Protein AF-A0A9E7SU86-F1 (afdb_monomer_lite)

Organism: NCBI:txid2953753

InterPro domains:
  IPR036005 Creatinase/aminopeptidase-like [G3DSA:3.90.230.10] (183-452)
  IPR036005 Creatinase/aminopeptidase-like [SSF55920] (277-449)

pLDDT: mean 76.5, std 24.62, range [24.94, 98.62]

Secondary structure (DSSP, 8-state):
--HHHHHHHHHHHHHHHHHHHHHHHHHHHTT-SEEEEEEETT-HHHHHHHHHHTTSHHHHTSS--S--------TT-----THHHHSS----TT-EEEEEEEE-SS-SS--EEEEEEE--HHHHHTTPPPHHHHHHHHHHHHH-SSTT--EEEE-TT--HHHHHHHHHTTPEEEE--HHHHHHHB--HHHHHHHHHHHHHHHHHHHHHHHHHHHS---------------------------------------------------------PPP-HHHHHHHHHHHHHHTT-EEEEEEE--SSS--TTSEEEEEEEEE-TTS-EEEEEEEEESS---SHHHHHHHHHHHHHHHHHHHHHHS-EEHHHHHHHHHHHHHHTT---GGGEEEEEEE-SSSSSBSS-STT-EE-TTBEEEEEEEEEETTEEEEEEEEEEE-SS-EEESSPPP--SSSS--

Sequence (457 aa):
MTKRASHSTATSDTMRTRVRETIRTRLEDRSATAFVHCGPVRDPSIRYCLLVSSDSVWESNASLNSNPSASTKPAGSTTLTANALTTNAPIAAGTPVAIAVDREPELEHEHERWYLETATQKQRANGATHPAEAVAKAISETHGDGENGERVLTPATIPHDAACYLERAGFTLASSDVLSALRATKDDVELAALERAQTAAHDGLERARSMLTAATVVDGDGDSDLKRDDGRSETETETGTRMRSLEGRAEVEVEGEDGDGVEGEGKGESEANPLTPADISSAVDRAVLDAGCRPVSTTVTGDDRLVADRPIEIDTLVRTPSGYHGRLVRTLVVDPNGGAERRAHVALTHAFRSVRTMAVAGDHTVSALEADLEAEIRAFGFGEPDAIDVQVTGIGLEPRERPIGSGESVAVGTTTCVDAAVGTDAGRVRLADVLVRTEDDAQWLSPASWSMRPSSE

Structure (mmCIF, N/CA/C/O backbone):
data_AF-A0A9E7SU86-F1
#
_entry.id   AF-A0A9E7SU86-F1
#
loop_
_atom_site.group_PDB
_atom_site.id
_atom_site.type_symbol
_atom_site.label_atom_id
_atom_site.label_alt_id
_atom_site.label_comp_id
_atom_site.label_asym_id
_atom_site.label_entity_id
_atom_site.label_seq_id
_atom_site.pdbx_PDB_ins_code
_atom_site.Cartn_x
_atom_site.Cartn_y
_atom_site.Cartn_z
_atom_site.occupancy
_atom_site.B_iso_or_equiv
_atom_site.auth_seq_id
_atom_site.auth_comp_id
_atom_site.auth_asym_id
_atom_site.auth_atom_id
_atom_site.pdbx_PDB_model_num
ATOM 1 N N . MET A 1 1 ? 26.304 -3.534 22.991 1.00 39.91 1 MET A N 1
ATOM 2 C CA . MET A 1 1 ? 25.039 -4.226 22.641 1.00 39.91 1 MET A CA 1
ATOM 3 C C . MET A 1 1 ? 23.811 -3.726 23.421 1.00 39.91 1 MET A C 1
ATOM 5 O O . MET A 1 1 ? 22.713 -4.151 23.111 1.00 39.91 1 MET A O 1
ATOM 9 N N . THR A 1 2 ? 23.934 -2.762 24.342 1.00 34.75 2 THR A N 1
ATOM 10 C CA . THR A 1 2 ? 22.829 -2.231 25.176 1.00 34.75 2 THR A CA 1
ATOM 11 C C . THR A 1 2 ? 22.065 -1.035 24.586 1.00 34.75 2 THR A C 1
ATOM 13 O O . THR A 1 2 ? 21.004 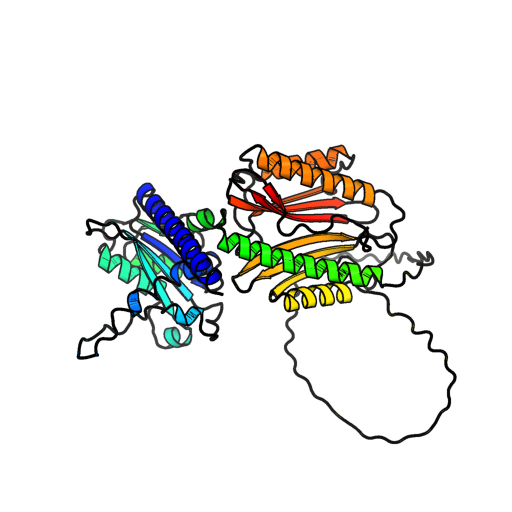-0.692 25.087 1.00 34.75 2 THR A O 1
ATOM 16 N N . LYS A 1 3 ? 22.555 -0.417 23.500 1.00 30.62 3 LYS A N 1
ATOM 17 C CA . LYS A 1 3 ? 21.981 0.820 22.927 1.00 30.62 3 LYS A CA 1
ATOM 18 C C . LYS A 1 3 ? 20.781 0.596 21.983 1.00 30.62 3 LYS A C 1
ATOM 20 O O . LYS A 1 3 ? 20.021 1.524 21.748 1.00 30.62 3 LYS A O 1
ATOM 25 N N . ARG A 1 4 ? 20.606 -0.623 21.444 1.00 30.77 4 ARG A N 1
ATOM 26 C CA . ARG A 1 4 ? 19.493 -0.974 20.530 1.00 30.77 4 ARG A CA 1
ATOM 27 C C . ARG A 1 4 ? 18.180 -1.265 21.268 1.00 30.77 4 ARG A C 1
ATOM 29 O O . ARG A 1 4 ? 17.126 -0.892 20.773 1.00 30.77 4 ARG A O 1
ATOM 36 N N . ALA A 1 5 ? 18.247 -1.876 22.452 1.00 34.41 5 ALA A N 1
ATOM 37 C CA . ALA A 1 5 ? 17.055 -2.207 23.237 1.00 34.41 5 ALA A CA 1
ATOM 38 C C . ALA A 1 5 ? 16.353 -0.947 23.775 1.00 34.41 5 ALA A C 1
ATOM 40 O O . ALA A 1 5 ? 15.146 -0.817 23.635 1.00 34.41 5 ALA A O 1
ATOM 41 N N . SER A 1 6 ? 17.116 0.027 24.286 1.00 38.56 6 SER A N 1
ATOM 42 C CA . SER A 1 6 ? 16.571 1.286 24.814 1.00 38.56 6 SER A CA 1
ATOM 43 C C . SER A 1 6 ? 15.912 2.173 23.752 1.00 38.56 6 SER A C 1
ATOM 45 O O . SER A 1 6 ? 15.020 2.945 24.078 1.00 38.56 6 SER A O 1
ATOM 47 N N . HIS A 1 7 ? 16.345 2.078 22.490 1.00 39.41 7 HIS A N 1
ATOM 48 C CA . HIS A 1 7 ? 15.753 2.839 21.384 1.00 39.41 7 HIS A CA 1
ATOM 49 C C . HIS A 1 7 ? 14.429 2.211 20.919 1.00 39.41 7 HIS A C 1
ATOM 51 O O . HIS A 1 7 ? 13.452 2.919 20.728 1.00 39.41 7 HIS A O 1
ATOM 57 N N . SER A 1 8 ? 14.364 0.876 20.841 1.00 52.41 8 SER A N 1
ATOM 58 C CA . SER A 1 8 ? 13.154 0.147 20.432 1.00 52.41 8 SER A CA 1
ATOM 59 C C . SER A 1 8 ? 11.971 0.346 21.390 1.00 52.41 8 SER A C 1
ATOM 61 O O . SER A 1 8 ? 10.826 0.403 20.943 1.00 52.41 8 SER A O 1
ATOM 63 N N . THR A 1 9 ? 12.231 0.448 22.698 1.00 56.53 9 THR A N 1
ATOM 64 C CA . THR A 1 9 ? 11.183 0.638 23.715 1.00 56.53 9 THR A CA 1
ATOM 65 C C . THR A 1 9 ? 10.610 2.057 23.690 1.00 56.53 9 THR A C 1
ATOM 67 O O . THR A 1 9 ? 9.397 2.211 23.745 1.00 56.53 9 THR A O 1
ATOM 70 N N . ALA A 1 10 ? 11.454 3.083 23.526 1.00 57.50 10 ALA A N 1
ATOM 71 C CA . ALA A 1 10 ? 11.010 4.480 23.463 1.00 57.50 10 ALA A CA 1
ATOM 72 C C . ALA A 1 10 ? 10.139 4.771 22.224 1.00 57.50 10 ALA A C 1
ATOM 74 O O . ALA A 1 10 ? 9.129 5.469 22.313 1.00 57.50 10 ALA A O 1
ATOM 75 N N . THR A 1 11 ? 10.481 4.191 21.069 1.00 58.75 11 THR A N 1
ATOM 76 C CA . THR A 1 11 ? 9.692 4.375 19.842 1.00 58.75 11 THR A CA 1
ATOM 77 C C . THR A 1 11 ? 8.357 3.626 19.892 1.00 58.75 11 THR A C 1
ATOM 79 O O . THR A 1 11 ? 7.334 4.164 19.476 1.00 58.75 11 THR A O 1
ATOM 82 N N . SER A 1 12 ? 8.327 2.426 20.484 1.00 63.94 12 SER A N 1
ATOM 83 C CA . SER A 1 12 ? 7.074 1.671 20.677 1.00 63.94 12 SER A CA 1
ATOM 84 C C . SER A 1 12 ? 6.108 2.384 21.634 1.00 63.94 12 SER A C 1
ATOM 86 O O . SER A 1 12 ? 4.891 2.297 21.474 1.00 63.94 12 SER A O 1
ATOM 88 N N . ASP A 1 13 ? 6.640 3.127 22.605 1.00 70.12 13 ASP A N 1
ATOM 89 C CA . ASP A 1 13 ? 5.848 3.948 23.525 1.00 70.12 13 ASP A CA 1
ATOM 90 C C . ASP A 1 13 ? 5.274 5.205 22.843 1.00 70.12 13 ASP A C 1
ATOM 92 O O . ASP A 1 13 ? 4.128 5.597 23.081 1.00 70.12 13 ASP A O 1
ATOM 96 N N . THR A 1 14 ? 6.023 5.771 21.890 1.00 79.06 14 THR A N 1
ATOM 97 C CA . THR A 1 14 ? 5.568 6.889 21.046 1.00 79.06 14 THR A CA 1
ATOM 98 C C . THR A 1 14 ? 4.390 6.470 20.158 1.00 79.06 14 THR A C 1
ATOM 100 O O . THR A 1 14 ? 3.369 7.159 20.128 1.00 79.06 14 THR A O 1
ATOM 103 N N . MET A 1 15 ? 4.479 5.302 19.504 1.00 81.88 15 MET A N 1
ATOM 104 C CA . MET A 1 15 ? 3.383 4.733 18.703 1.00 81.88 15 MET A CA 1
ATOM 105 C C . MET A 1 15 ? 2.102 4.573 19.528 1.00 81.88 15 MET A C 1
ATOM 107 O O . MET A 1 15 ? 1.017 4.972 19.105 1.00 81.88 15 MET A O 1
ATOM 111 N N . ARG A 1 16 ? 2.217 4.001 20.732 1.00 78.75 16 ARG A N 1
ATOM 112 C CA . ARG A 1 16 ? 1.067 3.789 21.623 1.00 78.75 16 ARG A CA 1
ATOM 113 C C . ARG A 1 16 ? 0.417 5.078 22.050 1.00 78.75 16 ARG A C 1
ATOM 115 O O . ARG A 1 16 ? -0.802 5.178 21.960 1.00 78.75 16 ARG A O 1
ATOM 122 N N . THR A 1 17 ? 1.223 6.021 22.523 1.00 83.31 17 THR A N 1
ATOM 123 C CA . THR A 1 17 ? 0.747 7.324 22.987 1.00 83.31 17 THR A CA 1
ATOM 124 C C . THR A 1 17 ? -0.041 8.002 21.876 1.00 83.31 17 THR A C 1
ATOM 126 O O . THR A 1 17 ? -1.201 8.355 22.063 1.00 83.31 17 THR A O 1
ATOM 129 N N . ARG A 1 18 ? 0.523 8.020 20.667 1.00 86.94 18 ARG A N 1
ATOM 130 C CA . ARG A 1 18 ? -0.127 8.562 19.478 1.00 86.94 18 ARG A CA 1
ATOM 131 C C . ARG A 1 18 ? -1.466 7.891 19.155 1.00 86.94 18 ARG A C 1
ATOM 133 O O . ARG A 1 18 ? -2.452 8.578 18.889 1.00 86.94 18 ARG A O 1
ATOM 140 N N . VAL A 1 19 ? -1.513 6.557 19.143 1.00 88.38 19 VAL A N 1
ATOM 141 C CA . VAL A 1 19 ? -2.740 5.804 18.831 1.00 88.38 19 VAL A CA 1
ATOM 142 C C . VAL A 1 19 ? -3.811 6.039 19.894 1.00 88.38 19 VAL A C 1
ATOM 144 O O . VAL A 1 19 ? -4.967 6.268 19.543 1.00 88.38 19 VAL A O 1
ATOM 147 N N . ARG A 1 20 ? -3.425 6.018 21.173 1.00 85.88 20 ARG A N 1
ATOM 148 C CA . ARG A 1 20 ? -4.304 6.291 22.315 1.00 85.88 20 ARG A CA 1
ATOM 149 C C . ARG A 1 20 ? -4.913 7.682 22.234 1.00 85.88 20 ARG A C 1
ATOM 151 O O . ARG A 1 20 ? -6.128 7.790 22.102 1.00 85.88 20 ARG A O 1
ATOM 158 N N . GLU A 1 21 ? -4.075 8.714 22.154 1.00 88.06 21 GLU A N 1
ATOM 159 C CA . GLU A 1 21 ? -4.519 10.106 22.058 1.00 88.06 21 GLU A CA 1
ATOM 160 C C . GLU A 1 21 ? -5.434 10.329 20.854 1.00 88.06 21 GLU A C 1
ATOM 162 O O . GLU A 1 21 ? -6.490 10.941 20.983 1.00 88.06 21 GLU A O 1
ATOM 167 N N . THR A 1 22 ? -5.087 9.771 19.692 1.00 92.06 22 THR A N 1
ATOM 168 C CA . THR A 1 22 ? -5.900 9.938 18.480 1.00 92.06 22 THR A CA 1
ATOM 169 C C . THR A 1 22 ? -7.265 9.261 18.609 1.00 92.06 22 THR A C 1
ATOM 171 O O . THR A 1 22 ? -8.278 9.837 18.206 1.00 92.06 22 THR A O 1
ATOM 174 N N . ILE A 1 23 ? -7.325 8.045 19.168 1.00 91.56 23 ILE A N 1
ATOM 175 C CA . ILE A 1 23 ? -8.601 7.364 19.420 1.00 91.56 23 ILE A CA 1
ATOM 176 C C . ILE A 1 23 ? -9.408 8.146 20.457 1.00 91.56 23 ILE A C 1
ATOM 178 O O . ILE A 1 23 ? -10.587 8.396 20.216 1.00 91.56 23 ILE A O 1
ATOM 182 N N . ARG A 1 24 ? -8.788 8.595 21.551 1.00 89.12 24 ARG A N 1
ATOM 183 C CA . ARG A 1 24 ? -9.439 9.383 22.603 1.00 89.12 24 ARG A CA 1
ATOM 184 C C . ARG A 1 24 ? -10.051 10.669 22.057 1.00 89.12 24 ARG A C 1
ATOM 186 O O . ARG A 1 24 ? -11.261 10.853 22.184 1.00 89.12 24 ARG A O 1
ATOM 193 N N . THR A 1 25 ? -9.265 11.495 21.367 1.00 92.06 25 THR A N 1
ATOM 194 C CA . THR A 1 25 ? -9.756 12.718 20.716 1.00 92.06 25 THR A CA 1
ATOM 195 C C . THR A 1 25 ? -10.891 12.401 19.746 1.00 92.06 25 THR A C 1
ATOM 197 O O . THR A 1 25 ? -11.923 13.067 19.748 1.00 92.06 25 THR A O 1
ATOM 200 N N . ARG A 1 26 ? -10.778 11.319 18.963 1.00 94.88 26 ARG A N 1
ATOM 201 C CA . ARG A 1 26 ? -11.847 10.928 18.039 1.00 94.88 26 ARG A CA 1
ATOM 202 C C . ARG A 1 26 ? -13.127 10.507 18.754 1.00 94.88 26 ARG A C 1
ATOM 204 O O . ARG A 1 26 ? -14.217 10.784 18.249 1.00 94.88 26 ARG A O 1
ATOM 211 N N . LEU A 1 27 ? -13.015 9.823 19.890 1.00 92.94 27 LEU A N 1
ATOM 212 C CA . LEU A 1 27 ? -14.165 9.505 20.723 1.00 92.94 27 LEU A CA 1
ATOM 213 C C . LEU A 1 27 ? -14.805 10.802 21.223 1.00 92.94 27 LEU A C 1
ATOM 215 O O . LEU A 1 27 ? -16.029 10.915 21.140 1.00 92.94 27 LEU A O 1
ATOM 219 N N . GLU A 1 28 ? -14.014 11.749 21.743 1.00 90.94 28 GLU A N 1
ATOM 220 C CA . GLU A 1 28 ? -14.479 13.037 22.296 1.00 90.94 28 GLU A CA 1
ATOM 221 C C . GLU A 1 28 ? -15.246 13.844 21.249 1.00 90.94 28 GLU A C 1
ATOM 223 O O . GLU A 1 28 ? -16.431 14.135 21.442 1.00 90.94 28 GLU A O 1
ATOM 228 N N . ASP A 1 29 ? -14.625 14.072 20.091 1.00 93.56 29 ASP A N 1
ATOM 229 C CA . ASP A 1 29 ? -15.193 14.811 18.959 1.00 93.56 29 ASP A CA 1
ATOM 230 C C . ASP A 1 29 ? -16.526 14.234 18.476 1.00 93.56 29 ASP A C 1
ATOM 232 O O . ASP A 1 29 ? -17.400 14.943 17.972 1.00 93.56 29 ASP A O 1
ATOM 236 N N . ARG A 1 30 ? -16.683 12.912 18.580 1.00 94.31 30 ARG A N 1
ATOM 237 C CA . ARG A 1 30 ? -17.872 12.197 18.104 1.00 94.31 30 ARG A CA 1
ATOM 238 C C . ARG A 1 30 ? -18.863 11.879 19.214 1.00 94.31 30 ARG A C 1
ATOM 240 O O . ARG A 1 30 ? -19.883 11.249 18.915 1.00 94.31 30 ARG A O 1
ATOM 247 N N . SER A 1 31 ? -18.585 12.314 20.446 1.00 91.25 31 SER A N 1
ATOM 248 C CA . SER A 1 31 ? -19.361 11.990 21.647 1.00 91.25 31 SER A CA 1
ATOM 249 C C . SER A 1 31 ? -19.669 10.490 21.723 1.00 91.25 31 SER A C 1
ATOM 251 O O . SER A 1 31 ? -20.820 10.086 21.873 1.00 91.25 31 SER A O 1
ATOM 253 N N . ALA A 1 32 ? -18.640 9.673 21.505 1.00 92.56 32 ALA A N 1
ATOM 254 C CA . ALA A 1 32 ? -18.727 8.220 21.510 1.00 92.56 32 ALA A CA 1
ATOM 255 C C . ALA A 1 32 ? -18.100 7.634 22.776 1.00 92.56 32 ALA A C 1
ATOM 257 O O . ALA A 1 32 ? -17.098 8.153 23.268 1.00 92.56 32 ALA A O 1
ATOM 258 N N . THR A 1 33 ? -18.686 6.547 23.261 1.00 91.75 33 THR A N 1
ATOM 259 C CA . THR A 1 33 ? -18.267 5.845 24.476 1.00 91.75 33 THR A CA 1
ATOM 260 C C . THR A 1 33 ? -17.030 4.987 24.217 1.00 91.75 33 THR A C 1
ATOM 262 O O . THR A 1 33 ? -16.079 5.002 24.994 1.00 91.75 33 THR A O 1
ATOM 265 N N . ALA A 1 34 ? -17.016 4.281 23.084 1.00 92.75 34 ALA A N 1
ATOM 266 C CA . ALA A 1 34 ? -15.943 3.363 22.729 1.00 92.75 34 ALA A CA 1
ATOM 267 C C . ALA A 1 34 ? -15.695 3.315 21.220 1.00 92.75 34 ALA A C 1
ATOM 269 O O . ALA A 1 34 ? -16.557 3.662 20.406 1.00 92.75 34 ALA A O 1
ATOM 270 N N . PHE A 1 35 ? -14.509 2.847 20.847 1.00 94.94 35 PHE A N 1
ATOM 271 C CA . PHE A 1 35 ? -14.173 2.401 19.504 1.00 94.94 35 PHE A CA 1
ATOM 272 C C . PHE A 1 35 ? -14.028 0.880 19.520 1.00 94.94 35 PHE A C 1
ATOM 274 O O . PHE A 1 35 ? -13.304 0.351 20.359 1.00 94.94 35 PHE A O 1
ATOM 281 N N . VAL A 1 36 ? -14.679 0.183 18.588 1.00 95.00 36 VAL A N 1
ATOM 282 C CA . VAL A 1 36 ? -14.638 -1.279 18.470 1.00 95.00 36 VAL A CA 1
ATOM 283 C C . VAL A 1 36 ? -14.275 -1.682 17.048 1.00 95.00 36 VAL A C 1
ATOM 285 O O . VAL A 1 36 ? -14.874 -1.220 16.078 1.00 95.00 36 VAL A O 1
ATOM 288 N N . HIS A 1 37 ? -13.326 -2.607 16.920 1.00 94.88 37 HIS A N 1
ATOM 289 C CA . HIS A 1 37 ? -13.053 -3.307 15.669 1.00 94.88 37 HIS A CA 1
ATOM 290 C C . HIS A 1 37 ? -13.102 -4.815 15.885 1.00 94.88 37 HIS A C 1
ATOM 292 O O . HIS A 1 37 ? -12.629 -5.328 16.897 1.00 94.88 37 HIS A O 1
ATOM 298 N N . CYS A 1 38 ? -13.660 -5.539 14.921 1.00 92.88 38 CYS A N 1
ATOM 299 C CA . CYS A 1 38 ? -13.654 -6.991 14.913 1.00 92.88 38 CYS A CA 1
ATOM 300 C C . CYS A 1 38 ? -13.252 -7.491 13.531 1.00 92.88 38 CYS A C 1
ATOM 302 O O . CYS A 1 38 ? -13.718 -6.989 12.513 1.00 92.88 38 CYS A O 1
ATOM 304 N N . GLY A 1 39 ? -12.386 -8.494 13.492 1.00 90.81 39 GLY A N 1
ATOM 305 C CA . GLY A 1 39 ? -11.905 -9.055 12.244 1.00 90.81 39 GLY A CA 1
ATOM 306 C C . GLY A 1 39 ? -10.966 -10.232 12.466 1.00 90.81 39 GLY A C 1
ATOM 307 O O . GLY A 1 39 ? -10.598 -10.547 13.599 1.00 90.81 39 GLY A O 1
ATOM 308 N N . PRO A 1 40 ? -10.581 -10.932 11.394 1.00 87.56 40 PRO A N 1
ATOM 309 C CA . PRO A 1 40 ? -9.574 -11.978 11.485 1.00 87.56 40 PRO A CA 1
ATOM 310 C C . PRO A 1 40 ? -8.190 -11.381 11.804 1.00 87.56 40 PRO A C 1
ATOM 312 O O . PRO A 1 40 ? -7.916 -10.243 11.444 1.00 87.56 40 PRO A O 1
ATOM 315 N N . VAL A 1 41 ? -7.260 -12.163 12.362 1.00 84.38 41 VAL A N 1
ATOM 316 C CA . VAL A 1 41 ? -5.855 -11.732 12.605 1.00 84.38 41 VAL A CA 1
ATOM 317 C C . VAL A 1 41 ? -5.141 -11.221 11.342 1.00 84.38 41 VAL A C 1
ATOM 319 O O . VAL A 1 41 ? -4.142 -10.510 11.422 1.00 84.38 41 VAL A O 1
ATOM 322 N N . ARG A 1 42 ? -5.609 -11.588 10.144 1.00 82.31 42 ARG A N 1
ATOM 323 C CA . ARG A 1 42 ? -5.082 -11.035 8.886 1.00 82.31 42 ARG A CA 1
ATOM 324 C C . ARG A 1 42 ? -5.569 -9.626 8.544 1.00 82.31 42 ARG A C 1
ATOM 326 O O . ARG A 1 42 ? -4.989 -9.035 7.640 1.00 82.31 42 ARG A O 1
ATOM 333 N N . ASP A 1 43 ? -6.610 -9.133 9.209 1.00 89.81 43 ASP A N 1
ATOM 334 C CA . ASP A 1 43 ? -7.110 -7.774 9.022 1.00 89.81 43 ASP A CA 1
ATOM 335 C C . ASP A 1 43 ? -6.011 -6.771 9.416 1.00 89.81 43 ASP A C 1
ATOM 337 O O . ASP A 1 43 ? -5.419 -6.891 10.493 1.00 89.81 43 ASP A O 1
ATOM 341 N N . PRO A 1 44 ? -5.686 -5.807 8.546 1.00 90.25 44 PRO A N 1
ATOM 342 C CA . PRO A 1 44 ? -4.556 -4.910 8.752 1.00 90.25 44 PRO A CA 1
ATOM 343 C C . PRO A 1 44 ? -4.773 -3.959 9.932 1.00 90.25 44 PRO A C 1
ATOM 345 O O . PRO A 1 44 ? -3.823 -3.654 10.646 1.00 90.25 44 PRO A O 1
ATOM 348 N N . SER A 1 45 ? -6.010 -3.542 10.200 1.00 91.31 45 SER A N 1
ATOM 349 C CA . SER A 1 45 ? -6.338 -2.697 11.349 1.00 91.31 45 SER A CA 1
ATOM 350 C C . SER A 1 45 ? -6.280 -3.494 12.657 1.00 91.31 45 SER A C 1
ATOM 352 O O . SER A 1 45 ? -5.773 -2.985 13.653 1.00 91.31 45 SER A O 1
ATOM 354 N N . ILE A 1 46 ? -6.693 -4.769 12.651 1.00 89.44 46 ILE A N 1
ATOM 355 C CA . ILE A 1 46 ? -6.468 -5.679 13.789 1.00 89.44 46 ILE A CA 1
ATOM 356 C C . ILE A 1 46 ? -4.968 -5.874 14.030 1.00 89.44 46 ILE A C 1
ATOM 358 O O . ILE A 1 46 ? -4.517 -5.739 15.163 1.00 89.44 46 ILE A O 1
ATOM 362 N N . ARG A 1 47 ? -4.169 -6.143 12.988 1.00 86.19 47 ARG A N 1
ATOM 363 C CA . ARG A 1 47 ? -2.705 -6.278 13.117 1.00 86.19 47 ARG A CA 1
ATOM 364 C C . ARG A 1 47 ? -2.056 -5.027 13.682 1.00 86.19 47 ARG A C 1
ATOM 366 O O . ARG A 1 47 ? -1.220 -5.141 14.570 1.00 86.19 47 ARG A O 1
ATOM 373 N N . TYR A 1 48 ? -2.461 -3.862 13.186 1.00 88.06 48 TYR A N 1
ATOM 374 C CA . TYR A 1 48 ? -1.986 -2.575 13.674 1.00 88.06 48 TYR A CA 1
ATOM 375 C C . TYR A 1 48 ? -2.246 -2.429 15.177 1.00 88.06 48 TYR A C 1
ATOM 377 O O . TYR A 1 48 ? -1.319 -2.205 15.947 1.00 88.06 48 TYR A O 1
ATOM 385 N N . CYS A 1 49 ? -3.479 -2.669 15.627 1.00 86.12 49 CYS A N 1
ATOM 386 C CA . CYS A 1 49 ? -3.811 -2.616 17.049 1.00 86.12 49 CYS A CA 1
ATOM 387 C C . CYS A 1 49 ? -3.079 -3.684 17.881 1.00 86.12 49 CYS A C 1
ATOM 389 O O . CYS A 1 49 ? -2.685 -3.403 19.011 1.00 86.12 49 CYS A O 1
ATOM 391 N N . LEU A 1 50 ? -2.852 -4.888 17.343 1.00 80.94 50 LEU A N 1
ATOM 392 C CA . LEU A 1 50 ? -2.081 -5.929 18.029 1.00 80.94 50 LEU A CA 1
ATOM 393 C C . LEU A 1 50 ? -0.621 -5.504 18.245 1.00 80.94 50 LEU A C 1
ATOM 395 O O . LEU A 1 50 ? -0.123 -5.668 19.359 1.00 80.94 50 LEU A O 1
ATOM 399 N N . LEU A 1 51 ? 0.021 -4.904 17.234 1.00 77.31 51 LEU A N 1
ATOM 400 C CA . LEU A 1 51 ? 1.373 -4.330 17.336 1.00 77.31 51 LEU A CA 1
ATOM 401 C C . LEU A 1 51 ? 1.442 -3.225 18.399 1.00 77.31 51 LEU A C 1
ATOM 403 O O . LEU A 1 51 ? 2.376 -3.177 19.195 1.00 77.31 51 LEU A O 1
ATOM 407 N N . VAL A 1 52 ? 0.418 -2.373 18.463 1.00 76.25 52 VAL A N 1
ATOM 408 C CA . VAL A 1 52 ? 0.312 -1.313 19.477 1.00 76.25 52 VAL A CA 1
ATOM 409 C C . VAL A 1 52 ? 0.132 -1.9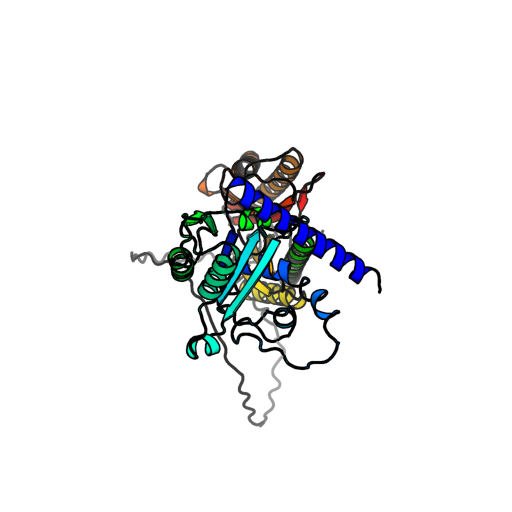13 20.878 1.00 76.25 52 VAL A C 1
ATOM 411 O O . VAL A 1 52 ? 0.760 -1.464 21.835 1.00 76.25 52 VAL A O 1
ATOM 414 N N . SER A 1 53 ? -0.685 -2.960 21.021 1.00 68.00 53 SER A N 1
ATOM 415 C CA . SER A 1 53 ? -1.042 -3.548 22.322 1.00 68.00 53 SER A CA 1
ATOM 416 C C . SER A 1 53 ? 0.060 -4.403 22.973 1.00 68.00 53 SER A C 1
ATOM 418 O O . SER A 1 53 ? 0.033 -4.609 24.192 1.00 68.00 53 SER A O 1
ATOM 420 N N . SER A 1 54 ? 1.039 -4.890 22.199 1.00 60.12 54 SER A N 1
ATOM 421 C CA . SER A 1 54 ? 1.908 -6.008 22.595 1.00 60.12 54 SER A CA 1
ATOM 422 C C . SER A 1 54 ? 2.939 -5.730 23.700 1.00 60.12 54 SER A C 1
ATOM 424 O O . SER A 1 54 ? 3.420 -6.696 24.278 1.00 60.12 54 SER A O 1
ATOM 426 N N . ASP A 1 55 ? 3.208 -4.484 24.117 1.00 47.03 55 ASP A N 1
ATOM 427 C CA . ASP A 1 55 ? 3.991 -4.237 25.351 1.00 47.03 55 ASP A CA 1
ATOM 428 C C . ASP A 1 55 ? 3.196 -3.547 26.476 1.00 47.03 55 ASP A C 1
ATOM 430 O O . ASP A 1 55 ? 3.777 -2.985 27.392 1.00 47.03 55 ASP A O 1
ATOM 434 N N . SER A 1 56 ? 1.865 -3.637 26.503 1.00 39.06 56 SER A N 1
ATOM 435 C CA . SER A 1 56 ? 1.111 -3.360 27.750 1.00 39.06 56 SER A CA 1
ATOM 436 C C . SER A 1 56 ? 1.099 -4.561 28.718 1.00 39.06 56 SER A C 1
ATOM 438 O O . SER A 1 56 ? 0.724 -4.456 29.886 1.00 39.06 56 SER A O 1
ATOM 440 N N . VAL A 1 57 ? 1.572 -5.723 28.251 1.00 36.22 57 VAL A N 1
ATOM 441 C CA . VAL A 1 57 ? 1.559 -6.990 29.000 1.00 36.22 57 VAL A CA 1
ATOM 442 C C . VAL A 1 57 ? 2.846 -7.225 29.810 1.00 36.22 57 VAL A C 1
ATOM 444 O O . VAL A 1 57 ? 2.841 -8.052 30.727 1.00 36.22 57 VAL A O 1
ATOM 447 N N . TRP A 1 58 ? 3.947 -6.511 29.534 1.00 28.77 58 TRP A N 1
ATOM 448 C CA . TRP A 1 58 ? 5.198 -6.712 30.288 1.00 28.77 58 TRP A CA 1
ATOM 449 C C . TRP A 1 58 ? 5.235 -5.953 31.623 1.00 28.77 58 TRP A C 1
ATOM 451 O O . TRP A 1 58 ? 5.830 -6.464 32.569 1.00 28.77 58 TRP A O 1
ATOM 461 N N . GLU A 1 59 ? 4.541 -4.818 31.758 1.00 25.69 59 GLU A N 1
ATOM 462 C CA . GLU A 1 59 ? 4.497 -4.069 33.028 1.00 25.69 59 GLU A CA 1
ATOM 463 C C . GLU A 1 59 ? 3.499 -4.666 34.032 1.00 25.69 59 GLU A C 1
ATOM 465 O O . GLU A 1 59 ? 3.776 -4.720 35.231 1.00 25.69 59 GLU A O 1
ATOM 470 N N . SER A 1 60 ? 2.392 -5.248 33.557 1.00 27.47 60 SER A N 1
ATOM 471 C CA . SER A 1 60 ? 1.374 -5.844 34.440 1.00 27.47 60 SER A CA 1
ATOM 472 C C . SER A 1 60 ? 1.805 -7.174 35.087 1.00 27.47 60 SER A C 1
ATOM 474 O O . SER A 1 60 ? 1.229 -7.587 36.092 1.00 27.47 60 SER A O 1
ATOM 476 N N . ASN A 1 61 ? 2.835 -7.849 34.560 1.00 26.78 61 ASN A N 1
ATOM 477 C CA . ASN A 1 61 ? 3.322 -9.130 35.096 1.00 26.78 61 ASN A CA 1
ATOM 478 C C . ASN A 1 61 ? 4.504 -9.004 36.073 1.00 26.78 61 ASN A C 1
ATOM 480 O O . ASN A 1 61 ? 4.857 -9.990 36.721 1.00 26.78 61 ASN A O 1
ATOM 484 N N . ALA A 1 62 ? 5.094 -7.816 36.241 1.00 26.05 62 ALA A N 1
ATOM 485 C CA . ALA A 1 62 ? 6.163 -7.611 37.222 1.00 26.05 62 ALA A CA 1
ATOM 486 C C . ALA A 1 62 ? 5.639 -7.489 38.670 1.00 26.05 62 ALA A C 1
ATOM 488 O O . ALA A 1 62 ? 6.407 -7.677 39.613 1.00 26.05 62 ALA A O 1
ATOM 489 N N . SER A 1 63 ? 4.335 -7.239 38.866 1.00 26.30 63 SER A N 1
ATOM 490 C CA . SER A 1 63 ? 3.743 -6.990 40.192 1.00 26.30 63 SER A CA 1
ATOM 491 C C . SER A 1 63 ? 2.938 -8.157 40.795 1.00 26.30 63 SER A C 1
ATOM 493 O O . SER A 1 63 ? 2.418 -8.011 41.900 1.00 26.30 63 SER A O 1
ATOM 495 N N . LEU A 1 64 ? 2.825 -9.321 40.139 1.00 28.08 64 LEU A N 1
ATOM 496 C CA . LEU A 1 64 ? 1.981 -10.435 40.627 1.00 28.08 64 LEU A CA 1
ATOM 497 C C . LEU A 1 64 ? 2.732 -11.733 40.968 1.00 28.08 64 LEU A C 1
ATOM 499 O O . LEU A 1 64 ? 2.110 -12.769 41.187 1.00 28.08 64 LEU A O 1
ATOM 503 N N . ASN A 1 65 ? 4.057 -11.683 41.140 1.00 26.75 65 ASN A N 1
ATOM 504 C CA . ASN A 1 65 ? 4.826 -12.797 41.719 1.00 26.75 65 ASN A CA 1
ATOM 505 C C . ASN A 1 65 ? 4.836 -12.785 43.260 1.00 26.75 65 ASN A C 1
ATOM 507 O O . ASN A 1 65 ? 5.867 -12.981 43.901 1.00 26.75 65 ASN A O 1
ATOM 511 N N . SER A 1 66 ? 3.667 -12.601 43.874 1.00 27.89 66 SER A N 1
ATOM 512 C CA . SER A 1 66 ? 3.437 -12.960 45.279 1.00 27.89 66 SER A CA 1
ATOM 513 C C . SER A 1 66 ? 2.240 -13.909 45.381 1.00 27.89 66 SER A C 1
ATOM 515 O O . SER A 1 66 ? 1.102 -13.483 45.467 1.00 27.89 66 SER A O 1
ATOM 517 N N . ASN A 1 67 ? 2.559 -15.207 45.344 1.00 26.94 67 ASN A N 1
ATOM 518 C CA . ASN A 1 67 ? 1.849 -16.363 45.912 1.00 26.94 67 ASN A CA 1
ATOM 519 C C . ASN A 1 67 ? 0.309 -16.485 45.719 1.00 26.94 67 ASN A C 1
ATOM 521 O O . ASN A 1 67 ? -0.448 -15.676 46.252 1.00 26.94 67 ASN A O 1
ATOM 525 N N . PRO A 1 68 ? -0.208 -17.563 45.090 1.00 27.14 68 PRO A N 1
ATOM 526 C CA . PRO A 1 68 ? -1.642 -17.758 44.937 1.00 27.14 68 PRO A CA 1
ATOM 527 C C . PRO A 1 68 ? -2.233 -18.353 46.219 1.00 27.14 68 PRO A C 1
ATOM 529 O O . PRO A 1 68 ? -1.956 -19.496 46.577 1.00 27.14 68 PRO A O 1
ATOM 532 N N . SER A 1 69 ? -3.116 -17.613 46.883 1.00 24.94 69 SER A N 1
ATOM 533 C CA . SER A 1 69 ? -4.137 -18.234 47.722 1.00 24.94 69 SER A CA 1
ATOM 534 C C . SER A 1 69 ? -5.476 -17.551 47.481 1.00 24.94 69 SER A C 1
ATOM 536 O O . SER A 1 69 ? -5.650 -16.378 47.790 1.00 24.94 69 SER A O 1
ATOM 538 N N . ALA A 1 70 ? -6.381 -18.327 46.882 1.00 34.38 70 ALA A N 1
ATOM 539 C CA . ALA A 1 70 ? -7.829 -18.158 46.822 1.00 34.38 70 ALA A CA 1
ATOM 540 C C . ALA A 1 70 ? -8.384 -16.771 46.433 1.00 34.38 70 ALA A C 1
ATOM 542 O O . ALA A 1 70 ? -8.665 -15.933 47.282 1.00 34.38 70 ALA A O 1
ATOM 543 N N . SER A 1 71 ? -8.719 -16.603 45.150 1.00 25.64 71 SER A N 1
ATOM 544 C CA . SER A 1 71 ? -9.902 -15.829 44.758 1.00 25.64 71 SER A CA 1
ATOM 545 C C . SER A 1 71 ? -10.409 -16.285 43.389 1.00 25.64 71 SER A C 1
ATOM 547 O O . SER A 1 71 ? -9.656 -16.400 42.421 1.00 25.64 71 SER A O 1
ATOM 549 N N . THR A 1 72 ? -11.691 -16.620 43.349 1.00 30.28 72 THR A N 1
ATOM 550 C CA . THR A 1 72 ? -12.453 -17.146 42.219 1.00 30.28 72 THR A CA 1
ATOM 551 C C . THR A 1 72 ? -12.475 -16.144 41.060 1.00 30.28 72 THR A C 1
ATOM 553 O O . THR A 1 72 ? -13.152 -15.123 41.131 1.00 30.28 72 THR A O 1
ATOM 556 N N . LYS A 1 73 ? -11.746 -16.436 39.978 1.00 25.80 73 LYS A N 1
ATOM 557 C CA . LYS A 1 73 ? -11.780 -15.666 38.723 1.00 25.80 73 LYS A CA 1
ATOM 558 C C . LYS A 1 73 ? -12.962 -16.158 37.867 1.00 25.80 73 LYS A C 1
ATOM 560 O O . LYS A 1 73 ? -13.120 -17.377 37.753 1.00 25.80 73 LYS A O 1
ATOM 565 N N . PRO A 1 74 ? -13.789 -15.286 37.261 1.00 25.33 74 PRO A N 1
ATOM 566 C CA . PRO A 1 74 ? -14.838 -15.737 36.354 1.00 25.33 74 PRO A CA 1
ATOM 567 C C . PRO A 1 74 ? -14.201 -16.436 35.146 1.00 25.33 74 PRO A C 1
ATOM 569 O O . PRO A 1 74 ? -13.286 -15.912 34.507 1.00 25.33 74 PRO A O 1
ATOM 572 N N . ALA A 1 75 ? -14.664 -17.651 34.861 1.00 27.53 75 ALA A N 1
ATOM 573 C CA . ALA A 1 75 ? -14.257 -18.419 33.696 1.00 27.53 75 ALA A CA 1
ATOM 574 C C . ALA A 1 75 ? -14.742 -17.698 32.427 1.00 27.53 75 ALA A C 1
ATOM 576 O O . ALA A 1 75 ? -15.933 -17.706 32.136 1.00 27.53 75 ALA A O 1
ATOM 577 N N . GLY A 1 76 ? -13.837 -17.046 31.695 1.00 26.42 76 GLY A N 1
ATOM 578 C CA . GLY A 1 76 ? -14.171 -16.441 30.401 1.00 26.42 76 GLY A CA 1
ATOM 579 C C . GLY A 1 76 ? -13.147 -15.450 29.855 1.00 26.42 76 GLY A C 1
ATOM 580 O O . GLY A 1 76 ? -12.841 -15.512 28.672 1.00 26.42 76 GLY A O 1
ATOM 581 N N . SER A 1 77 ? -12.554 -14.594 30.692 1.00 29.97 77 SER A N 1
ATOM 582 C CA . SER A 1 77 ? -11.605 -13.577 30.215 1.00 29.97 77 SER A CA 1
ATOM 583 C C . SER A 1 77 ? -10.187 -14.145 30.161 1.00 29.97 77 SER A C 1
ATOM 585 O O . SER A 1 77 ? -9.483 -14.241 31.173 1.00 29.97 77 SER A O 1
ATOM 587 N N . THR A 1 78 ? -9.775 -14.584 28.972 1.00 33.44 78 THR A N 1
ATOM 588 C CA . THR A 1 78 ? -8.368 -14.895 28.709 1.00 33.44 78 THR A CA 1
ATOM 589 C C . THR A 1 78 ? -7.723 -13.621 28.196 1.00 33.44 78 THR A C 1
ATOM 591 O O . THR A 1 78 ? -7.744 -13.357 27.000 1.00 33.44 78 THR A O 1
ATOM 594 N N . THR A 1 79 ? -7.150 -12.827 29.103 1.00 32.91 79 THR A N 1
ATOM 595 C CA . THR A 1 79 ? -6.267 -11.720 28.731 1.00 32.91 79 THR A CA 1
ATOM 596 C C . THR A 1 79 ? -5.176 -12.295 27.835 1.00 32.91 79 THR A C 1
ATOM 598 O O . THR A 1 79 ? -4.357 -13.101 28.287 1.00 32.91 79 THR A O 1
ATOM 601 N N . LEU A 1 80 ? -5.206 -11.948 26.551 1.00 36.50 80 LEU A N 1
ATOM 602 C CA . LEU A 1 80 ? -4.163 -12.317 25.608 1.00 36.50 80 LEU A CA 1
ATOM 603 C C . LEU A 1 80 ? -2.860 -11.709 26.110 1.00 36.50 80 LEU A C 1
ATOM 605 O O . LEU A 1 80 ? -2.603 -10.518 25.958 1.00 36.50 80 LEU A O 1
ATOM 609 N N . THR A 1 81 ? -2.028 -12.523 26.750 1.00 34.81 81 THR A N 1
ATOM 610 C CA . THR A 1 81 ? -0.667 -12.098 27.025 1.00 34.81 81 THR A CA 1
ATOM 611 C C . THR A 1 81 ? 0.041 -11.958 25.684 1.00 34.81 81 THR A C 1
ATOM 613 O O . THR A 1 81 ? -0.017 -12.887 24.878 1.00 34.81 81 THR A O 1
ATOM 616 N N . ALA A 1 82 ? 0.752 -10.853 25.467 1.00 33.47 82 ALA A N 1
ATOM 617 C CA . ALA A 1 82 ? 1.609 -10.595 24.310 1.00 33.47 82 ALA A CA 1
ATOM 618 C C . ALA A 1 82 ? 2.525 -11.771 23.914 1.00 33.47 82 ALA A C 1
ATOM 620 O O . ALA A 1 82 ? 2.907 -11.900 22.755 1.00 33.47 82 ALA A O 1
ATOM 621 N N . ASN A 1 83 ? 2.786 -12.700 24.840 1.00 28.25 83 ASN A N 1
ATOM 622 C CA . ASN A 1 83 ? 3.423 -13.987 24.571 1.00 28.25 83 ASN A CA 1
ATOM 623 C C . ASN A 1 83 ? 2.734 -14.851 23.499 1.00 28.25 83 ASN A C 1
ATOM 625 O O . ASN A 1 83 ? 3.403 -15.683 22.901 1.00 28.25 83 ASN A O 1
ATOM 629 N N . ALA A 1 84 ? 1.444 -14.683 23.198 1.00 33.22 84 ALA A N 1
ATOM 630 C CA . ALA A 1 84 ? 0.786 -15.403 22.099 1.00 33.22 84 ALA A CA 1
ATOM 631 C C . ALA A 1 84 ? 1.101 -14.815 20.706 1.00 33.22 84 ALA A C 1
ATOM 633 O O . ALA A 1 84 ? 0.868 -15.476 19.700 1.00 33.22 84 ALA A O 1
ATOM 634 N N . LEU A 1 85 ? 1.637 -13.589 20.650 1.00 37.88 85 LEU A N 1
ATOM 635 C CA . LEU 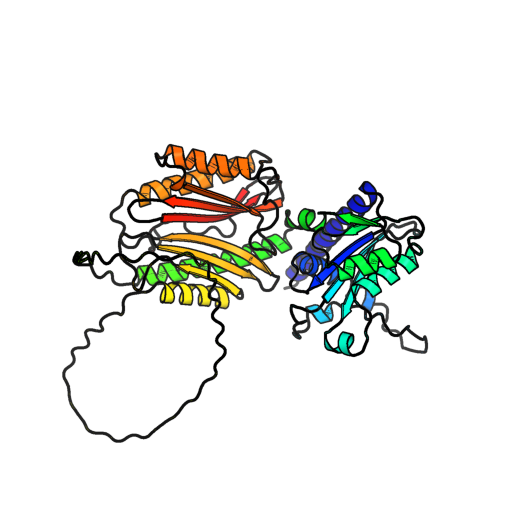A 1 85 ? 2.108 -12.938 19.422 1.00 37.88 85 LEU A CA 1
ATOM 636 C C . LEU A 1 85 ? 3.616 -13.160 19.194 1.00 37.88 85 LEU A C 1
ATOM 638 O O . LEU A 1 85 ? 4.087 -13.002 18.072 1.00 37.88 85 LEU A O 1
ATOM 642 N N . THR A 1 86 ? 4.364 -13.541 20.239 1.00 33.72 86 THR A N 1
ATOM 643 C CA . THR A 1 86 ? 5.819 -13.796 20.191 1.00 33.72 86 THR A CA 1
ATOM 644 C C . THR A 1 86 ? 6.203 -15.268 20.339 1.00 33.72 86 THR A C 1
ATOM 646 O O . THR A 1 86 ? 7.318 -15.648 19.979 1.00 33.72 86 THR A O 1
ATOM 649 N N . THR A 1 87 ? 5.309 -16.135 20.828 1.00 29.34 87 THR A N 1
ATOM 650 C CA . THR A 1 87 ? 5.512 -17.579 20.699 1.00 29.34 87 THR A CA 1
ATOM 651 C C . THR A 1 87 ? 5.247 -17.975 19.254 1.00 29.34 87 THR A C 1
ATOM 653 O O . THR A 1 87 ? 4.220 -17.638 18.677 1.00 29.34 87 THR A O 1
ATOM 656 N N . ASN A 1 88 ? 6.186 -18.719 18.676 1.00 33.34 88 ASN A N 1
ATOM 657 C CA . ASN A 1 88 ? 6.151 -19.332 17.344 1.00 33.34 88 ASN A CA 1
ATOM 658 C C . ASN A 1 88 ? 4.961 -20.300 17.099 1.00 33.34 88 ASN A C 1
ATOM 660 O O . ASN A 1 88 ? 5.056 -21.194 16.261 1.00 33.34 88 ASN A O 1
ATOM 664 N N . ALA A 1 89 ? 3.844 -20.170 17.819 1.00 36.00 89 ALA A N 1
ATOM 665 C CA . ALA A 1 89 ? 2.585 -20.820 17.503 1.00 36.00 89 ALA A CA 1
ATOM 666 C C . ALA A 1 89 ? 1.741 -19.843 16.663 1.00 36.00 89 ALA A C 1
ATOM 668 O O . ALA A 1 89 ? 1.192 -18.887 17.211 1.00 36.00 89 ALA A O 1
ATOM 669 N N . PRO A 1 90 ? 1.632 -20.034 15.337 1.00 48.34 90 PRO A N 1
ATOM 670 C CA . PRO A 1 90 ? 0.884 -19.116 14.492 1.00 48.34 90 PRO A CA 1
ATOM 671 C C . PRO A 1 90 ? -0.590 -19.134 14.906 1.00 48.34 90 PRO A C 1
ATOM 673 O O . PRO A 1 90 ? -1.282 -20.138 14.720 1.00 48.34 90 PRO A O 1
ATOM 676 N N . ILE A 1 91 ? -1.095 -18.017 15.440 1.00 58.28 91 ILE A N 1
ATOM 677 C CA . ILE A 1 91 ? -2.540 -17.806 15.500 1.00 58.28 91 ILE A CA 1
ATOM 678 C C . ILE A 1 91 ? -3.022 -17.871 14.051 1.00 58.28 91 ILE A C 1
ATOM 680 O O . ILE A 1 91 ? -2.552 -17.117 13.194 1.00 58.28 91 ILE A O 1
ATOM 684 N N . ALA A 1 92 ? -3.915 -18.818 13.754 1.00 66.62 92 ALA A N 1
ATOM 685 C CA . ALA A 1 92 ? -4.376 -19.035 12.391 1.00 66.62 92 ALA A CA 1
ATOM 686 C C . ALA A 1 92 ? -4.920 -17.716 11.828 1.00 66.62 92 ALA A C 1
ATOM 688 O O . ALA A 1 92 ? -5.682 -17.026 12.504 1.00 66.62 92 ALA A O 1
ATOM 689 N N . ALA A 1 93 ? -4.552 -17.371 10.593 1.00 66.00 93 ALA A N 1
ATOM 690 C CA . ALA A 1 93 ? -4.859 -16.071 9.988 1.00 66.00 93 ALA A CA 1
ATOM 691 C C . ALA A 1 93 ? -6.361 -15.711 9.988 1.00 66.00 93 ALA A C 1
ATOM 693 O O . ALA A 1 93 ? -6.701 -14.533 9.927 1.00 66.00 93 ALA A O 1
ATOM 694 N N . GLY A 1 94 ? -7.245 -16.714 10.049 1.00 75.56 94 GLY A N 1
ATOM 695 C CA . GLY A 1 94 ? -8.700 -16.562 10.147 1.00 75.56 94 GLY A CA 1
ATOM 696 C C . GLY A 1 94 ? -9.265 -16.516 11.572 1.00 75.56 94 GLY A C 1
ATOM 697 O O . GLY A 1 94 ? -10.481 -16.510 11.723 1.00 75.56 94 GLY A O 1
ATOM 698 N N . THR A 1 95 ? -8.426 -16.514 12.611 1.00 79.56 95 THR A N 1
ATOM 699 C CA . THR A 1 95 ? -8.889 -16.453 14.006 1.00 79.56 95 THR A CA 1
ATOM 700 C C . THR A 1 95 ? -9.569 -15.106 14.249 1.00 79.56 95 THR A C 1
ATOM 702 O O . THR A 1 95 ? -8.937 -14.080 13.986 1.00 79.56 95 THR A O 1
ATOM 705 N N . PRO A 1 96 ? -10.829 -15.081 14.714 1.00 83.81 96 PRO A N 1
ATOM 706 C CA . PRO A 1 96 ? -11.534 -13.841 14.999 1.00 83.81 96 PRO A CA 1
ATOM 707 C C . PRO A 1 96 ? -10.944 -13.157 16.233 1.00 83.81 96 PRO A C 1
ATOM 709 O O . PRO A 1 96 ? -10.723 -13.790 17.271 1.00 83.81 96 PRO A O 1
ATOM 712 N N . VAL A 1 97 ? -10.737 -11.854 16.102 1.00 87.00 97 VAL A N 1
ATOM 713 C CA . VAL A 1 97 ? -10.270 -10.940 17.139 1.00 87.00 97 VAL A CA 1
ATOM 714 C C . VAL A 1 97 ? -11.282 -9.812 17.262 1.00 87.00 97 VAL A C 1
ATOM 716 O O . VAL A 1 97 ? -11.784 -9.321 16.251 1.00 87.00 97 VAL A O 1
ATOM 719 N N . ALA A 1 98 ? -11.578 -9.398 18.486 1.00 87.81 98 ALA A N 1
ATOM 720 C CA . ALA A 1 98 ? -12.269 -8.151 18.765 1.00 87.81 98 ALA A CA 1
ATOM 721 C C . ALA A 1 98 ? -11.379 -7.279 19.651 1.00 87.81 98 ALA A C 1
ATOM 723 O O . ALA A 1 98 ? -10.786 -7.763 20.615 1.00 87.81 98 ALA A O 1
ATOM 724 N N . ILE A 1 99 ? -11.271 -6.006 19.289 1.00 89.06 99 ILE A N 1
ATOM 725 C CA . ILE A 1 99 ? -10.502 -4.996 20.006 1.00 89.06 99 ILE A CA 1
ATOM 726 C C . ILE A 1 99 ? -11.449 -3.857 20.332 1.00 89.06 99 ILE A C 1
ATOM 728 O O . ILE A 1 99 ? -12.199 -3.420 19.456 1.00 89.06 99 ILE A O 1
ATOM 732 N N . ALA A 1 100 ? -11.393 -3.368 21.565 1.00 88.31 100 ALA A N 1
ATOM 733 C CA . ALA A 1 100 ? -12.077 -2.144 21.937 1.00 88.31 100 ALA A CA 1
ATOM 734 C C . ALA A 1 100 ? -11.191 -1.209 22.740 1.00 88.31 100 ALA A C 1
ATOM 736 O O . ALA A 1 100 ? -10.292 -1.651 23.454 1.00 88.31 100 ALA A O 1
ATOM 737 N N . VAL A 1 101 ? -11.482 0.077 22.607 1.00 87.88 101 VAL A N 1
ATOM 738 C CA . VAL A 1 101 ? -10.910 1.150 23.411 1.00 87.88 101 VAL A CA 1
ATOM 739 C C . VAL A 1 101 ? -12.067 2.010 23.897 1.00 87.88 101 VAL A C 1
ATOM 741 O O . VAL A 1 101 ? -12.796 2.551 23.063 1.00 87.88 101 VAL A O 1
ATOM 744 N N . ASP A 1 102 ? -12.260 2.109 25.207 1.00 84.94 102 ASP A N 1
ATOM 745 C CA . ASP A 1 102 ? -13.272 2.974 25.822 1.00 84.94 102 ASP A CA 1
ATOM 746 C C . ASP A 1 102 ? -12.626 4.061 26.696 1.00 84.94 102 ASP A C 1
ATOM 748 O O . ASP A 1 102 ? -11.406 4.075 26.910 1.00 84.94 102 ASP A O 1
ATOM 752 N N . ARG A 1 103 ? -13.442 5.027 27.133 1.00 74.12 103 ARG A N 1
ATOM 753 C CA . ARG A 1 103 ? -13.010 6.046 28.098 1.00 74.12 103 ARG A CA 1
ATOM 754 C C . ARG A 1 103 ? -13.320 5.573 29.508 1.00 74.12 103 ARG A C 1
ATOM 756 O O . ARG A 1 103 ? -14.460 5.227 29.778 1.00 74.12 103 ARG A O 1
ATOM 763 N N . GLU A 1 104 ? -12.372 5.650 30.432 1.00 67.50 104 GLU A N 1
ATOM 764 C CA . GLU A 1 104 ? -12.675 5.362 31.834 1.00 67.50 104 GLU A CA 1
ATOM 765 C C . GLU A 1 104 ? -13.429 6.549 32.478 1.00 67.50 104 GLU A C 1
ATOM 767 O O . GLU A 1 104 ? -12.930 7.675 32.447 1.00 67.50 104 GLU A O 1
ATOM 772 N N . PRO A 1 105 ? -14.638 6.349 33.038 1.00 56.81 105 PRO A N 1
ATOM 773 C CA . PRO A 1 105 ? -15.502 7.461 33.448 1.00 56.81 105 PRO A CA 1
ATOM 774 C C . PRO A 1 105 ? -15.155 8.125 34.798 1.00 56.81 105 PRO A C 1
ATOM 776 O O . PRO A 1 105 ? -15.757 9.151 35.111 1.00 56.81 105 PRO A O 1
ATOM 779 N N . GLU A 1 106 ? -14.238 7.580 35.616 1.00 54.06 106 GLU A N 1
ATOM 780 C CA . GLU A 1 106 ? -14.194 7.903 37.063 1.00 54.06 106 GLU A CA 1
ATOM 781 C C . GLU A 1 106 ? -12.821 8.226 37.699 1.00 54.06 106 GLU A C 1
ATOM 783 O O . GLU A 1 106 ? -12.775 8.480 38.905 1.00 54.06 106 GLU A O 1
ATOM 788 N N . LEU A 1 107 ? -11.701 8.274 36.966 1.00 53.28 107 LEU A N 1
ATOM 789 C CA . LEU A 1 107 ? -10.393 8.598 37.568 1.00 53.28 107 LEU A CA 1
ATOM 790 C C . LEU A 1 107 ? -9.903 10.006 37.209 1.00 53.28 107 LEU A C 1
ATOM 792 O O . LEU A 1 107 ? -9.939 10.416 36.056 1.00 53.28 107 LEU A O 1
ATOM 796 N N . GLU A 1 108 ? -9.345 10.715 38.203 1.00 47.00 108 GLU A N 1
ATOM 797 C CA . GLU A 1 108 ? -8.652 12.016 38.055 1.00 47.00 108 GLU A CA 1
ATOM 798 C C . GLU A 1 108 ? -7.451 11.964 37.082 1.00 47.00 108 GLU A C 1
ATOM 800 O O . GLU A 1 108 ? -6.873 12.997 36.748 1.00 47.00 108 GLU A O 1
ATOM 805 N N . HIS A 1 109 ? -7.080 10.764 36.627 1.00 48.44 109 HIS A N 1
ATOM 806 C CA . HIS A 1 109 ? -6.115 10.509 35.566 1.00 48.44 109 HIS A CA 1
ATOM 807 C C . HIS A 1 109 ? -6.841 9.704 34.477 1.00 48.44 109 HIS A C 1
ATOM 809 O O . HIS A 1 109 ? -7.073 8.508 34.639 1.00 48.44 109 HIS A O 1
ATOM 815 N N . GLU A 1 110 ? -7.261 10.382 33.408 1.00 53.38 110 GLU A N 1
ATOM 816 C CA . GLU A 1 110 ? -8.005 9.808 32.281 1.00 53.38 110 GLU A CA 1
ATOM 817 C C . GLU A 1 110 ? -7.147 8.755 31.553 1.00 53.38 110 GLU A C 1
ATOM 819 O O . GLU A 1 110 ? -6.257 9.092 30.772 1.00 53.38 110 GLU A O 1
ATOM 824 N N . HIS A 1 111 ? -7.389 7.471 31.817 1.00 61.81 111 HIS A N 1
ATOM 825 C CA . HIS A 1 111 ? -6.746 6.365 31.109 1.00 61.81 111 HIS A CA 1
ATOM 826 C C . HIS A 1 111 ? -7.742 5.706 30.142 1.00 61.81 111 HIS A C 1
ATOM 828 O O . HIS A 1 111 ? -8.912 5.523 30.473 1.00 61.81 111 HIS A O 1
ATOM 834 N N . GLU A 1 112 ? -7.302 5.337 28.930 1.00 68.31 112 GLU A N 1
ATOM 835 C CA . GLU A 1 112 ? -8.129 4.521 28.031 1.00 68.31 112 GLU A CA 1
ATOM 836 C C . GLU A 1 112 ? -7.968 3.032 28.352 1.00 68.31 112 GLU A C 1
ATOM 838 O O . GLU A 1 112 ? -6.843 2.522 28.466 1.00 68.31 112 GLU A O 1
ATOM 843 N N . ARG A 1 113 ? -9.081 2.294 28.427 1.00 75.38 113 ARG A N 1
ATOM 844 C CA . ARG A 1 113 ? -9.039 0.848 28.650 1.00 75.38 113 ARG A CA 1
ATOM 845 C C . ARG A 1 113 ? -9.048 0.108 27.326 1.00 75.38 113 ARG A C 1
ATOM 847 O O . ARG A 1 113 ? -9.886 0.342 26.462 1.00 75.38 113 ARG A O 1
ATOM 854 N N . TRP A 1 114 ? -8.103 -0.812 27.175 1.00 81.25 114 TRP A N 1
ATOM 855 C CA . TRP A 1 114 ? -7.978 -1.646 25.986 1.00 81.25 114 TRP A CA 1
ATOM 856 C C . TRP A 1 114 ? -8.522 -3.043 26.264 1.00 81.25 114 TRP A C 1
ATOM 858 O O . TRP A 1 114 ? -8.062 -3.729 27.179 1.00 81.25 114 TRP A O 1
ATOM 868 N N . TYR A 1 115 ? -9.455 -3.485 25.430 1.00 80.00 115 TYR A N 1
ATOM 869 C CA . TYR A 1 115 ? -9.978 -4.844 25.424 1.00 80.00 115 TYR A CA 1
ATOM 870 C C . TYR A 1 115 ? -9.431 -5.585 24.215 1.00 80.00 115 TYR A C 1
ATOM 872 O O . TYR A 1 115 ? -9.396 -5.051 23.105 1.00 80.00 115 TYR A O 1
ATOM 880 N N . LEU A 1 116 ? -9.029 -6.833 24.431 1.00 81.50 116 LEU A N 1
ATOM 881 C CA . LEU A 1 116 ? -8.580 -7.736 23.383 1.00 81.50 116 LEU A CA 1
ATOM 882 C C . LEU A 1 116 ? -9.168 -9.116 23.654 1.00 81.50 116 LEU A C 1
ATOM 884 O O . LEU A 1 116 ? -8.727 -9.817 24.563 1.00 81.50 116 LEU A O 1
ATOM 888 N N . GLU A 1 117 ? -10.140 -9.501 22.837 1.00 80.81 117 GLU A N 1
ATOM 889 C CA . GLU A 1 117 ? -10.812 -10.793 22.925 1.00 80.81 117 GLU A CA 1
ATOM 890 C C . GLU A 1 117 ? -10.550 -11.617 21.670 1.00 80.81 117 GLU A C 1
ATOM 892 O O . GLU A 1 117 ? -10.556 -11.115 20.542 1.00 80.81 117 GLU A O 1
ATOM 897 N N . THR A 1 118 ? -10.335 -12.918 21.857 1.00 78.00 118 THR A N 1
ATOM 898 C CA . THR A 1 118 ? -10.167 -13.872 20.755 1.00 78.00 118 THR A CA 1
ATOM 899 C C . THR A 1 118 ? -10.813 -15.199 21.084 1.00 78.00 118 THR A C 1
ATOM 901 O O . THR A 1 118 ? -10.899 -15.605 22.240 1.00 78.00 118 THR A O 1
ATOM 904 N N . ALA A 1 119 ? -11.240 -15.910 20.045 1.00 69.12 119 ALA A N 1
ATOM 905 C CA . ALA A 1 119 ? -11.748 -17.262 20.192 1.00 69.12 119 ALA A CA 1
ATOM 906 C C . ALA A 1 119 ? -11.199 -18.134 19.068 1.00 69.12 119 ALA A C 1
ATOM 908 O O . ALA A 1 119 ? -11.480 -17.908 17.889 1.00 69.12 119 ALA A O 1
ATOM 909 N N . THR A 1 120 ? -10.434 -19.165 19.422 1.00 67.81 120 THR A N 1
ATOM 910 C CA . THR A 1 120 ? -10.024 -20.181 18.447 1.00 67.81 120 THR A CA 1
ATOM 911 C C . THR A 1 120 ? -11.242 -20.952 17.937 1.00 67.81 120 THR A C 1
ATOM 913 O O . THR A 1 120 ? -12.269 -21.066 18.612 1.00 67.81 120 THR A O 1
ATOM 916 N N . GLN A 1 121 ? -11.122 -21.559 16.755 1.00 60.00 121 GLN A N 1
ATOM 917 C CA . GLN A 1 121 ? -12.182 -22.394 16.181 1.00 60.00 121 GLN A CA 1
ATOM 918 C C . GLN A 1 121 ? -12.620 -23.519 17.137 1.00 60.00 121 GLN A C 1
ATOM 920 O O . GLN A 1 121 ? -13.812 -23.787 17.272 1.00 60.00 121 GLN A O 1
ATOM 925 N N . LYS A 1 122 ? -11.667 -24.128 17.857 1.00 56.22 122 LYS A N 1
ATOM 926 C CA . LYS A 1 122 ? -11.937 -25.164 18.865 1.00 56.22 122 LYS A CA 1
ATOM 927 C C . LYS A 1 122 ? -12.724 -24.620 20.062 1.00 56.22 122 LYS A C 1
ATOM 929 O O . LYS A 1 122 ? -13.607 -25.300 20.567 1.00 56.22 122 LYS A O 1
ATOM 934 N N . GLN A 1 123 ? -12.432 -23.397 20.502 1.00 66.69 123 GLN A N 1
ATOM 935 C CA . GLN A 1 123 ? -13.178 -22.747 21.584 1.00 66.69 123 GLN A CA 1
ATOM 936 C C . GLN A 1 123 ? -14.602 -22.386 21.146 1.00 66.69 123 GLN A C 1
ATOM 938 O O . GLN A 1 123 ? -15.540 -22.667 21.886 1.00 66.69 123 GLN A O 1
ATOM 943 N N . ARG A 1 124 ? -14.792 -21.867 19.924 1.00 61.91 124 ARG A N 1
ATOM 944 C CA . ARG A 1 124 ? -16.138 -21.608 19.374 1.00 61.91 124 ARG A CA 1
ATOM 945 C C . ARG A 1 124 ? -16.964 -22.888 19.243 1.00 61.91 124 ARG A C 1
ATOM 947 O O . ARG A 1 124 ? -18.136 -22.887 19.597 1.00 61.91 124 ARG A O 1
ATOM 954 N N . ALA A 1 125 ? -16.350 -23.988 18.800 1.00 60.75 125 ALA A N 1
ATOM 955 C CA . ALA A 1 125 ? -17.010 -25.295 18.738 1.00 60.75 125 ALA A CA 1
ATOM 956 C C . ALA A 1 125 ? -17.451 -25.810 20.123 1.00 60.75 125 ALA A C 1
ATOM 958 O O . ALA A 1 125 ? -18.419 -26.558 20.219 1.00 60.75 125 ALA A O 1
ATOM 959 N N . ASN A 1 126 ? -16.785 -25.360 21.189 1.00 64.06 126 ASN A N 1
ATOM 960 C CA . ASN A 1 126 ? -17.124 -25.669 22.577 1.00 64.06 126 ASN A CA 1
ATOM 961 C C . ASN A 1 126 ? -18.070 -24.635 23.220 1.00 64.06 126 ASN A C 1
ATOM 963 O O . ASN A 1 126 ? -18.203 -24.616 24.442 1.00 64.06 126 ASN A O 1
ATOM 967 N N . GLY A 1 127 ? -18.712 -23.770 22.426 1.00 66.75 127 GLY A N 1
ATOM 968 C CA . GLY A 1 127 ? -19.679 -22.787 22.921 1.00 66.75 127 GLY A CA 1
ATOM 969 C C . GLY A 1 127 ? -19.059 -21.538 23.550 1.00 66.75 127 GLY A C 1
ATOM 970 O O . GLY A 1 127 ? -19.744 -20.848 24.299 1.00 66.75 127 GLY A O 1
ATOM 971 N N . ALA A 1 128 ? -17.784 -21.234 23.276 1.00 71.19 128 ALA A N 1
ATOM 972 C CA . ALA A 1 128 ? -17.202 -19.963 23.698 1.00 71.19 128 ALA A CA 1
ATOM 973 C C . ALA A 1 128 ? -17.952 -18.780 23.066 1.00 71.19 128 ALA A C 1
ATOM 975 O O . ALA A 1 128 ? -18.265 -18.799 21.871 1.00 71.19 128 ALA A O 1
ATOM 976 N N . THR A 1 129 ? -18.185 -17.753 23.883 1.00 77.62 129 THR A N 1
ATOM 977 C CA . THR A 1 129 ? -18.777 -16.471 23.496 1.00 77.62 129 THR A CA 1
ATOM 978 C C . THR A 1 129 ? -18.033 -15.869 22.308 1.00 77.62 129 THR A C 1
ATOM 980 O O . THR A 1 129 ? -16.807 -15.977 22.199 1.00 77.62 129 THR A O 1
ATOM 983 N N . HIS A 1 130 ? -18.771 -15.248 21.387 1.00 83.75 130 HIS A N 1
ATOM 984 C CA . HIS A 1 130 ? -18.145 -14.583 20.253 1.00 83.75 130 HIS A CA 1
ATOM 985 C C . HIS A 1 130 ? -17.220 -13.456 20.748 1.00 83.75 130 HIS A C 1
ATOM 987 O O . HIS A 1 130 ? -17.638 -12.717 21.636 1.00 83.75 130 HIS A O 1
ATOM 993 N N . PRO A 1 131 ? -16.012 -13.241 20.185 1.00 86.75 131 PRO A N 1
ATOM 994 C CA . PRO A 1 131 ? -15.127 -12.170 20.654 1.00 86.75 131 PRO A CA 1
ATOM 995 C C . PRO A 1 131 ? -15.799 -10.793 20.683 1.00 86.75 131 PRO A C 1
ATOM 997 O O . PRO A 1 131 ? -15.650 -10.050 21.646 1.00 86.75 131 PRO A O 1
ATOM 1000 N N . ALA A 1 132 ? -16.607 -10.479 19.664 1.00 88.50 132 ALA A N 1
ATOM 1001 C CA . ALA A 1 132 ? -17.358 -9.224 19.629 1.00 88.50 132 ALA A CA 1
ATOM 1002 C C . ALA A 1 132 ? -18.463 -9.146 20.697 1.00 88.50 132 ALA A C 1
ATOM 1004 O O . ALA A 1 132 ? -18.741 -8.067 21.199 1.00 88.50 132 ALA A O 1
ATOM 1005 N N . GLU A 1 133 ? -19.072 -10.275 21.068 1.00 91.19 133 GLU A N 1
ATOM 1006 C CA . GLU A 1 133 ? -20.071 -10.336 22.143 1.00 91.19 133 GLU A CA 1
ATOM 1007 C C . GLU A 1 133 ? -19.417 -10.154 23.517 1.00 91.19 133 GLU A C 1
ATOM 1009 O O . GLU A 1 133 ? -19.941 -9.428 24.355 1.00 91.19 133 GLU A O 1
ATOM 1014 N N . ALA A 1 134 ? -18.241 -10.753 23.729 1.00 87.31 134 ALA A N 1
ATOM 1015 C CA . ALA A 1 134 ? -17.458 -10.566 24.947 1.00 87.31 134 ALA A CA 1
ATOM 1016 C C . ALA A 1 134 ? -17.029 -9.100 25.123 1.00 87.31 134 ALA A C 1
ATOM 1018 O O . ALA A 1 134 ? -17.199 -8.539 26.204 1.00 87.31 134 ALA A O 1
ATOM 1019 N N . VAL A 1 135 ? -16.551 -8.463 24.048 1.00 88.12 135 VAL A N 1
ATOM 1020 C CA . VAL A 1 135 ? -16.219 -7.031 24.039 1.00 88.12 135 VAL A CA 1
ATOM 1021 C C . VAL A 1 135 ? -17.454 -6.162 24.277 1.00 88.12 135 VAL A C 1
ATOM 1023 O O . VAL A 1 135 ? -17.395 -5.261 25.106 1.00 88.12 135 VAL A O 1
ATOM 1026 N N . ALA A 1 136 ? -18.578 -6.441 23.608 1.00 90.19 136 ALA A N 1
ATOM 1027 C CA . ALA A 1 136 ? -19.817 -5.691 23.812 1.00 90.19 136 ALA A CA 1
ATOM 1028 C C . ALA A 1 136 ? -20.266 -5.746 25.281 1.00 90.19 136 ALA A C 1
ATOM 1030 O O . ALA A 1 136 ? -20.538 -4.709 25.878 1.00 90.19 136 ALA A O 1
ATOM 1031 N N . LYS A 1 137 ? -20.246 -6.941 25.887 1.00 88.50 137 LYS A N 1
ATOM 1032 C CA . LYS A 1 137 ? -20.569 -7.147 27.304 1.00 88.50 137 LYS A CA 1
ATOM 1033 C C . LYS A 1 137 ? -19.631 -6.377 28.232 1.00 88.50 137 LYS A C 1
ATOM 1035 O O . LYS A 1 137 ? -20.103 -5.772 29.185 1.00 88.50 137 LYS A O 1
ATOM 1040 N N . ALA A 1 138 ? -18.327 -6.386 27.957 1.00 86.31 138 ALA A N 1
ATOM 1041 C CA . ALA A 1 138 ? -17.347 -5.672 28.770 1.00 86.31 138 ALA A CA 1
ATOM 1042 C C . ALA A 1 138 ? -17.572 -4.149 28.747 1.00 86.31 138 ALA A C 1
ATOM 1044 O O . ALA A 1 138 ? -17.518 -3.516 29.797 1.00 86.31 138 ALA A O 1
ATOM 1045 N N . ILE A 1 139 ? -17.892 -3.578 27.579 1.00 87.56 139 ILE A N 1
ATOM 1046 C CA . ILE A 1 139 ? -18.201 -2.144 27.449 1.00 87.56 139 ILE A CA 1
ATOM 1047 C C . ILE A 1 139 ? -19.513 -1.814 28.176 1.00 87.56 139 ILE A C 1
ATOM 1049 O O . ILE A 1 139 ? -19.564 -0.832 28.914 1.00 87.56 139 ILE A O 1
ATOM 1053 N N . SER A 1 140 ? -20.556 -2.643 28.031 1.00 87.81 140 SER A N 1
ATOM 1054 C CA . SER A 1 140 ? -21.825 -2.447 28.752 1.00 87.81 140 SER A CA 1
ATOM 1055 C C . SER A 1 140 ? -21.661 -2.531 30.271 1.00 87.81 140 SER A C 1
ATOM 1057 O O . SER A 1 140 ? -22.287 -1.772 31.000 1.00 87.81 140 SER A O 1
ATOM 1059 N N . GLU A 1 141 ? -20.779 -3.396 30.778 1.00 85.88 141 GLU A N 1
ATOM 1060 C CA . GLU A 1 141 ? -20.485 -3.469 32.217 1.00 85.88 141 GLU A CA 1
ATOM 1061 C C . GLU A 1 141 ? -19.829 -2.185 32.759 1.00 85.88 141 GLU A C 1
ATOM 1063 O O . GLU A 1 141 ? -19.978 -1.881 33.942 1.00 85.88 141 GLU A O 1
ATOM 1068 N N . THR A 1 142 ? -19.111 -1.433 31.919 1.00 81.75 142 THR A N 1
ATOM 1069 C CA . THR A 1 142 ? -18.446 -0.174 32.301 1.00 81.75 142 THR A CA 1
ATOM 1070 C C . THR A 1 142 ? -19.333 1.055 32.101 1.00 81.75 142 THR A C 1
ATOM 1072 O O . THR A 1 142 ? -19.296 1.965 32.926 1.00 81.75 142 THR A O 1
ATOM 1075 N N . HIS A 1 143 ? -20.151 1.082 31.051 1.00 81.19 143 HIS A N 1
ATOM 1076 C CA . HIS A 1 143 ? -20.922 2.269 30.660 1.00 81.19 143 HIS A CA 1
ATOM 1077 C C . HIS A 1 143 ? -22.439 2.136 30.851 1.00 81.19 143 HIS A C 1
ATOM 1079 O O . HIS A 1 143 ? -23.180 3.096 30.661 1.00 81.19 143 HIS A O 1
ATOM 1085 N N . GLY A 1 144 ? -22.909 0.970 31.291 1.00 76.62 144 GLY A N 1
ATOM 1086 C CA . GLY A 1 144 ? -24.325 0.627 31.354 1.00 76.62 144 GLY A CA 1
ATOM 1087 C C . GLY A 1 144 ? -24.833 0.015 30.048 1.00 76.62 144 GLY A C 1
ATOM 1088 O O . GLY A 1 144 ? -24.138 -0.039 29.032 1.00 76.62 144 GLY A O 1
ATOM 1089 N N . ASP A 1 145 ? -26.080 -0.450 30.072 1.00 65.75 145 ASP A N 1
ATOM 1090 C CA . ASP A 1 145 ? -26.659 -1.335 29.048 1.00 65.75 145 ASP A CA 1
ATOM 1091 C C . ASP A 1 145 ? -27.038 -0.621 27.730 1.00 65.75 145 ASP A C 1
ATOM 1093 O O . ASP A 1 145 ? -27.978 -1.012 27.041 1.00 65.75 145 ASP A O 1
ATOM 1097 N N . GLY A 1 146 ? -26.353 0.472 27.376 1.00 60.59 146 GLY A N 1
ATOM 1098 C CA . GLY A 1 146 ? -26.605 1.238 26.154 1.00 60.59 146 GLY A CA 1
ATOM 1099 C C . GLY A 1 146 ? -28.028 1.801 26.039 1.00 60.59 146 GLY A C 1
ATOM 1100 O O . GLY A 1 146 ? -28.368 2.358 25.004 1.00 60.59 146 GLY A O 1
ATOM 1101 N N . GLU A 1 147 ? -28.867 1.713 27.080 1.00 61.31 147 GLU A N 1
ATOM 1102 C CA . GLU A 1 147 ? -30.301 2.052 27.042 1.00 61.31 147 GLU A CA 1
ATOM 1103 C C . GLU A 1 147 ? -30.580 3.509 26.621 1.00 61.31 147 GLU A C 1
ATOM 1105 O O . GLU A 1 147 ? -31.668 3.827 26.141 1.00 61.31 147 GLU A O 1
ATOM 1110 N N . ASN A 1 148 ? -29.576 4.385 26.722 1.00 64.81 148 ASN A N 1
ATOM 1111 C CA . ASN A 1 148 ? -29.619 5.769 26.244 1.00 64.81 148 ASN A CA 1
ATOM 1112 C C . ASN A 1 148 ? -29.174 5.950 24.775 1.00 64.81 148 ASN A C 1
ATOM 1114 O O . ASN A 1 148 ? -29.041 7.082 24.309 1.00 64.81 148 ASN A O 1
ATOM 1118 N N . GLY A 1 149 ? -28.937 4.864 24.036 1.00 72.25 149 GLY A N 1
ATOM 1119 C CA . GLY A 1 149 ? -28.463 4.885 22.653 1.00 72.25 149 GLY A CA 1
ATOM 1120 C C . GLY A 1 149 ? -27.006 5.328 22.519 1.00 72.25 149 GLY A C 1
ATOM 1121 O O . GLY A 1 149 ? -26.658 6.024 21.561 1.00 72.25 149 GLY A O 1
ATOM 1122 N N . GLU A 1 150 ? -26.160 4.955 23.480 1.00 87.62 150 GLU A N 1
ATOM 1123 C CA . GLU A 1 150 ? -24.748 5.336 23.493 1.00 87.62 150 GLU A CA 1
ATOM 1124 C C . GLU A 1 150 ? -24.031 4.961 22.197 1.00 87.62 150 GLU A C 1
ATOM 1126 O O . GLU A 1 150 ? -24.290 3.921 21.589 1.00 87.62 150 GLU A O 1
ATOM 1131 N N . ARG A 1 151 ? -23.131 5.836 21.748 1.00 94.31 151 ARG A N 1
ATOM 1132 C CA . ARG A 1 151 ? -22.500 5.706 20.437 1.00 94.31 151 ARG A CA 1
ATOM 1133 C C . ARG A 1 151 ? -21.192 4.934 20.530 1.00 94.31 151 ARG A C 1
ATOM 1135 O O . ARG A 1 151 ? -20.275 5.357 21.228 1.00 94.31 151 ARG A O 1
ATOM 1142 N N . VAL A 1 152 ? -21.065 3.890 19.717 1.00 95.19 152 VAL A N 1
ATOM 1143 C CA . VAL A 1 152 ? -19.818 3.152 19.493 1.00 95.19 152 VAL A CA 1
ATOM 1144 C C . VAL A 1 152 ? -19.300 3.428 18.085 1.00 95.19 152 VAL A C 1
ATOM 1146 O O . VAL A 1 152 ? -20.019 3.300 17.089 1.00 95.19 152 VAL A O 1
ATOM 1149 N N . LEU A 1 153 ? -18.032 3.825 17.994 1.00 97.31 153 LEU A N 1
ATOM 1150 C CA . LEU A 1 153 ? -17.339 3.990 16.723 1.00 97.31 153 LEU A CA 1
ATOM 1151 C C . LEU A 1 153 ? -16.835 2.640 16.218 1.00 97.31 153 LEU A C 1
ATOM 1153 O O . LEU A 1 153 ? -16.227 1.888 16.970 1.00 97.31 153 LEU A O 1
ATOM 1157 N N . THR A 1 154 ? -17.027 2.349 14.936 1.00 96.75 154 THR A N 1
ATOM 1158 C CA . THR A 1 154 ? -16.515 1.123 14.303 1.00 96.75 154 THR A CA 1
ATOM 1159 C C . THR A 1 154 ? -15.982 1.426 12.905 1.00 96.75 154 THR A C 1
ATOM 1161 O O . THR A 1 154 ? -16.422 2.401 12.289 1.00 96.75 154 THR A O 1
ATOM 1164 N N . PRO A 1 155 ? -15.043 0.639 12.358 1.00 95.25 155 PRO A N 1
ATOM 1165 C CA . PRO A 1 155 ? -14.747 0.708 10.933 1.00 95.25 155 PRO A CA 1
ATOM 1166 C C . PRO A 1 155 ? -15.981 0.357 10.101 1.00 95.25 155 PRO A C 1
ATOM 1168 O O . PRO A 1 155 ? -16.752 -0.528 10.465 1.00 95.25 155 PRO A O 1
ATOM 1171 N N . ALA A 1 156 ? -16.119 0.973 8.925 1.00 92.81 156 ALA A N 1
ATOM 1172 C CA . ALA A 1 156 ? -17.194 0.648 7.980 1.00 92.81 156 ALA A CA 1
ATOM 1173 C C . ALA A 1 156 ? -17.192 -0.829 7.524 1.00 92.81 156 ALA A C 1
ATOM 1175 O O . ALA A 1 156 ? -18.188 -1.318 7.001 1.00 92.81 156 ALA A O 1
ATOM 1176 N N . THR A 1 157 ? -16.070 -1.529 7.709 1.00 90.88 157 THR A N 1
ATOM 1177 C CA . THR A 1 157 ? -15.853 -2.929 7.330 1.00 90.88 157 THR A CA 1
ATOM 1178 C C . THR A 1 157 ? -16.122 -3.926 8.460 1.00 90.88 157 THR A C 1
ATOM 1180 O O . THR A 1 157 ? -15.795 -5.104 8.308 1.00 90.88 157 THR A O 1
ATOM 1183 N N . ILE A 1 158 ? -16.680 -3.489 9.596 1.00 93.31 158 ILE A N 1
ATOM 1184 C CA . ILE A 1 158 ? -16.979 -4.387 10.716 1.00 93.31 158 ILE A CA 1
ATOM 1185 C C . ILE A 1 158 ? -17.902 -5.545 10.266 1.00 93.31 158 ILE A C 1
ATOM 1187 O O . ILE A 1 158 ? -18.897 -5.308 9.575 1.00 93.31 158 ILE A O 1
ATOM 1191 N N . PRO A 1 159 ? -17.603 -6.808 10.633 1.00 93.44 159 PRO A N 1
ATOM 1192 C CA . PRO A 1 159 ? -18.469 -7.943 10.341 1.00 93.44 159 PRO A CA 1
ATOM 1193 C C . PRO A 1 159 ? -19.895 -7.750 10.872 1.00 93.44 159 PRO A C 1
ATOM 1195 O O . PRO A 1 159 ? -20.101 -7.234 11.971 1.00 93.44 159 PRO A O 1
ATOM 1198 N N . HIS A 1 160 ? -20.889 -8.202 10.102 1.00 93.94 160 HIS A N 1
ATOM 1199 C CA . HIS A 1 160 ? -22.304 -8.023 10.445 1.00 93.94 160 HIS A CA 1
ATOM 1200 C C . HIS A 1 160 ? -22.680 -8.657 11.792 1.00 93.94 160 HIS A C 1
ATOM 1202 O O . HIS A 1 160 ? -23.438 -8.071 12.558 1.00 93.94 160 HIS A O 1
ATOM 1208 N N . ASP A 1 161 ? -22.126 -9.827 12.114 1.00 92.38 161 ASP A N 1
ATOM 1209 C CA . ASP A 1 161 ? -22.356 -10.480 13.402 1.00 92.38 161 ASP A CA 1
ATOM 1210 C C . ASP A 1 161 ? -21.823 -9.641 14.571 1.00 92.38 161 ASP A C 1
ATOM 1212 O O . ASP A 1 161 ? -22.529 -9.462 15.561 1.00 92.38 161 ASP A O 1
ATOM 1216 N N . ALA A 1 162 ? -20.623 -9.071 14.438 1.00 94.19 162 ALA A N 1
ATOM 1217 C CA . ALA A 1 162 ? -20.049 -8.150 15.414 1.00 94.19 162 ALA A CA 1
ATOM 1218 C C . ALA A 1 162 ? -20.912 -6.894 15.606 1.00 94.19 162 ALA A C 1
ATOM 1220 O O . ALA A 1 162 ? -21.172 -6.515 16.748 1.00 94.19 162 ALA A O 1
ATOM 1221 N N . ALA A 1 163 ? -21.415 -6.305 14.517 1.00 95.69 163 ALA A N 1
ATOM 1222 C CA . ALA A 1 163 ? -22.359 -5.191 14.588 1.00 95.69 163 ALA A CA 1
ATOM 1223 C C . ALA A 1 163 ? -23.641 -5.580 15.349 1.00 95.69 163 ALA A C 1
ATOM 1225 O O . ALA A 1 163 ? -24.036 -4.882 16.280 1.00 95.69 163 ALA A O 1
ATOM 1226 N N . CYS A 1 164 ? -24.229 -6.743 15.044 1.00 95.69 164 CYS A N 1
ATOM 1227 C CA . CYS A 1 164 ? -25.415 -7.234 15.747 1.00 95.69 164 CYS A CA 1
ATOM 1228 C C . CYS A 1 164 ? -25.187 -7.454 17.250 1.00 95.69 164 CYS A C 1
ATOM 1230 O O . CYS A 1 164 ? -26.111 -7.243 18.030 1.00 95.69 164 CYS A O 1
ATOM 1232 N N . TYR A 1 165 ? -24.004 -7.908 17.679 1.00 94.56 165 TYR A N 1
ATOM 1233 C CA . TYR A 1 165 ? -23.714 -8.062 19.111 1.00 94.56 165 TYR A CA 1
ATOM 1234 C C . TYR A 1 165 ? -23.657 -6.715 19.836 1.00 94.56 165 TYR A C 1
ATOM 1236 O O . TYR A 1 165 ? -24.198 -6.607 20.933 1.00 94.56 165 TYR A O 1
ATOM 1244 N N . LEU A 1 166 ? -23.062 -5.694 19.216 1.00 93.31 166 LEU A N 1
ATOM 1245 C CA . LEU A 1 166 ? -23.009 -4.342 19.777 1.00 93.31 166 LEU A CA 1
ATOM 1246 C C . LEU A 1 166 ? -24.405 -3.703 19.859 1.00 93.31 166 LEU A C 1
ATOM 1248 O O . LEU A 1 166 ? -24.760 -3.144 20.891 1.00 93.31 166 LEU A O 1
ATOM 1252 N N . GLU A 1 167 ? -25.228 -3.843 18.816 1.00 94.44 167 GLU A N 1
ATOM 1253 C CA . GLU A 1 167 ? -26.602 -3.316 18.810 1.00 94.44 167 GLU A CA 1
ATOM 1254 C C . GLU A 1 167 ? -27.499 -4.016 19.841 1.00 94.44 167 GLU A C 1
ATOM 1256 O O . GLU A 1 167 ? -28.296 -3.370 20.519 1.00 94.44 167 GLU A O 1
ATOM 1261 N N . ARG A 1 168 ? -27.355 -5.339 20.013 1.00 93.44 168 ARG A N 1
ATOM 1262 C CA . ARG A 1 168 ? -28.079 -6.090 21.058 1.00 93.44 168 ARG A CA 1
ATOM 1263 C C . ARG A 1 168 ? -27.675 -5.682 22.471 1.00 93.44 168 ARG A C 1
ATOM 1265 O O . ARG A 1 168 ? -28.483 -5.839 23.378 1.00 93.44 168 ARG A O 1
ATOM 1272 N N . ALA A 1 169 ? -26.455 -5.182 22.643 1.00 91.25 169 ALA A N 1
ATOM 1273 C CA . ALA A 1 169 ? -25.964 -4.621 23.895 1.00 91.25 169 ALA A CA 1
ATOM 1274 C C . ALA A 1 169 ? -26.416 -3.160 24.122 1.00 91.25 169 ALA A C 1
ATOM 1276 O O . ALA A 1 169 ? -25.975 -2.534 25.079 1.00 91.25 169 ALA A O 1
ATOM 1277 N N . GLY A 1 170 ? -27.279 -2.620 23.248 1.00 92.19 170 GLY A N 1
ATOM 1278 C CA . GLY A 1 170 ? -27.895 -1.297 23.381 1.00 92.19 170 GLY A CA 1
ATOM 1279 C C . GLY A 1 170 ? -27.168 -0.165 22.648 1.00 92.19 170 GLY A C 1
ATOM 1280 O O . GLY A 1 170 ? -27.663 0.958 22.614 1.00 92.19 170 GLY A O 1
ATOM 1281 N N . PHE A 1 171 ? -26.018 -0.423 22.020 1.00 93.31 171 PHE A N 1
ATOM 1282 C CA . PHE A 1 171 ? -25.226 0.635 21.391 1.00 93.31 171 PHE A CA 1
ATOM 1283 C C . PHE A 1 171 ? -25.745 1.046 20.008 1.00 93.31 171 PHE A C 1
ATOM 1285 O O . PHE A 1 171 ? -26.178 0.220 19.204 1.00 93.31 171 PHE A O 1
ATOM 1292 N N . THR A 1 172 ? -25.603 2.332 19.683 1.00 95.00 172 THR A N 1
ATOM 1293 C CA . THR A 1 172 ? -25.745 2.847 18.316 1.00 95.00 172 THR A CA 1
ATOM 1294 C C . THR A 1 172 ? -24.387 2.883 17.622 1.00 95.00 172 THR A C 1
ATOM 1296 O O . THR A 1 172 ? -23.393 3.351 18.180 1.00 95.00 172 THR A O 1
ATOM 1299 N N . LEU A 1 173 ? -24.318 2.400 16.381 1.00 96.00 173 LEU A N 1
ATOM 1300 C CA . LEU A 1 173 ? -23.060 2.326 15.638 1.00 96.00 173 LEU A CA 1
ATOM 1301 C C . LEU A 1 173 ? -22.852 3.554 14.755 1.00 96.00 173 LEU A C 1
ATOM 1303 O O . LEU A 1 173 ? -23.751 3.996 14.040 1.00 96.00 173 LEU A O 1
ATOM 1307 N N . ALA A 1 174 ? -21.630 4.081 14.759 1.00 97.00 174 ALA A N 1
ATOM 1308 C CA . ALA A 1 174 ? -21.203 5.114 13.826 1.00 97.00 174 ALA A CA 1
ATOM 1309 C C . ALA A 1 174 ? -19.873 4.735 13.169 1.00 97.00 174 ALA A C 1
ATOM 1311 O O . ALA A 1 174 ? -18.924 4.333 13.840 1.00 97.00 174 ALA A O 1
ATOM 1312 N N . SER A 1 175 ? -19.785 4.912 11.849 1.00 96.75 175 SER A N 1
ATOM 1313 C CA . SER A 1 175 ? -18.535 4.676 11.126 1.00 96.75 175 SER A CA 1
ATOM 1314 C C . SER A 1 175 ? -17.448 5.662 11.566 1.00 96.75 175 SER A C 1
ATOM 1316 O O . SER A 1 175 ? -17.692 6.867 11.747 1.00 96.75 175 SER A O 1
ATOM 1318 N N . SER A 1 176 ? -16.236 5.141 11.708 1.00 96.06 176 SER A N 1
ATOM 1319 C CA . SER A 1 176 ? -15.017 5.890 11.962 1.00 96.06 176 SER A CA 1
ATOM 1320 C C . SER A 1 176 ? -13.874 5.332 11.127 1.00 96.06 176 SER A C 1
ATOM 1322 O O . SER A 1 176 ? -13.688 4.126 10.992 1.00 96.06 176 SER A O 1
ATOM 1324 N N . ASP A 1 177 ? -13.075 6.243 10.599 1.00 93.44 177 ASP A N 1
ATOM 1325 C CA . ASP A 1 177 ? -11.889 5.980 9.801 1.00 93.44 177 ASP A CA 1
ATOM 1326 C C . ASP A 1 177 ? -10.597 6.081 10.625 1.00 93.44 177 ASP A C 1
ATOM 1328 O O . ASP A 1 177 ? -9.518 5.982 10.051 1.00 93.44 177 ASP A O 1
ATOM 1332 N N . VAL A 1 178 ? -10.687 6.239 11.952 1.00 94.94 178 VAL A N 1
ATOM 1333 C CA . VAL A 1 178 ? -9.560 6.584 12.842 1.00 94.94 178 VAL A CA 1
ATOM 1334 C C . VAL A 1 178 ? -8.325 5.697 12.672 1.00 94.94 178 VAL A C 1
ATOM 1336 O O . VAL A 1 178 ? -7.216 6.215 12.600 1.00 94.94 178 VAL A O 1
ATOM 1339 N N . LEU A 1 179 ? -8.497 4.378 12.522 1.00 93.31 179 LEU A N 1
ATOM 1340 C CA . LEU A 1 179 ? -7.370 3.462 12.316 1.00 93.31 179 LEU A CA 1
ATOM 1341 C C . LEU A 1 179 ? -6.756 3.594 10.920 1.00 93.31 179 LEU A C 1
ATOM 1343 O O . LEU A 1 179 ? -5.543 3.503 10.782 1.00 93.31 179 LEU A O 1
ATOM 1347 N N . SER A 1 180 ? -7.568 3.832 9.887 1.00 92.25 180 SER A N 1
ATOM 1348 C CA . SER A 1 180 ? -7.048 4.129 8.543 1.00 92.25 180 SER A CA 1
ATOM 1349 C C . SER A 1 180 ? -6.343 5.493 8.504 1.00 92.25 180 SER A C 1
ATOM 1351 O O . SER A 1 180 ? -5.313 5.622 7.854 1.00 92.25 180 SER A O 1
ATOM 1353 N N . ALA A 1 181 ? -6.877 6.453 9.272 1.00 91.38 181 ALA A N 1
ATOM 1354 C CA . ALA A 1 181 ? -6.293 7.718 9.710 1.00 91.38 181 ALA A CA 1
ATOM 1355 C C . ALA A 1 181 ? -4.839 7.567 10.158 1.00 91.38 181 ALA A C 1
ATOM 1357 O O . ALA A 1 181 ? -3.890 7.994 9.509 1.00 91.38 181 ALA A O 1
ATOM 1358 N N . LEU A 1 182 ? -4.712 6.883 11.294 1.00 93.31 182 LEU A N 1
ATOM 1359 C CA . LEU A 1 182 ? -3.456 6.581 11.963 1.00 93.31 182 LEU A CA 1
ATOM 1360 C C . LEU A 1 182 ? -2.483 5.855 11.039 1.00 93.31 182 LEU A C 1
ATOM 1362 O O . LEU A 1 182 ? -1.334 6.269 10.919 1.00 93.31 182 LEU A O 1
ATOM 1366 N N . ARG A 1 183 ? -2.963 4.822 10.336 1.00 93.69 183 ARG A N 1
ATOM 1367 C CA . ARG A 1 183 ? -2.146 4.035 9.412 1.00 93.69 183 ARG A CA 1
ATOM 1368 C C . ARG A 1 183 ? -1.631 4.847 8.231 1.00 93.69 183 ARG A C 1
ATOM 1370 O O . ARG A 1 183 ? -0.560 4.510 7.761 1.00 93.69 183 ARG A O 1
ATOM 1377 N N . ALA A 1 184 ? -2.300 5.893 7.747 1.00 92.88 184 ALA A N 1
ATOM 1378 C CA . ALA A 1 184 ? -1.784 6.665 6.607 1.00 92.88 184 ALA A CA 1
ATOM 1379 C C . ALA A 1 184 ? -0.395 7.278 6.884 1.00 92.88 184 ALA A C 1
ATOM 1381 O O . ALA A 1 184 ? 0.421 7.457 5.984 1.00 92.88 184 ALA A O 1
ATOM 1382 N N . THR A 1 185 ? -0.110 7.537 8.155 1.00 91.44 185 THR A N 1
ATOM 1383 C CA . THR A 1 185 ? 1.067 8.252 8.655 1.00 91.44 185 THR A CA 1
ATOM 1384 C C . THR A 1 185 ? 1.950 7.351 9.512 1.00 91.44 185 THR A C 1
ATOM 1386 O O . THR A 1 185 ? 1.486 6.838 10.528 1.00 91.44 185 THR A O 1
ATOM 1389 N N . LYS A 1 186 ? 3.219 7.195 9.144 1.00 90.44 186 LYS A N 1
ATOM 1390 C CA . LYS A 1 186 ? 4.126 6.199 9.726 1.00 90.44 186 LYS A CA 1
ATOM 1391 C C . LYS A 1 186 ? 4.991 6.783 10.830 1.00 90.44 186 LYS A C 1
ATOM 1393 O O . LYS A 1 186 ? 5.516 7.882 10.677 1.00 90.44 186 LYS A O 1
ATOM 1398 N N . ASP A 1 187 ? 5.155 6.038 11.915 1.00 87.88 187 ASP A N 1
ATOM 1399 C CA . ASP A 1 187 ? 6.242 6.290 12.865 1.00 87.88 187 ASP A CA 1
ATOM 1400 C C . ASP A 1 187 ? 7.573 5.655 12.412 1.00 87.88 187 ASP A C 1
ATOM 1402 O O . ASP A 1 187 ? 7.638 4.946 11.407 1.00 87.88 187 ASP A O 1
ATOM 1406 N N . ASP A 1 188 ? 8.645 5.871 13.174 1.00 87.06 188 ASP A N 1
ATOM 1407 C CA . ASP A 1 188 ? 9.980 5.362 12.839 1.00 87.06 188 ASP A CA 1
ATOM 1408 C C . ASP A 1 188 ? 10.077 3.822 12.809 1.00 87.06 188 ASP A C 1
ATOM 1410 O O . ASP A 1 188 ? 10.855 3.265 12.031 1.00 87.06 188 ASP A O 1
ATOM 1414 N N . VAL A 1 189 ? 9.311 3.100 13.639 1.00 85.06 189 VAL A N 1
ATOM 1415 C CA . VAL A 1 189 ? 9.293 1.623 13.641 1.00 85.06 189 VAL A CA 1
ATOM 1416 C C . VAL A 1 189 ? 8.615 1.109 12.376 1.00 85.06 189 VAL A C 1
ATOM 1418 O O . VAL A 1 189 ? 9.101 0.155 11.754 1.00 85.06 189 VAL A O 1
ATOM 1421 N N . GLU A 1 190 ? 7.515 1.747 11.985 1.00 91.12 190 GLU A N 1
ATOM 1422 C CA . GLU A 1 190 ? 6.801 1.466 10.746 1.00 91.12 190 GLU A CA 1
ATOM 1423 C C . GLU A 1 190 ? 7.663 1.792 9.521 1.00 91.12 190 GLU A C 1
ATOM 1425 O O . GLU A 1 190 ? 7.783 0.961 8.617 1.00 91.12 190 GLU A O 1
ATOM 1430 N N . LEU A 1 191 ? 8.329 2.951 9.515 1.00 92.00 191 LEU A N 1
ATOM 1431 C CA . LEU A 1 191 ? 9.257 3.357 8.457 1.00 92.00 191 LEU A CA 1
ATOM 1432 C C . LEU A 1 191 ? 10.427 2.382 8.334 1.00 92.00 191 LEU A C 1
ATOM 1434 O O . LEU A 1 191 ? 10.732 1.936 7.232 1.00 92.00 191 LEU A O 1
ATOM 1438 N N . ALA A 1 192 ? 11.016 1.944 9.449 1.00 90.06 192 ALA A N 1
ATOM 1439 C CA . ALA A 1 192 ? 12.067 0.931 9.424 1.00 90.06 192 ALA A CA 1
ATOM 1440 C C . ALA A 1 192 ? 11.566 -0.423 8.885 1.00 90.06 192 ALA A C 1
ATOM 1442 O O . ALA A 1 192 ? 12.341 -1.197 8.320 1.00 90.06 192 ALA A O 1
ATOM 1443 N N . ALA A 1 193 ? 10.286 -0.764 9.076 1.00 91.00 193 ALA A N 1
ATOM 1444 C CA . ALA A 1 193 ? 9.693 -1.957 8.472 1.00 91.00 193 ALA A CA 1
ATOM 1445 C C . ALA A 1 193 ? 9.492 -1.799 6.959 1.00 91.00 193 ALA A C 1
ATOM 1447 O O . ALA A 1 193 ? 9.774 -2.739 6.218 1.00 91.00 193 ALA A O 1
ATOM 1448 N N . LEU A 1 194 ? 9.056 -0.628 6.500 1.00 94.94 194 LEU A N 1
ATOM 1449 C CA . LEU A 1 194 ? 8.930 -0.304 5.078 1.00 94.94 194 LEU A CA 1
ATOM 1450 C C . LEU A 1 194 ? 10.290 -0.286 4.373 1.00 94.94 194 LEU A C 1
ATOM 1452 O O . LEU A 1 194 ? 10.429 -0.882 3.309 1.00 94.94 194 LEU A O 1
ATOM 1456 N N . GLU A 1 195 ? 11.307 0.303 4.999 1.00 95.88 195 GLU A N 1
ATOM 1457 C CA . GLU A 1 195 ? 12.681 0.327 4.492 1.00 95.88 195 GLU A CA 1
ATOM 1458 C C . GLU A 1 195 ? 13.241 -1.092 4.339 1.00 95.88 195 GLU A C 1
ATOM 1460 O O . GLU A 1 195 ? 13.780 -1.433 3.292 1.00 95.88 195 GLU A O 1
ATOM 1465 N N . ARG A 1 196 ? 13.021 -1.981 5.323 1.00 96.00 196 ARG A N 1
ATOM 1466 C CA . ARG A 1 196 ? 13.380 -3.408 5.189 1.00 96.00 196 ARG A CA 1
ATOM 1467 C C . ARG A 1 196 ? 12.686 -4.077 4.001 1.00 96.00 196 ARG A C 1
ATOM 1469 O O . ARG A 1 196 ? 13.317 -4.865 3.301 1.00 96.00 196 ARG A O 1
ATOM 1476 N N . ALA A 1 197 ? 11.405 -3.782 3.781 1.00 96.81 197 ALA A N 1
ATOM 1477 C CA . ALA A 1 197 ? 10.654 -4.329 2.655 1.00 96.81 197 ALA A CA 1
ATOM 1478 C C . ALA A 1 197 ? 11.211 -3.840 1.308 1.00 96.81 197 ALA A C 1
ATOM 1480 O O . ALA A 1 197 ? 11.339 -4.631 0.376 1.00 96.81 197 ALA A O 1
ATOM 1481 N N . GLN A 1 198 ? 11.558 -2.551 1.226 1.00 97.56 198 GLN A N 1
ATOM 1482 C CA . GLN A 1 198 ? 12.149 -1.937 0.037 1.00 97.56 198 GLN A CA 1
ATOM 1483 C C . GLN A 1 198 ? 13.550 -2.459 -0.253 1.00 97.56 198 GLN A C 1
ATOM 1485 O O . GLN A 1 198 ? 13.833 -2.827 -1.387 1.00 97.56 198 GLN A O 1
ATOM 1490 N N . THR A 1 199 ? 14.399 -2.595 0.765 1.00 97.81 199 THR A N 1
ATOM 1491 C CA . THR A 1 199 ? 15.728 -3.198 0.606 1.00 97.81 199 THR A CA 1
ATOM 1492 C C . THR A 1 199 ? 15.631 -4.626 0.070 1.00 97.81 199 THR A C 1
ATOM 1494 O O . THR A 1 199 ? 16.347 -4.972 -0.859 1.00 97.81 199 THR A O 1
ATOM 1497 N N . ALA A 1 200 ? 14.691 -5.438 0.562 1.00 97.75 200 ALA A N 1
ATOM 1498 C CA . ALA A 1 200 ? 14.481 -6.783 0.024 1.00 97.75 200 ALA A CA 1
ATOM 1499 C C . ALA A 1 200 ? 13.994 -6.773 -1.441 1.00 97.75 200 ALA A C 1
ATOM 1501 O O . ALA A 1 200 ? 14.419 -7.607 -2.239 1.00 97.75 200 ALA A O 1
ATOM 1502 N N . ALA A 1 201 ? 13.121 -5.830 -1.819 1.00 97.88 201 ALA A N 1
ATOM 1503 C CA . ALA A 1 201 ? 12.694 -5.663 -3.210 1.00 97.88 201 ALA A CA 1
ATOM 1504 C C . ALA A 1 201 ? 13.861 -5.225 -4.117 1.00 97.88 201 ALA A C 1
ATOM 1506 O O . ALA A 1 201 ? 14.001 -5.727 -5.235 1.00 97.88 201 ALA A O 1
ATOM 1507 N N . HIS A 1 202 ? 14.725 -4.341 -3.613 1.00 97.38 202 HIS A N 1
ATOM 1508 C CA . HIS A 1 202 ? 15.957 -3.911 -4.266 1.00 97.38 202 HIS A CA 1
ATOM 1509 C C . HIS A 1 202 ? 16.939 -5.070 -4.464 1.00 97.38 202 HIS A C 1
ATOM 1511 O O . HIS A 1 202 ? 17.409 -5.273 -5.579 1.00 97.38 202 HIS A O 1
ATOM 1517 N N . ASP A 1 203 ? 17.186 -5.884 -3.436 1.00 97.19 203 ASP A N 1
ATOM 1518 C CA . ASP A 1 203 ? 18.055 -7.064 -3.534 1.00 97.19 203 ASP A CA 1
ATOM 1519 C C . ASP A 1 203 ? 17.546 -8.049 -4.602 1.00 97.19 203 ASP A C 1
ATOM 1521 O O . ASP A 1 203 ? 18.326 -8.608 -5.379 1.00 97.19 203 ASP A O 1
ATOM 1525 N N . GLY A 1 204 ? 16.221 -8.204 -4.702 1.00 97.31 204 GLY A N 1
ATOM 1526 C CA . GLY A 1 204 ? 15.569 -8.934 -5.786 1.00 97.31 204 GLY A CA 1
ATOM 1527 C C . GLY A 1 204 ? 15.874 -8.355 -7.169 1.00 97.31 204 GLY A C 1
ATOM 1528 O O . GLY A 1 204 ? 16.293 -9.086 -8.071 1.00 97.31 204 GLY A O 1
ATOM 1529 N N . LEU A 1 205 ? 15.722 -7.042 -7.343 1.00 97.19 205 LEU A N 1
ATOM 1530 C CA . LEU A 1 205 ? 16.044 -6.365 -8.600 1.00 97.19 205 LEU A CA 1
ATOM 1531 C C . LEU A 1 205 ? 17.530 -6.500 -8.971 1.00 97.19 205 LEU A C 1
ATOM 1533 O O . LEU A 1 205 ? 17.846 -6.789 -10.125 1.00 97.19 205 LEU A O 1
ATOM 1537 N N . GLU A 1 206 ? 18.445 -6.329 -8.021 1.00 96.88 206 GLU A N 1
ATOM 1538 C CA . GLU A 1 206 ? 19.886 -6.462 -8.263 1.00 96.88 206 GLU A CA 1
ATOM 1539 C C . GLU A 1 206 ? 20.269 -7.901 -8.637 1.00 96.88 206 GLU A C 1
ATOM 1541 O O . GLU A 1 206 ? 21.131 -8.135 -9.498 1.00 96.88 206 GLU A O 1
ATOM 1546 N N . ARG A 1 207 ? 19.560 -8.893 -8.084 1.00 97.06 207 ARG A N 1
ATOM 1547 C CA . ARG A 1 207 ? 19.688 -10.283 -8.525 1.00 97.06 207 ARG A CA 1
ATOM 1548 C C . ARG A 1 207 ? 19.254 -10.456 -9.982 1.00 97.06 207 ARG A C 1
ATOM 1550 O O . ARG A 1 207 ? 19.967 -11.116 -10.742 1.00 97.06 207 ARG A O 1
ATOM 1557 N N . ALA A 1 208 ? 18.140 -9.847 -10.384 1.00 96.31 208 ALA A N 1
ATOM 1558 C CA . ALA A 1 208 ? 17.683 -9.874 -11.771 1.00 96.31 208 ALA A CA 1
ATOM 1559 C C . ALA A 1 208 ? 18.674 -9.181 -12.721 1.00 96.31 208 ALA A C 1
ATOM 1561 O O . ALA A 1 208 ? 19.030 -9.751 -13.753 1.00 96.31 208 ALA A O 1
ATOM 1562 N N . ARG A 1 209 ? 19.193 -8.000 -12.353 1.00 95.75 209 ARG A N 1
ATOM 1563 C CA . ARG A 1 209 ? 20.239 -7.291 -13.115 1.00 95.75 209 ARG A CA 1
ATOM 1564 C C . ARG A 1 209 ? 21.474 -8.154 -13.331 1.00 95.75 209 ARG A C 1
ATOM 1566 O O . ARG A 1 209 ? 21.985 -8.227 -14.447 1.00 95.75 209 ARG A O 1
ATOM 1573 N N . SER A 1 210 ? 21.923 -8.836 -12.280 1.00 95.06 210 SER A N 1
ATOM 1574 C CA . SER A 1 210 ? 23.077 -9.735 -12.346 1.00 95.06 210 SER A CA 1
ATOM 1575 C C . SER A 1 210 ? 22.851 -10.877 -13.340 1.00 95.06 210 SER A C 1
ATOM 1577 O O . SER A 1 210 ? 23.744 -11.200 -14.118 1.00 95.06 210 SER A O 1
ATOM 1579 N N . MET A 1 211 ? 21.651 -11.468 -13.354 1.00 94.88 211 MET A N 1
ATOM 1580 C CA . MET A 1 211 ? 21.302 -12.533 -14.302 1.00 94.88 211 MET A CA 1
ATOM 1581 C C . MET A 1 211 ? 21.220 -12.031 -15.741 1.00 94.88 211 MET A C 1
ATOM 1583 O O . MET A 1 211 ? 21.784 -12.662 -16.628 1.00 94.88 211 MET A O 1
ATOM 1587 N N . LEU A 1 212 ? 20.578 -10.884 -15.966 1.00 93.81 212 LEU A N 1
ATOM 1588 C CA . LEU A 1 212 ? 20.481 -10.269 -17.292 1.00 93.81 212 LEU A CA 1
ATOM 1589 C C . LEU A 1 212 ? 21.851 -9.843 -17.835 1.00 93.81 212 LEU A C 1
ATOM 1591 O O . LEU A 1 212 ? 22.086 -9.948 -19.029 1.00 93.81 212 LEU A O 1
ATOM 1595 N N . THR A 1 213 ? 22.767 -9.407 -16.966 1.00 92.69 213 THR A N 1
ATOM 1596 C CA . THR A 1 213 ? 24.144 -9.049 -17.351 1.00 92.69 213 THR A CA 1
ATOM 1597 C C . THR A 1 213 ? 24.982 -10.279 -17.709 1.00 92.69 213 THR A C 1
ATOM 1599 O O . THR A 1 213 ? 25.855 -10.202 -18.566 1.00 92.69 213 THR A O 1
ATOM 1602 N N . ALA A 1 214 ? 24.744 -11.411 -17.042 1.00 88.81 214 ALA A N 1
ATOM 1603 C CA . ALA A 1 214 ? 25.457 -12.661 -17.301 1.00 88.81 214 ALA A CA 1
ATOM 1604 C C . ALA A 1 214 ? 24.884 -13.457 -18.487 1.00 88.81 214 ALA A C 1
ATOM 1606 O O . ALA A 1 214 ? 25.530 -14.394 -18.959 1.00 88.81 214 ALA A O 1
ATOM 1607 N N . ALA A 1 215 ? 23.671 -13.126 -18.938 1.00 86.56 215 ALA A N 1
ATOM 1608 C CA . ALA A 1 215 ? 23.030 -13.794 -20.057 1.00 86.56 215 ALA A CA 1
ATOM 1609 C C . ALA A 1 215 ? 23.783 -13.502 -21.361 1.00 86.56 215 ALA A C 1
ATOM 1611 O O . ALA A 1 215 ? 24.180 -12.371 -21.634 1.00 86.56 215 ALA A O 1
ATOM 1612 N N . THR A 1 216 ? 23.968 -14.535 -22.180 1.00 74.94 216 THR A N 1
ATOM 1613 C CA . THR A 1 216 ? 24.466 -14.364 -23.544 1.00 74.94 216 THR A CA 1
ATOM 1614 C C . THR A 1 216 ? 23.300 -13.957 -24.432 1.00 74.94 216 THR A C 1
ATOM 1616 O O . THR A 1 216 ? 22.276 -14.639 -24.487 1.00 74.94 216 THR A O 1
ATOM 1619 N N . VAL A 1 217 ? 23.435 -12.818 -25.106 1.00 70.19 217 VAL A N 1
ATOM 1620 C CA . VAL A 1 217 ? 22.469 -12.395 -26.116 1.00 70.19 217 VAL A CA 1
ATOM 1621 C C . VAL A 1 217 ? 22.740 -13.204 -27.372 1.00 70.19 217 VAL A C 1
ATOM 1623 O O . VAL A 1 217 ? 23.800 -13.088 -27.984 1.00 70.19 217 VAL A O 1
ATOM 1626 N N . VAL A 1 218 ? 21.793 -14.065 -27.729 1.00 59.47 218 VAL A N 1
ATOM 1627 C CA . VAL A 1 218 ? 21.749 -14.636 -29.071 1.00 59.47 218 VAL A CA 1
ATOM 1628 C C . VAL A 1 218 ? 21.042 -13.602 -29.929 1.00 59.47 218 VAL A C 1
ATOM 1630 O O . VAL A 1 218 ? 19.868 -13.313 -29.684 1.00 59.47 218 VAL A O 1
ATOM 1633 N N . ASP A 1 219 ? 21.760 -13.021 -30.890 1.00 48.22 219 ASP A N 1
ATOM 1634 C CA . ASP A 1 219 ? 21.151 -12.159 -31.897 1.00 48.22 219 ASP A CA 1
ATOM 1635 C C . ASP A 1 219 ? 20.008 -12.941 -32.543 1.00 48.22 219 ASP A C 1
ATOM 1637 O O . ASP A 1 219 ? 20.205 -13.996 -33.150 1.00 48.22 219 ASP A O 1
ATOM 1641 N N . GLY A 1 220 ? 18.784 -12.460 -32.339 1.00 45.28 220 GLY A N 1
ATOM 1642 C CA . GLY A 1 220 ? 17.634 -12.998 -33.033 1.00 45.28 220 GLY A CA 1
ATOM 1643 C C . GLY A 1 220 ? 17.797 -12.656 -34.502 1.00 45.28 220 GLY A C 1
ATOM 1644 O O . GLY A 1 220 ? 17.472 -11.538 -34.897 1.00 45.28 220 GLY A O 1
ATOM 1645 N N . ASP A 1 221 ? 18.295 -13.603 -35.300 1.00 39.00 221 ASP A N 1
ATOM 1646 C CA . ASP A 1 221 ? 18.105 -13.566 -36.743 1.00 39.00 221 ASP A CA 1
ATOM 1647 C C . ASP A 1 221 ? 16.615 -13.317 -36.972 1.00 39.00 221 ASP A C 1
ATOM 1649 O O . ASP A 1 221 ? 15.757 -14.090 -36.536 1.00 39.00 221 ASP A O 1
ATOM 1653 N N . GLY A 1 222 ? 16.318 -12.151 -37.541 1.00 42.66 222 GLY A N 1
ATOM 1654 C CA . GLY A 1 222 ? 14.968 -11.672 -37.760 1.00 42.66 222 GLY A CA 1
ATOM 1655 C C . GLY A 1 222 ? 14.246 -12.573 -38.746 1.00 42.66 222 GLY A C 1
ATOM 1656 O O . GLY A 1 222 ? 14.189 -12.261 -39.928 1.00 42.66 222 GLY A O 1
ATOM 1657 N N . ASP A 1 223 ? 13.672 -13.665 -38.256 1.00 37.53 223 ASP A N 1
ATOM 1658 C CA . ASP A 1 223 ? 12.689 -14.444 -38.986 1.00 37.53 223 ASP A CA 1
ATOM 1659 C C . ASP A 1 223 ? 11.319 -14.186 -38.369 1.00 37.53 223 ASP A C 1
ATOM 1661 O O . ASP A 1 223 ? 10.775 -14.936 -37.556 1.00 37.53 223 ASP A O 1
ATOM 1665 N N . SER A 1 224 ? 10.765 -13.037 -38.745 1.00 41.47 224 SER A N 1
ATOM 1666 C CA . SER A 1 224 ? 9.338 -12.783 -38.662 1.00 41.47 224 SER A CA 1
ATOM 1667 C C . SER A 1 224 ? 8.615 -13.627 -39.719 1.00 41.47 224 SER A C 1
ATOM 1669 O O . SER A 1 224 ? 7.973 -13.068 -40.606 1.00 41.47 224 SER A O 1
ATOM 1671 N N . ASP A 1 225 ? 8.686 -14.956 -39.633 1.00 37.22 225 ASP A N 1
ATOM 1672 C CA . ASP A 1 225 ? 7.775 -15.841 -40.368 1.00 37.22 225 ASP A CA 1
ATOM 1673 C C . ASP A 1 225 ? 6.524 -16.084 -39.510 1.00 37.22 225 ASP A C 1
ATOM 1675 O O . ASP A 1 225 ? 6.126 -17.200 -39.175 1.00 37.22 225 ASP A O 1
ATOM 1679 N N . LEU A 1 226 ? 5.872 -14.977 -39.131 1.00 40.69 226 LEU A N 1
ATOM 1680 C CA . LEU A 1 226 ? 4.466 -14.998 -38.754 1.00 40.69 226 LEU A CA 1
ATOM 1681 C C . LEU A 1 226 ? 3.670 -15.221 -40.039 1.00 40.69 226 LEU A C 1
ATOM 1683 O O . LEU A 1 226 ? 3.173 -14.283 -40.670 1.00 40.69 226 LEU A O 1
ATOM 1687 N N . LYS A 1 227 ? 3.522 -16.491 -40.422 1.00 35.81 227 LYS A N 1
ATOM 1688 C CA . LYS A 1 227 ? 2.405 -16.897 -41.269 1.00 35.81 227 LYS A CA 1
ATOM 1689 C C . LYS A 1 227 ? 1.122 -16.460 -40.575 1.00 35.81 227 LYS A C 1
ATOM 1691 O O . LYS A 1 227 ? 0.735 -17.011 -39.549 1.00 35.81 227 LYS A O 1
ATOM 1696 N N . ARG A 1 228 ? 0.481 -15.447 -41.158 1.00 37.91 228 ARG A N 1
ATOM 1697 C CA . ARG A 1 228 ? -0.925 -15.125 -40.930 1.00 37.91 228 ARG A CA 1
ATOM 1698 C C . ARG A 1 228 ? -1.739 -16.383 -41.217 1.00 37.91 228 ARG A C 1
ATOM 1700 O O . ARG A 1 228 ? -1.902 -16.752 -42.378 1.00 37.91 228 ARG A O 1
ATOM 1707 N N . ASP A 1 229 ? -2.207 -17.037 -40.164 1.00 33.94 229 ASP A N 1
ATOM 1708 C CA . ASP A 1 229 ? -3.373 -17.902 -40.253 1.00 33.94 229 ASP A CA 1
ATOM 1709 C C . ASP A 1 229 ? -4.590 -17.036 -39.922 1.00 33.94 229 ASP A C 1
ATOM 1711 O O . ASP A 1 229 ? -4.879 -16.736 -38.762 1.00 33.94 229 ASP A O 1
ATOM 1715 N N . ASP A 1 230 ? -5.255 -16.555 -40.973 1.00 35.47 230 ASP A N 1
ATOM 1716 C CA . ASP A 1 230 ? -6.549 -15.881 -40.890 1.00 35.47 230 ASP A CA 1
ATOM 1717 C C . ASP A 1 230 ? -7.624 -16.928 -40.542 1.00 35.47 230 ASP A C 1
ATOM 1719 O O . ASP A 1 230 ? -8.414 -17.364 -41.381 1.00 35.47 230 ASP A O 1
ATOM 1723 N N . GLY A 1 231 ? -7.640 -17.343 -39.276 1.00 30.59 231 GLY A N 1
ATOM 1724 C CA . GLY A 1 231 ? -8.580 -18.301 -38.701 1.00 30.59 231 GLY A CA 1
ATOM 1725 C C . GLY A 1 231 ? -9.491 -17.643 -37.671 1.00 30.59 231 GLY A C 1
ATOM 1726 O O . GLY A 1 231 ? -9.299 -17.767 -36.468 1.00 30.59 231 GLY A O 1
ATOM 1727 N N . ARG A 1 232 ? -10.500 -16.925 -38.159 1.00 33.78 232 ARG A N 1
ATOM 1728 C CA . ARG A 1 232 ? -11.603 -16.335 -37.389 1.00 33.78 232 ARG A CA 1
ATOM 1729 C C . ARG A 1 232 ? -12.224 -17.337 -36.395 1.00 33.78 232 ARG A C 1
ATOM 1731 O O . ARG A 1 232 ? -12.827 -18.314 -36.829 1.00 33.78 232 ARG A O 1
ATOM 1738 N N . SER A 1 233 ? -12.212 -17.025 -35.097 1.00 31.08 233 SER A N 1
ATOM 1739 C CA . SER A 1 233 ? -13.289 -17.434 -34.183 1.00 31.08 233 SER A CA 1
ATOM 1740 C C . SER A 1 233 ? -13.438 -16.444 -33.031 1.00 31.08 233 SER A C 1
ATOM 1742 O O . SER A 1 233 ? -12.573 -16.309 -32.171 1.00 31.08 233 SER A O 1
ATOM 1744 N N . GLU A 1 234 ? -14.569 -15.750 -33.050 1.00 34.41 234 GLU A N 1
ATOM 1745 C CA . GLU A 1 234 ? -15.145 -15.009 -31.933 1.00 34.41 234 GLU A CA 1
ATOM 1746 C C . GLU A 1 234 ? -15.535 -16.000 -30.820 1.00 34.41 234 GLU A C 1
ATOM 1748 O O . GLU A 1 234 ? -16.159 -17.009 -31.136 1.00 34.41 234 GLU A O 1
ATOM 1753 N N . THR A 1 235 ? -15.164 -15.714 -29.566 1.00 30.20 235 THR A N 1
ATOM 1754 C CA . THR A 1 235 ? -15.920 -15.955 -28.308 1.00 30.20 235 THR A CA 1
ATOM 1755 C C . THR A 1 235 ? -15.018 -15.538 -27.142 1.00 30.20 235 THR A C 1
ATOM 1757 O O . THR A 1 235 ? -13.939 -16.089 -26.966 1.00 30.20 235 THR A O 1
ATOM 1760 N N . GLU A 1 236 ? -15.294 -14.394 -26.526 1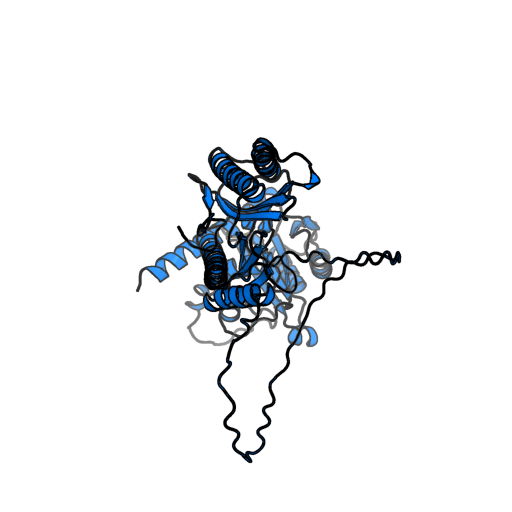.00 29.97 236 GLU A N 1
ATOM 1761 C CA . GLU A 1 236 ? -15.989 -14.257 -25.234 1.00 29.97 236 GLU A CA 1
ATOM 1762 C C . GLU A 1 236 ? -15.022 -14.157 -24.043 1.00 29.97 236 GLU A C 1
ATOM 1764 O O . GLU A 1 236 ? -14.087 -14.926 -23.857 1.00 29.97 236 GLU A O 1
ATOM 1769 N N . THR A 1 237 ? -15.273 -13.101 -23.277 1.00 33.03 237 THR A N 1
ATOM 1770 C CA . THR A 1 237 ? -14.707 -12.706 -21.989 1.00 33.03 237 THR A CA 1
ATOM 1771 C C . THR A 1 237 ? -14.588 -13.850 -20.993 1.00 33.03 237 THR A C 1
ATOM 1773 O O . THR A 1 237 ? -15.590 -14.510 -20.752 1.00 33.03 237 THR A O 1
ATOM 1776 N N . GLU A 1 238 ? -13.461 -13.952 -20.278 1.00 28.69 238 GLU A N 1
ATOM 1777 C CA . GLU A 1 238 ? -13.502 -14.323 -18.858 1.00 28.69 238 GLU A CA 1
ATOM 1778 C C . GLU A 1 238 ? -12.219 -13.962 -18.092 1.00 28.69 238 GLU A C 1
ATOM 1780 O O . GLU A 1 238 ? -11.123 -14.479 -18.306 1.00 28.69 238 GLU A O 1
ATOM 1785 N N . THR A 1 239 ? -12.410 -13.043 -17.149 1.00 33.50 239 THR A N 1
ATOM 1786 C CA . THR A 1 239 ? -11.554 -12.707 -16.017 1.00 33.50 239 THR A CA 1
ATOM 1787 C C . THR A 1 239 ? -11.313 -13.957 -15.168 1.00 33.50 239 THR A C 1
ATOM 1789 O O . THR A 1 239 ? -12.247 -14.492 -14.576 1.00 33.50 239 THR A O 1
ATOM 1792 N N . GLY A 1 240 ? -10.067 -14.426 -15.069 1.00 25.73 240 GLY A N 1
ATOM 1793 C CA . GLY A 1 240 ? -9.760 -15.676 -14.372 1.00 25.73 240 GLY A CA 1
ATOM 1794 C C . GLY A 1 240 ? -8.401 -15.678 -13.687 1.00 25.73 240 GLY A C 1
ATOM 1795 O O . GLY A 1 240 ? -7.432 -16.223 -14.207 1.00 25.73 240 GLY A O 1
ATOM 1796 N N . THR A 1 241 ? -8.352 -15.113 -12.480 1.00 30.19 241 THR A N 1
ATOM 1797 C CA . THR A 1 241 ? -7.304 -15.310 -11.469 1.00 30.19 241 THR A CA 1
ATOM 1798 C C . THR A 1 241 ? -6.960 -16.798 -11.324 1.00 30.19 241 THR A C 1
ATOM 1800 O O . THR A 1 241 ? -7.695 -17.550 -10.684 1.00 30.19 241 THR A O 1
ATOM 1803 N N . ARG A 1 242 ? -5.826 -17.247 -11.878 1.00 26.45 242 ARG A N 1
ATOM 1804 C CA . ARG A 1 242 ? -5.298 -18.599 -11.633 1.00 26.45 242 ARG A CA 1
ATOM 1805 C C . ARG A 1 242 ? -4.265 -18.585 -10.515 1.00 26.45 242 ARG A C 1
ATOM 1807 O O . ARG A 1 242 ? -3.066 -18.436 -10.715 1.00 26.45 242 ARG A O 1
ATOM 1814 N N . MET A 1 243 ? -4.795 -18.797 -9.319 1.00 25.41 243 MET A N 1
ATOM 1815 C CA . MET A 1 243 ? -4.092 -19.229 -8.120 1.00 25.41 243 MET A CA 1
ATOM 1816 C C . MET A 1 243 ? -3.557 -20.655 -8.354 1.00 25.41 243 MET A C 1
ATOM 1818 O O . MET A 1 243 ? -4.348 -21.582 -8.525 1.00 25.41 243 MET A O 1
ATOM 1822 N N . ARG A 1 244 ? -2.234 -20.854 -8.380 1.00 28.83 244 ARG A N 1
ATOM 1823 C CA . ARG A 1 244 ? -1.635 -22.198 -8.311 1.00 28.83 244 ARG A CA 1
ATOM 1824 C C . ARG A 1 244 ? -1.089 -22.447 -6.909 1.00 28.83 244 ARG A C 1
ATOM 1826 O O . ARG A 1 244 ? -0.035 -21.952 -6.533 1.00 28.83 244 ARG A O 1
ATOM 1833 N N . SER A 1 245 ? -1.874 -23.209 -6.151 1.00 26.20 245 SER A N 1
ATOM 1834 C CA . SER A 1 245 ? -1.428 -24.022 -5.022 1.00 26.20 245 SER A CA 1
ATOM 1835 C C . SER A 1 245 ? -0.640 -25.208 -5.565 1.00 26.20 245 SER A C 1
ATOM 1837 O O . SER A 1 245 ? -1.120 -25.801 -6.526 1.00 26.20 245 SER A O 1
ATOM 1839 N N . LEU A 1 246 ? 0.496 -25.568 -4.962 1.00 27.22 246 LEU A N 1
ATOM 1840 C CA . LEU A 1 246 ? 1.054 -26.923 -5.026 1.00 27.22 246 LEU A CA 1
ATOM 1841 C C . LEU A 1 246 ? 1.966 -27.175 -3.811 1.00 27.22 246 LEU A C 1
ATOM 1843 O O . LEU A 1 246 ? 3.135 -26.800 -3.777 1.00 27.22 246 LEU A O 1
ATOM 1847 N N . GLU A 1 247 ? 1.382 -27.825 -2.806 1.00 31.77 247 GLU A N 1
ATOM 1848 C CA . GLU A 1 247 ? 2.067 -28.750 -1.905 1.00 31.77 247 GLU A CA 1
ATOM 1849 C C . GLU A 1 247 ? 2.272 -30.078 -2.657 1.00 31.77 247 GLU A C 1
ATOM 1851 O O . GLU A 1 247 ? 1.352 -30.560 -3.317 1.00 31.77 247 GLU A O 1
ATOM 1856 N N . GLY A 1 248 ? 3.450 -30.693 -2.548 1.00 26.16 248 GLY A N 1
ATOM 1857 C CA . GLY A 1 248 ? 3.712 -32.014 -3.125 1.00 26.16 248 GLY A CA 1
ATOM 1858 C C . GLY A 1 248 ? 5.132 -32.484 -2.838 1.00 26.16 248 GLY A C 1
ATOM 1859 O O . GLY A 1 248 ? 6.086 -31.994 -3.429 1.00 26.16 248 GLY A O 1
ATOM 1860 N N . ARG A 1 249 ? 5.258 -33.386 -1.863 1.00 29.73 249 ARG A N 1
ATOM 1861 C CA . ARG A 1 249 ? 6.506 -33.976 -1.365 1.00 29.73 249 ARG A CA 1
ATOM 1862 C C . ARG A 1 249 ? 7.165 -34.922 -2.378 1.00 29.73 249 ARG A C 1
ATOM 1864 O O . ARG A 1 249 ? 6.504 -35.488 -3.237 1.00 29.73 249 ARG A O 1
ATOM 1871 N N . ALA A 1 250 ? 8.468 -35.086 -2.163 1.00 28.92 250 ALA A N 1
ATOM 1872 C CA . ALA A 1 250 ? 9.402 -36.003 -2.800 1.00 28.92 250 ALA A CA 1
ATOM 1873 C C . ALA A 1 250 ? 9.009 -37.484 -2.728 1.00 28.92 250 ALA A C 1
ATOM 1875 O O . ALA A 1 250 ? 8.557 -37.928 -1.675 1.00 28.92 250 ALA A O 1
ATOM 1876 N N . GLU A 1 251 ? 9.377 -38.236 -3.768 1.00 28.47 251 GLU A N 1
ATOM 1877 C CA . GLU A 1 251 ? 9.844 -39.620 -3.659 1.00 28.47 251 GLU A CA 1
ATOM 1878 C C . GLU A 1 251 ? 11.064 -39.812 -4.573 1.00 28.47 251 GLU A C 1
ATOM 1880 O O . GLU A 1 251 ? 11.120 -39.310 -5.695 1.00 28.47 251 GLU A O 1
ATOM 1885 N N . VAL A 1 252 ? 12.077 -40.463 -4.007 1.00 30.77 252 VAL A N 1
ATOM 1886 C CA . VAL A 1 252 ? 13.353 -40.841 -4.612 1.00 30.77 252 VAL A CA 1
ATOM 1887 C C . VAL A 1 252 ? 13.247 -42.330 -4.908 1.00 30.77 252 VAL A C 1
ATOM 1889 O O . VAL A 1 252 ? 13.099 -43.108 -3.967 1.00 30.77 252 VAL A O 1
ATOM 1892 N N . GLU A 1 253 ? 13.371 -42.726 -6.171 1.00 28.64 253 GLU A N 1
ATOM 1893 C CA . GLU A 1 253 ? 13.673 -44.109 -6.539 1.00 28.64 253 GLU A CA 1
ATOM 1894 C C . GLU A 1 253 ? 15.070 -44.172 -7.157 1.00 28.64 253 GLU A C 1
ATOM 1896 O O . GLU A 1 253 ? 15.411 -43.446 -8.090 1.00 28.64 253 GLU A O 1
ATOM 1901 N N . VAL A 1 254 ? 15.892 -45.018 -6.539 1.00 34.44 254 VAL A N 1
ATOM 1902 C CA . VAL A 1 254 ? 17.241 -45.393 -6.949 1.00 34.44 254 VAL A CA 1
ATOM 1903 C C . VAL A 1 254 ? 17.119 -46.753 -7.620 1.00 34.44 254 VAL A C 1
ATOM 1905 O O . VAL A 1 254 ? 16.779 -47.720 -6.943 1.00 34.44 254 VAL A O 1
ATOM 1908 N N . GLU A 1 255 ? 17.464 -46.849 -8.900 1.00 32.12 255 GLU A N 1
ATOM 1909 C CA . GLU A 1 255 ? 17.758 -48.131 -9.538 1.00 32.12 255 GLU A CA 1
ATOM 1910 C C . GLU A 1 255 ? 19.128 -48.088 -10.224 1.00 32.12 255 GLU A C 1
ATOM 1912 O O . GLU A 1 255 ? 19.368 -47.304 -11.138 1.00 32.12 255 GLU A O 1
ATOM 1917 N N . GLY A 1 256 ? 20.031 -48.912 -9.683 1.00 31.38 256 GLY A N 1
ATOM 1918 C CA . GLY A 1 256 ? 20.726 -49.982 -10.405 1.00 31.38 256 GLY A CA 1
ATOM 1919 C C . GLY A 1 256 ? 21.545 -49.627 -11.642 1.00 31.38 256 GLY A C 1
ATOM 1920 O O . GLY A 1 256 ? 21.010 -49.474 -12.732 1.00 31.38 256 GLY A O 1
ATOM 1921 N N . GLU A 1 257 ? 22.863 -49.633 -11.457 1.00 39.34 257 GLU A N 1
ATOM 1922 C CA . GLU A 1 257 ? 23.894 -49.704 -12.494 1.00 39.34 257 GLU A CA 1
ATOM 1923 C C . GLU A 1 257 ? 23.741 -50.946 -13.390 1.00 39.34 257 GLU A C 1
ATOM 1925 O O . GLU A 1 257 ? 23.440 -52.024 -12.888 1.00 39.34 257 GLU A O 1
ATOM 1930 N N . ASP A 1 258 ? 24.052 -50.804 -14.682 1.00 32.28 258 ASP A N 1
ATOM 1931 C CA . ASP A 1 258 ? 24.921 -51.733 -15.418 1.00 32.28 258 ASP A CA 1
ATOM 1932 C C . ASP A 1 258 ? 25.435 -51.039 -16.691 1.00 32.28 258 ASP A C 1
ATOM 1934 O O . ASP A 1 258 ? 24.684 -50.412 -17.440 1.00 32.28 258 ASP A O 1
ATOM 1938 N N . GLY A 1 259 ? 26.755 -51.074 -16.877 1.00 34.56 259 GLY A N 1
ATOM 1939 C CA . GLY A 1 259 ? 27.469 -50.281 -17.873 1.00 34.56 259 GLY A CA 1
ATOM 1940 C C . GLY A 1 259 ? 27.537 -50.889 -19.272 1.00 34.56 259 GLY A C 1
ATOM 1941 O O . GLY A 1 259 ? 27.404 -52.093 -19.451 1.00 34.56 259 GLY A O 1
ATOM 1942 N N . ASP A 1 260 ? 27.865 -50.042 -20.245 1.00 32.28 260 ASP A N 1
ATOM 1943 C CA . ASP A 1 260 ? 28.819 -50.375 -21.303 1.00 32.28 260 ASP A CA 1
ATOM 1944 C C . ASP A 1 260 ? 29.393 -49.079 -21.894 1.00 32.28 260 ASP A C 1
ATOM 1946 O O . ASP A 1 260 ? 28.718 -48.049 -21.970 1.00 32.28 260 ASP A O 1
ATOM 1950 N N . GLY A 1 261 ? 30.675 -49.116 -22.239 1.00 39.22 261 GLY A N 1
ATOM 1951 C CA . GLY A 1 261 ? 31.440 -47.964 -22.689 1.00 39.22 261 GLY A CA 1
ATOM 1952 C C . GLY A 1 261 ? 31.089 -47.551 -24.114 1.00 39.22 261 GLY A C 1
ATOM 1953 O O . GLY A 1 261 ? 31.100 -48.366 -25.032 1.00 39.22 261 GLY A O 1
ATOM 1954 N N . VAL A 1 262 ? 30.884 -46.250 -24.314 1.00 39.25 262 VAL A N 1
ATOM 1955 C CA . VAL A 1 262 ? 31.000 -45.615 -25.629 1.00 39.25 262 VAL A CA 1
ATOM 1956 C C . VAL A 1 262 ? 31.812 -44.336 -25.460 1.00 39.25 262 VAL A C 1
ATOM 1958 O O . VAL A 1 262 ? 31.348 -43.350 -24.890 1.00 39.25 262 VAL A O 1
ATOM 1961 N N . GLU A 1 263 ? 33.049 -44.368 -25.953 1.00 43.50 263 GLU A N 1
ATOM 1962 C CA . GLU A 1 263 ? 33.811 -43.169 -26.284 1.00 43.50 263 GLU A CA 1
ATOM 1963 C C . GLU A 1 263 ? 33.068 -42.446 -27.416 1.00 43.50 263 GLU A C 1
ATOM 1965 O O . GLU A 1 263 ? 33.025 -42.916 -28.552 1.00 43.50 263 GLU A O 1
ATOM 1970 N N . GLY A 1 264 ? 32.428 -41.327 -27.078 1.00 35.81 264 GLY A N 1
ATOM 1971 C CA . GLY A 1 264 ? 31.675 -40.483 -27.998 1.00 35.81 264 GLY A CA 1
ATOM 1972 C C . GLY A 1 264 ? 32.116 -39.033 -27.860 1.00 35.81 264 GLY A C 1
ATOM 1973 O O . GLY A 1 264 ? 31.790 -38.367 -26.885 1.00 35.81 264 GLY A O 1
ATOM 1974 N N . GLU A 1 265 ? 32.914 -38.608 -28.832 1.00 35.78 265 GLU A N 1
ATOM 1975 C CA . GLU A 1 265 ? 33.230 -37.247 -29.269 1.00 35.78 265 GLU A CA 1
ATOM 1976 C C . GLU A 1 265 ? 32.610 -36.083 -28.473 1.00 35.78 265 GLU A C 1
ATOM 1978 O O . GLU A 1 265 ? 31.407 -35.823 -28.492 1.00 35.78 265 GLU A O 1
ATOM 1983 N N . GLY A 1 266 ? 33.488 -35.292 -27.852 1.00 38.47 266 GLY A N 1
ATOM 1984 C CA . GLY A 1 266 ? 33.150 -33.990 -27.300 1.00 38.47 266 GLY A CA 1
ATOM 1985 C C . GLY A 1 266 ? 32.668 -33.021 -28.381 1.00 38.47 266 GLY A C 1
ATOM 1986 O O . GLY A 1 266 ? 33.467 -32.403 -29.079 1.00 38.47 266 GLY A O 1
ATOM 1987 N N . LYS A 1 267 ? 31.350 -32.836 -28.442 1.00 38.28 267 LYS A N 1
ATOM 1988 C CA . LYS A 1 267 ? 30.681 -31.613 -28.895 1.00 38.28 267 LYS A CA 1
ATOM 1989 C C . LYS A 1 267 ? 29.644 -31.215 -27.850 1.00 38.28 267 LYS A C 1
ATOM 1991 O O . LYS A 1 267 ? 28.448 -31.397 -28.024 1.00 38.28 267 LYS A O 1
ATOM 1996 N N . GLY A 1 268 ? 30.133 -30.696 -26.730 1.00 33.22 268 GLY A N 1
ATOM 1997 C CA . GLY A 1 268 ? 29.312 -29.943 -25.792 1.00 33.22 268 GLY A CA 1
ATOM 1998 C C . GLY A 1 268 ? 29.240 -28.488 -26.237 1.00 33.22 268 GLY A C 1
ATOM 1999 O O . GLY A 1 268 ? 29.826 -27.628 -25.587 1.00 33.22 268 GLY A O 1
ATOM 2000 N N . GLU A 1 269 ? 28.556 -28.201 -27.344 1.00 39.50 269 GLU A N 1
ATOM 2001 C CA . GLU A 1 269 ? 27.893 -26.902 -27.448 1.00 39.50 269 GLU A CA 1
ATOM 2002 C C . GLU A 1 269 ? 26.724 -26.998 -26.472 1.00 39.50 269 GLU A C 1
ATOM 2004 O O . GLU A 1 269 ? 25.684 -27.575 -26.771 1.00 39.50 269 GLU A O 1
ATOM 2009 N N . SER A 1 270 ? 26.950 -26.556 -25.233 1.00 43.19 270 SER A N 1
ATOM 2010 C CA . SER A 1 270 ? 25.849 -26.299 -24.317 1.00 43.19 270 SER A CA 1
ATOM 2011 C C . SER A 1 270 ? 25.022 -25.209 -24.986 1.00 43.19 270 SER A C 1
ATOM 2013 O O . SER A 1 270 ? 25.391 -24.041 -24.884 1.00 43.19 270 SER A O 1
ATOM 2015 N N . GLU A 1 271 ? 23.956 -25.577 -25.704 1.00 51.25 271 GLU A N 1
ATOM 2016 C CA . GLU A 1 271 ? 22.885 -24.643 -26.037 1.00 51.25 271 GLU A CA 1
ATOM 2017 C C . GLU A 1 271 ? 22.476 -24.011 -24.708 1.00 51.25 271 GLU A C 1
ATOM 2019 O O . GLU A 1 271 ? 21.890 -24.656 -23.835 1.00 51.25 271 GLU A O 1
ATOM 2024 N N . ALA A 1 272 ? 22.935 -22.782 -24.479 1.00 63.22 272 ALA A N 1
ATOM 2025 C CA . ALA A 1 272 ? 22.591 -22.046 -23.286 1.00 63.22 272 ALA A CA 1
ATOM 2026 C C . ALA A 1 272 ? 21.084 -21.828 -23.369 1.00 63.22 272 ALA A C 1
ATOM 2028 O O . ALA A 1 272 ? 20.607 -21.103 -24.241 1.00 63.22 272 ALA A O 1
ATOM 2029 N N . ASN A 1 273 ? 20.338 -22.524 -22.512 1.00 75.69 273 ASN A N 1
ATOM 2030 C CA . ASN A 1 273 ? 18.892 -22.396 -22.476 1.00 75.69 273 ASN A CA 1
ATOM 2031 C C . ASN A 1 273 ? 18.557 -20.906 -22.273 1.00 75.69 273 ASN A C 1
ATOM 2033 O O . ASN A 1 273 ? 19.097 -20.306 -21.333 1.00 75.69 273 ASN A O 1
ATOM 2037 N N . PRO A 1 274 ? 17.757 -20.281 -23.157 1.00 85.44 274 PRO A N 1
ATOM 2038 C CA . PRO A 1 274 ? 17.507 -18.851 -23.090 1.00 85.44 274 PRO A CA 1
ATOM 2039 C C . PRO A 1 274 ? 16.872 -18.482 -21.753 1.00 85.44 274 PRO A C 1
ATOM 2041 O O . PRO A 1 274 ? 16.046 -19.216 -21.212 1.00 85.44 274 PRO A O 1
ATOM 2044 N N . LEU A 1 275 ? 17.260 -17.322 -21.229 1.00 91.38 275 LEU A N 1
ATOM 2045 C CA . LEU A 1 275 ? 16.728 -16.829 -19.968 1.00 91.38 275 LEU A CA 1
ATOM 2046 C C . LEU A 1 275 ? 15.233 -16.527 -20.117 1.00 91.38 275 LEU A C 1
ATOM 2048 O O . LEU A 1 275 ? 14.828 -15.802 -21.032 1.00 91.38 275 LEU A O 1
ATOM 2052 N N . THR A 1 276 ? 14.424 -17.048 -19.200 1.00 94.25 276 THR A N 1
ATOM 2053 C CA . THR A 1 276 ? 12.972 -16.849 -19.211 1.00 94.25 276 THR A CA 1
ATOM 2054 C C . THR A 1 276 ? 12.529 -15.850 -18.131 1.00 94.25 276 THR A C 1
ATOM 2056 O O . THR A 1 276 ? 13.226 -15.654 -17.125 1.00 94.25 276 THR A O 1
ATOM 2059 N N . PRO A 1 277 ? 11.339 -15.235 -18.257 1.00 95.38 277 PRO A N 1
ATOM 2060 C CA . PRO A 1 277 ? 10.726 -14.464 -17.171 1.00 95.38 277 PRO A CA 1
ATOM 2061 C C . PRO A 1 277 ? 10.539 -15.278 -15.877 1.00 95.38 277 PRO A C 1
ATOM 2063 O O . PRO A 1 277 ? 10.637 -14.736 -14.771 1.00 95.38 277 PRO A O 1
ATOM 2066 N N . ALA A 1 278 ? 10.298 -16.589 -15.996 1.00 95.75 278 ALA A N 1
ATOM 2067 C CA . ALA A 1 278 ? 10.154 -17.495 -14.857 1.00 95.75 278 ALA A CA 1
ATOM 2068 C C . ALA A 1 278 ? 11.475 -17.670 -14.085 1.00 95.75 278 ALA A C 1
ATOM 2070 O O . ALA A 1 278 ? 11.467 -17.715 -12.851 1.00 95.75 278 ALA A O 1
ATOM 2071 N N . ASP A 1 279 ? 12.610 -17.695 -14.789 1.00 96.12 279 ASP A N 1
ATOM 2072 C CA . ASP A 1 279 ? 13.935 -17.759 -14.162 1.00 96.12 279 ASP A CA 1
ATOM 2073 C C . ASP A 1 279 ? 14.235 -16.485 -13.369 1.00 96.12 279 ASP A C 1
ATOM 2075 O O . ASP A 1 279 ? 14.683 -16.557 -12.221 1.00 96.12 279 ASP A O 1
ATOM 2079 N N . ILE A 1 280 ? 13.943 -15.316 -13.955 1.00 97.50 280 ILE A N 1
ATOM 2080 C CA . ILE A 1 280 ? 14.124 -14.021 -13.287 1.00 97.50 280 ILE A CA 1
ATOM 2081 C C . ILE A 1 280 ? 13.221 -13.917 -12.056 1.00 97.50 280 ILE A C 1
ATOM 2083 O O . ILE A 1 280 ? 13.716 -13.630 -10.968 1.00 97.50 280 ILE A O 1
ATOM 2087 N N . SER A 1 281 ? 11.919 -14.184 -12.195 1.00 97.69 281 SER A N 1
ATOM 2088 C CA . SER A 1 281 ? 10.975 -14.091 -11.069 1.00 97.69 281 SER A CA 1
ATOM 2089 C C . SER A 1 281 ? 11.336 -15.047 -9.930 1.00 97.69 281 SER A C 1
ATOM 2091 O O . SER A 1 281 ? 11.359 -14.635 -8.773 1.00 97.69 281 SER A O 1
ATOM 2093 N N . SER A 1 282 ? 11.740 -16.283 -10.243 1.00 97.94 282 SER A N 1
ATOM 2094 C CA . SER A 1 282 ? 12.209 -17.246 -9.238 1.00 97.94 282 SER A CA 1
ATOM 2095 C C . SER A 1 282 ? 13.467 -16.769 -8.507 1.00 97.94 282 SER A C 1
ATOM 2097 O O . SER A 1 282 ? 13.620 -16.997 -7.306 1.00 97.94 282 SER A O 1
ATOM 2099 N N . ALA A 1 283 ? 14.394 -16.120 -9.212 1.00 98.06 283 ALA A N 1
ATOM 2100 C CA . ALA A 1 283 ? 15.615 -15.604 -8.608 1.00 98.06 283 ALA A CA 1
ATOM 2101 C C . ALA A 1 283 ? 15.370 -14.367 -7.736 1.00 98.06 283 ALA A C 1
ATOM 2103 O O . ALA A 1 283 ? 15.967 -14.259 -6.664 1.00 98.06 283 ALA A O 1
ATOM 2104 N N . VAL A 1 284 ? 14.477 -13.475 -8.170 1.00 98.44 284 VAL A N 1
ATOM 2105 C CA . VAL A 1 284 ? 13.991 -12.337 -7.379 1.00 98.44 284 VAL A CA 1
ATOM 2106 C C . VAL A 1 284 ? 13.336 -12.842 -6.091 1.00 98.44 284 VAL A C 1
ATOM 2108 O O . VAL A 1 284 ? 13.717 -12.410 -5.005 1.00 98.44 284 VAL A O 1
ATOM 2111 N N . ASP A 1 285 ? 12.425 -13.814 -6.187 1.00 98.56 285 ASP A N 1
ATOM 2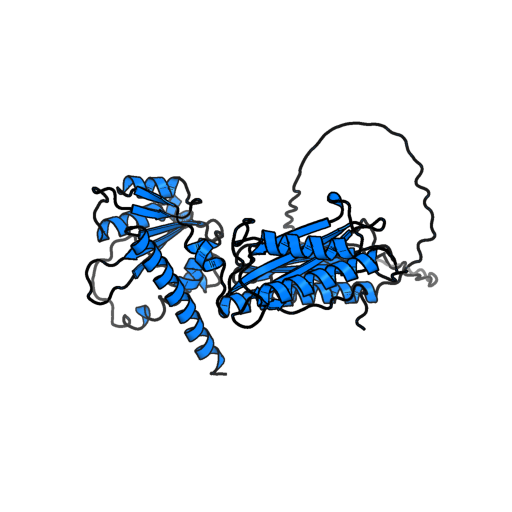112 C CA . ASP A 1 285 ? 11.732 -14.389 -5.029 1.00 98.56 285 ASP A CA 1
ATOM 2113 C C . ASP A 1 285 ? 12.706 -15.000 -4.016 1.00 98.56 285 ASP A C 1
ATOM 2115 O O . ASP A 1 285 ? 12.547 -14.804 -2.809 1.00 98.56 285 ASP A O 1
ATOM 2119 N N . ARG A 1 286 ? 13.746 -15.706 -4.484 1.00 98.62 286 ARG A N 1
ATOM 2120 C CA . ARG A 1 286 ? 14.790 -16.233 -3.591 1.00 98.62 286 ARG A CA 1
ATOM 2121 C C . ARG A 1 286 ? 15.565 -15.128 -2.886 1.00 98.62 286 ARG A C 1
ATOM 2123 O O . ARG A 1 286 ? 15.744 -15.228 -1.680 1.00 98.62 286 ARG A O 1
ATOM 2130 N N . ALA A 1 287 ? 15.967 -14.073 -3.592 1.00 98.38 287 ALA A N 1
ATOM 2131 C CA . ALA A 1 287 ? 16.669 -12.950 -2.971 1.00 98.38 287 ALA A CA 1
ATOM 2132 C C . ALA A 1 287 ? 15.807 -12.257 -1.897 1.00 98.38 287 ALA A C 1
ATOM 2134 O O . ALA A 1 287 ? 16.295 -11.946 -0.813 1.00 98.38 287 ALA A O 1
ATOM 2135 N N . VAL A 1 288 ? 14.501 -12.103 -2.146 1.00 97.94 288 VAL A N 1
ATOM 2136 C CA . VAL A 1 288 ? 13.550 -11.570 -1.154 1.00 97.94 288 VAL A CA 1
ATOM 2137 C C . VAL A 1 288 ? 13.449 -12.476 0.083 1.00 97.94 288 VAL A C 1
ATOM 2139 O O . VAL A 1 288 ? 13.409 -11.974 1.211 1.00 97.94 288 VAL A O 1
ATOM 2142 N N . LEU A 1 289 ? 13.412 -13.800 -0.112 1.00 97.88 289 LEU A N 1
ATOM 2143 C CA . LEU A 1 289 ? 13.399 -14.783 0.979 1.00 97.88 289 LEU A CA 1
ATOM 2144 C C . LEU A 1 289 ? 14.703 -14.765 1.786 1.00 97.88 289 LEU A C 1
ATOM 2146 O O . LEU A 1 289 ? 14.651 -14.790 3.017 1.00 97.88 289 LEU A O 1
ATOM 2150 N N . ASP A 1 290 ? 15.850 -14.673 1.113 1.00 97.69 290 ASP A N 1
ATOM 2151 C CA . ASP A 1 290 ? 17.172 -14.585 1.741 1.00 97.69 290 ASP A CA 1
ATOM 2152 C C . ASP A 1 290 ? 17.315 -13.301 2.579 1.00 97.69 290 ASP A C 1
ATOM 2154 O O . ASP A 1 290 ? 17.932 -13.317 3.647 1.00 97.69 290 ASP A O 1
ATOM 2158 N N . ALA A 1 291 ? 16.654 -12.212 2.170 1.00 95.44 291 ALA A N 1
ATOM 2159 C CA . ALA A 1 291 ? 16.530 -10.972 2.941 1.00 95.44 291 ALA A CA 1
ATOM 2160 C C . ALA A 1 291 ? 15.555 -11.073 4.142 1.00 95.44 291 ALA A C 1
ATOM 2162 O O . ALA A 1 291 ? 15.309 -10.088 4.845 1.00 95.44 291 ALA A O 1
ATOM 2163 N N . GLY A 1 292 ? 14.973 -12.250 4.401 1.00 93.62 292 GLY A N 1
ATOM 2164 C CA . GLY A 1 292 ? 14.055 -12.495 5.518 1.00 93.62 292 GLY A CA 1
ATOM 2165 C C . GLY A 1 292 ? 12.654 -11.906 5.323 1.00 93.62 292 GLY A C 1
ATOM 2166 O O . GLY A 1 292 ? 11.884 -11.805 6.283 1.00 93.62 292 GLY A O 1
ATOM 2167 N N . CYS A 1 293 ? 12.315 -11.510 4.096 1.00 94.94 293 CYS A N 1
ATOM 2168 C CA . CYS A 1 293 ? 10.989 -11.038 3.721 1.00 94.94 293 CYS A CA 1
ATOM 2169 C C . CYS A 1 293 ? 10.259 -12.091 2.878 1.00 94.94 293 CYS A C 1
ATOM 2171 O O . CYS A 1 293 ? 10.811 -13.118 2.499 1.00 94.94 293 CYS A O 1
ATOM 2173 N N . ARG A 1 294 ? 8.971 -11.870 2.611 1.00 96.69 294 ARG A N 1
ATOM 2174 C CA . ARG A 1 294 ? 8.157 -12.771 1.793 1.00 96.69 294 ARG A CA 1
ATOM 2175 C C . ARG A 1 294 ? 7.812 -12.108 0.457 1.00 96.69 294 ARG A C 1
ATOM 2177 O O . ARG A 1 294 ? 7.216 -11.029 0.495 1.00 96.69 294 ARG A O 1
ATOM 2184 N N . PRO A 1 295 ? 8.061 -12.759 -0.693 1.00 97.19 295 PRO A N 1
ATOM 2185 C CA . PRO A 1 295 ? 7.506 -12.303 -1.960 1.00 97.19 295 PRO A CA 1
ATOM 2186 C C . PRO A 1 295 ? 5.980 -12.472 -1.934 1.00 97.19 295 PRO A C 1
ATOM 2188 O O . PRO A 1 295 ? 5.451 -13.534 -1.583 1.00 97.19 295 PRO A O 1
ATOM 2191 N N . VAL A 1 296 ? 5.258 -11.390 -2.218 1.00 97.00 296 VAL A N 1
ATOM 2192 C CA . VAL A 1 296 ? 3.793 -11.394 -2.358 1.00 97.00 296 VAL A CA 1
ATOM 2193 C C . VAL A 1 296 ? 3.419 -11.611 -3.815 1.00 97.00 296 VAL A C 1
ATOM 2195 O O . VAL A 1 296 ? 2.540 -12.423 -4.100 1.00 97.00 296 VAL A O 1
ATOM 2198 N N . SER A 1 297 ? 4.102 -10.910 -4.716 1.00 97.00 297 SER A N 1
ATOM 2199 C CA . SER A 1 297 ? 4.024 -11.112 -6.157 1.00 97.00 297 SER A CA 1
ATOM 2200 C C . SER A 1 297 ? 5.308 -10.623 -6.808 1.00 97.00 297 SER A C 1
ATOM 2202 O O . SER A 1 297 ? 5.786 -9.543 -6.465 1.00 97.00 297 SER A O 1
ATOM 2204 N N . THR A 1 298 ? 5.794 -11.377 -7.785 1.00 97.81 298 THR A N 1
ATOM 2205 C CA . THR A 1 298 ? 6.866 -10.957 -8.682 1.00 97.81 298 THR A CA 1
ATOM 2206 C C . THR A 1 298 ? 6.403 -11.229 -10.100 1.00 97.81 298 THR A C 1
ATOM 2208 O O . THR A 1 298 ? 6.108 -12.374 -10.446 1.00 97.81 298 THR A O 1
ATOM 2211 N N . THR A 1 299 ? 6.305 -10.187 -10.919 1.00 97.19 299 THR A N 1
ATOM 2212 C CA . THR A 1 299 ? 5.947 -10.323 -12.334 1.00 97.19 299 THR A CA 1
ATOM 2213 C C . THR A 1 299 ? 7.062 -9.780 -13.203 1.00 97.19 299 THR A C 1
ATOM 2215 O O . THR A 1 299 ? 7.589 -8.702 -12.939 1.00 97.19 299 THR A O 1
ATOM 2218 N N . VAL A 1 300 ? 7.401 -10.533 -14.244 1.00 97.00 300 VAL A N 1
ATOM 2219 C CA . VAL A 1 300 ? 8.419 -10.171 -15.228 1.00 97.00 300 VAL A CA 1
ATOM 2220 C C . VAL A 1 300 ? 7.755 -10.197 -16.597 1.00 97.00 300 VAL A C 1
ATOM 2222 O O . VAL A 1 300 ? 7.133 -11.197 -16.946 1.00 97.00 300 VAL A O 1
ATOM 2225 N N . THR A 1 301 ? 7.844 -9.101 -17.349 1.00 93.56 301 THR A N 1
ATOM 2226 C CA . THR A 1 301 ? 7.274 -9.037 -18.703 1.00 93.56 301 THR A CA 1
ATOM 2227 C C . THR A 1 301 ? 8.133 -9.823 -19.688 1.00 93.56 301 THR A C 1
ATOM 2229 O O . THR A 1 301 ? 9.359 -9.727 -19.666 1.00 93.56 301 THR A O 1
ATOM 2232 N N . GLY A 1 302 ? 7.474 -10.581 -20.560 1.00 82.38 302 GLY A N 1
ATOM 2233 C CA . GLY A 1 302 ? 8.079 -11.445 -21.568 1.00 82.38 302 GLY A CA 1
ATOM 2234 C C . GLY A 1 302 ? 7.295 -12.751 -21.700 1.00 82.38 302 GLY A C 1
ATOM 2235 O O . GLY A 1 302 ? 6.520 -13.096 -20.807 1.00 82.38 302 GLY A O 1
ATOM 2236 N N . ASP A 1 303 ? 7.505 -13.457 -22.808 1.00 78.75 303 ASP A N 1
ATOM 2237 C CA . ASP A 1 303 ? 6.908 -14.774 -23.065 1.00 78.75 303 ASP A CA 1
ATOM 2238 C C . ASP A 1 303 ? 7.892 -15.885 -22.650 1.00 78.75 303 ASP A C 1
ATOM 2240 O O . ASP A 1 303 ? 8.615 -15.753 -21.666 1.00 78.75 303 ASP A O 1
ATOM 2244 N N . ASP A 1 304 ? 7.985 -16.977 -23.409 1.00 82.75 304 ASP A N 1
ATOM 2245 C CA . ASP A 1 304 ? 8.846 -18.123 -23.088 1.00 82.75 304 ASP A CA 1
ATOM 2246 C C . ASP A 1 304 ? 10.354 -17.805 -23.121 1.00 82.75 304 ASP A C 1
ATOM 2248 O O . ASP A 1 304 ? 11.158 -18.593 -22.631 1.00 82.75 304 ASP A O 1
ATOM 2252 N N . ARG A 1 305 ? 10.761 -16.656 -23.678 1.00 87.38 305 ARG A N 1
ATOM 2253 C CA . ARG A 1 305 ? 12.155 -16.183 -23.706 1.00 87.38 305 ARG A CA 1
ATOM 2254 C C . ARG A 1 305 ? 12.244 -14.664 -23.641 1.00 87.38 305 ARG A C 1
ATOM 2256 O O . ARG A 1 305 ? 11.407 -13.958 -24.205 1.00 87.38 305 ARG A O 1
ATOM 2263 N N . LEU A 1 306 ? 13.297 -14.165 -23.001 1.00 89.50 306 LEU A N 1
ATOM 2264 C CA . LEU A 1 306 ? 13.632 -12.743 -22.999 1.00 89.50 306 LEU A CA 1
ATOM 2265 C C . LEU A 1 306 ? 14.380 -12.369 -24.284 1.00 89.50 306 LEU A C 1
ATOM 2267 O O . LEU A 1 306 ? 15.238 -13.113 -24.755 1.00 89.50 306 LEU A O 1
ATOM 2271 N N . VAL A 1 307 ? 14.036 -11.214 -24.853 1.00 87.50 307 VAL A N 1
ATOM 2272 C CA . VAL A 1 307 ? 14.576 -10.725 -26.129 1.00 87.50 307 VAL A CA 1
ATOM 2273 C C . VAL A 1 307 ? 15.365 -9.443 -25.875 1.00 87.50 307 VAL A C 1
ATOM 2275 O O . VAL A 1 307 ? 14.904 -8.570 -25.138 1.00 87.50 307 VAL A O 1
ATOM 2278 N N . ALA A 1 308 ? 16.555 -9.334 -26.471 1.00 88.44 308 ALA A N 1
ATOM 2279 C CA . ALA A 1 308 ? 17.352 -8.111 -26.416 1.00 88.44 308 ALA A CA 1
ATOM 2280 C C . ALA A 1 308 ? 16.624 -6.932 -27.082 1.00 88.44 308 ALA A C 1
ATOM 2282 O O . ALA A 1 308 ? 15.732 -7.119 -27.907 1.00 88.44 308 ALA A O 1
ATOM 2283 N N . ASP A 1 309 ? 16.982 -5.712 -26.685 1.00 88.75 309 ASP A N 1
ATOM 2284 C CA . ASP A 1 309 ? 16.368 -4.458 -27.136 1.00 88.75 309 ASP A CA 1
ATOM 2285 C C . ASP A 1 309 ? 14.847 -4.355 -26.880 1.00 88.75 309 ASP A C 1
ATOM 2287 O O . ASP A 1 309 ? 14.153 -3.506 -27.438 1.00 88.75 309 ASP A O 1
ATOM 2291 N N . ARG A 1 310 ? 14.300 -5.206 -26.000 1.00 90.69 310 ARG A N 1
ATOM 2292 C CA . ARG A 1 310 ? 12.906 -5.137 -25.546 1.00 90.69 310 ARG A CA 1
ATOM 2293 C C . ARG A 1 310 ? 12.829 -4.730 -24.070 1.00 90.69 310 ARG A C 1
ATOM 2295 O O . ARG A 1 310 ? 13.629 -5.211 -23.266 1.00 90.69 310 ARG A O 1
ATOM 2302 N N . PRO A 1 311 ? 11.867 -3.869 -23.686 1.00 93.56 311 PRO A N 1
ATOM 2303 C CA . PRO A 1 311 ? 11.561 -3.577 -22.290 1.00 93.56 311 PRO A CA 1
ATOM 2304 C C . PRO A 1 311 ? 11.156 -4.826 -21.500 1.00 93.56 311 PRO A C 1
ATOM 2306 O O . PRO A 1 311 ? 10.203 -5.518 -21.854 1.00 93.56 311 PRO A O 1
ATOM 2309 N N . ILE A 1 312 ? 11.854 -5.067 -20.393 1.00 95.19 312 ILE A N 1
ATOM 2310 C CA . ILE A 1 312 ? 11.568 -6.108 -19.406 1.00 95.19 312 ILE A CA 1
ATOM 2311 C C . ILE A 1 312 ? 11.145 -5.402 -18.116 1.00 95.19 312 ILE A C 1
ATOM 2313 O O . ILE A 1 312 ? 11.985 -4.912 -17.358 1.00 95.19 312 ILE A O 1
ATOM 2317 N N . GLU A 1 313 ? 9.838 -5.304 -17.875 1.00 96.44 313 GLU A N 1
ATOM 2318 C CA . GLU A 1 313 ? 9.298 -4.799 -16.607 1.00 96.44 313 GLU A CA 1
ATOM 2319 C C . GLU A 1 313 ? 9.423 -5.878 -15.528 1.00 96.44 313 GLU A C 1
ATOM 2321 O O . GLU A 1 313 ? 8.977 -7.005 -15.738 1.00 96.44 313 GLU A O 1
ATOM 2326 N N . ILE A 1 314 ? 10.003 -5.522 -14.382 1.00 97.88 314 ILE A N 1
ATOM 2327 C CA . ILE A 1 314 ? 10.096 -6.356 -13.181 1.00 97.88 314 ILE A CA 1
ATOM 2328 C C . ILE A 1 314 ? 9.340 -5.630 -12.065 1.00 97.88 314 ILE A C 1
ATOM 2330 O O . ILE A 1 314 ? 9.818 -4.605 -11.578 1.00 97.88 314 ILE A O 1
ATOM 2334 N N . ASP A 1 315 ? 8.165 -6.141 -11.688 1.00 98.06 315 ASP A N 1
ATOM 2335 C CA . ASP A 1 315 ? 7.321 -5.624 -10.597 1.00 98.06 315 ASP A CA 1
ATOM 2336 C C . ASP A 1 315 ? 7.374 -6.587 -9.413 1.00 98.06 315 ASP A C 1
ATOM 2338 O O . ASP A 1 315 ? 6.905 -7.726 -9.502 1.00 98.06 315 ASP A O 1
ATOM 2342 N N . THR A 1 316 ? 7.969 -6.122 -8.317 1.00 98.25 316 THR A N 1
ATOM 2343 C CA . THR A 1 316 ? 8.199 -6.913 -7.110 1.00 98.25 316 THR A CA 1
ATOM 2344 C C . THR A 1 316 ? 7.460 -6.282 -5.937 1.00 98.25 316 THR A C 1
ATOM 2346 O O . THR A 1 316 ? 7.785 -5.177 -5.493 1.00 98.25 316 THR A O 1
ATOM 2349 N N . LEU A 1 317 ? 6.496 -7.020 -5.386 1.00 98.50 317 LEU A N 1
ATOM 2350 C CA . LEU A 1 317 ? 5.794 -6.696 -4.149 1.00 98.50 317 LEU A CA 1
ATOM 2351 C C . LEU A 1 317 ? 6.265 -7.634 -3.036 1.00 98.50 317 LEU A C 1
ATOM 2353 O O . LEU A 1 317 ? 6.123 -8.857 -3.111 1.00 98.50 317 LEU A O 1
ATOM 2357 N N . VAL A 1 318 ? 6.775 -7.046 -1.963 1.00 97.94 318 VAL A N 1
ATOM 2358 C CA . VAL A 1 318 ? 7.379 -7.739 -0.825 1.00 97.94 318 VAL A CA 1
ATOM 2359 C C . VAL A 1 318 ? 6.577 -7.455 0.434 1.00 97.94 318 VAL A C 1
ATOM 2361 O O . VAL A 1 318 ? 6.042 -6.363 0.597 1.00 97.94 318 VAL A O 1
ATOM 2364 N N . ARG A 1 319 ? 6.513 -8.418 1.359 1.00 96.31 319 ARG A N 1
ATOM 2365 C CA . ARG A 1 319 ? 5.956 -8.224 2.701 1.00 96.31 319 ARG A CA 1
ATOM 2366 C C . ARG A 1 319 ? 6.940 -8.653 3.778 1.00 96.31 319 ARG A C 1
ATOM 2368 O O . ARG A 1 319 ? 7.454 -9.771 3.750 1.00 96.31 319 ARG A O 1
ATOM 2375 N N . THR A 1 320 ? 7.147 -7.801 4.772 1.00 93.06 320 THR A N 1
ATOM 2376 C CA . THR A 1 320 ? 7.965 -8.126 5.945 1.00 93.06 320 THR A CA 1
ATOM 2377 C C . THR A 1 320 ? 7.258 -9.100 6.893 1.00 93.06 320 THR A C 1
ATOM 2379 O O . THR A 1 320 ? 6.032 -9.265 6.828 1.00 93.06 320 THR A O 1
ATOM 2382 N N . PRO A 1 321 ? 7.988 -9.713 7.843 1.00 87.31 321 PRO A N 1
ATOM 2383 C CA . PRO A 1 321 ? 7.377 -10.499 8.913 1.00 87.31 321 PRO A CA 1
ATOM 2384 C C . PRO A 1 321 ? 6.359 -9.717 9.759 1.00 87.31 321 PRO A C 1
ATOM 2386 O O . PRO A 1 321 ? 5.357 -10.292 10.176 1.00 87.31 321 PRO A O 1
ATOM 2389 N N . SER A 1 322 ? 6.565 -8.406 9.960 1.00 84.00 322 SER A N 1
ATOM 2390 C CA . SER A 1 322 ? 5.614 -7.533 10.667 1.00 84.00 322 SER A CA 1
ATOM 2391 C C . SER A 1 322 ? 4.405 -7.122 9.815 1.00 84.00 322 SER A C 1
ATOM 2393 O O . SER A 1 322 ? 3.484 -6.492 10.324 1.00 84.00 322 SER A O 1
ATOM 2395 N N . GLY A 1 323 ? 4.368 -7.507 8.535 1.00 90.00 323 GLY A N 1
ATOM 2396 C CA . GLY A 1 323 ? 3.220 -7.321 7.648 1.00 90.00 323 GLY A CA 1
ATOM 2397 C C . GLY A 1 323 ? 3.276 -6.090 6.744 1.00 90.00 323 GLY A C 1
ATOM 2398 O O . GLY A 1 323 ? 2.376 -5.944 5.922 1.00 90.00 323 GLY A O 1
ATOM 2399 N N . TYR A 1 324 ? 4.309 -5.250 6.851 1.00 94.75 324 TYR A N 1
ATOM 2400 C CA . TYR A 1 324 ? 4.479 -4.060 6.006 1.00 94.75 324 TYR A CA 1
ATOM 2401 C C . TYR A 1 324 ? 4.935 -4.434 4.596 1.00 94.75 324 TYR A C 1
ATOM 2403 O O . TYR A 1 324 ? 5.734 -5.358 4.434 1.00 94.75 324 TYR A O 1
ATOM 2411 N N . HIS A 1 325 ? 4.436 -3.709 3.598 1.00 97.69 325 HIS A N 1
ATOM 2412 C CA . HIS A 1 325 ? 4.687 -3.957 2.186 1.00 97.69 325 HIS A CA 1
ATOM 2413 C C . HIS A 1 325 ? 5.715 -2.989 1.608 1.00 97.69 325 HIS A C 1
ATOM 2415 O O . HIS A 1 325 ? 5.663 -1.791 1.857 1.00 97.69 325 HIS A O 1
ATOM 2421 N N . GLY A 1 326 ? 6.617 -3.518 0.791 1.00 97.44 326 GLY A N 1
ATOM 2422 C CA . GLY A 1 326 ? 7.470 -2.752 -0.111 1.00 97.44 326 GLY A CA 1
ATOM 2423 C C . GLY A 1 326 ? 7.087 -3.095 -1.542 1.00 97.44 326 GLY A C 1
ATOM 2424 O O . GLY A 1 326 ? 6.680 -4.225 -1.812 1.00 97.44 326 GLY A O 1
ATOM 2425 N N . ARG A 1 327 ? 7.200 -2.134 -2.449 1.00 97.62 327 ARG A N 1
ATOM 2426 C CA . ARG A 1 327 ? 6.959 -2.327 -3.875 1.00 97.62 327 ARG A CA 1
ATOM 2427 C C . ARG A 1 327 ? 8.008 -1.587 -4.682 1.00 97.62 327 ARG A C 1
ATOM 2429 O O . ARG A 1 327 ? 8.204 -0.393 -4.467 1.00 97.62 327 ARG A O 1
ATOM 2436 N N . LEU A 1 328 ? 8.635 -2.294 -5.608 1.00 98.06 328 LEU A N 1
ATOM 2437 C CA . LEU A 1 328 ? 9.618 -1.738 -6.521 1.00 98.06 328 LEU A CA 1
ATOM 2438 C C . LEU A 1 328 ? 9.292 -2.226 -7.925 1.00 98.06 328 LEU A C 1
ATOM 2440 O O . LEU A 1 328 ? 9.183 -3.432 -8.148 1.00 98.06 328 LEU A O 1
ATOM 2444 N N . VAL A 1 329 ? 9.160 -1.290 -8.863 1.00 98.00 329 VAL A N 1
ATOM 2445 C CA . VAL A 1 329 ? 9.076 -1.620 -10.285 1.00 98.00 329 VAL A CA 1
ATOM 2446 C C . VAL A 1 329 ? 10.182 -0.913 -11.039 1.00 98.00 329 VAL A C 1
ATOM 2448 O O . VAL A 1 329 ? 10.381 0.299 -10.890 1.00 98.00 329 VAL A O 1
ATOM 2451 N N . ARG A 1 330 ? 10.904 -1.668 -11.863 1.00 97.44 330 ARG A N 1
ATOM 2452 C CA . ARG A 1 330 ? 11.872 -1.135 -12.821 1.00 97.44 330 ARG A CA 1
ATOM 2453 C C . ARG A 1 330 ? 11.717 -1.828 -14.162 1.00 97.44 330 ARG A C 1
ATOM 2455 O O . ARG A 1 330 ? 11.403 -3.010 -14.234 1.00 97.44 330 ARG A O 1
ATOM 2462 N N . THR A 1 331 ? 11.986 -1.072 -15.218 1.00 96.62 331 THR A N 1
ATOM 2463 C CA . THR A 1 331 ? 12.107 -1.601 -16.576 1.00 96.62 331 THR A CA 1
ATOM 2464 C C . THR A 1 331 ? 13.574 -1.666 -16.956 1.00 96.62 331 THR A C 1
ATOM 2466 O O . THR A 1 331 ? 14.283 -0.664 -16.838 1.00 96.62 331 THR A O 1
ATOM 2469 N N . LEU A 1 332 ? 14.017 -2.833 -17.414 1.00 95.31 332 LEU A N 1
ATOM 2470 C CA . LEU A 1 332 ? 15.368 -3.070 -17.911 1.00 95.31 332 LEU A CA 1
ATOM 2471 C C . LEU A 1 332 ? 15.331 -3.361 -19.411 1.00 95.31 332 LEU A C 1
ATOM 2473 O O . LEU A 1 332 ? 14.366 -3.935 -19.904 1.00 95.31 332 LEU A O 1
ATOM 2477 N N . VAL A 1 333 ? 16.381 -2.981 -20.134 1.00 93.25 333 VAL A N 1
ATOM 2478 C CA . VAL A 1 333 ? 16.572 -3.325 -21.548 1.00 93.25 333 VAL A CA 1
ATOM 2479 C C . VAL A 1 333 ? 17.987 -3.866 -21.712 1.00 93.25 333 VAL A C 1
ATOM 2481 O O . VAL A 1 333 ? 18.956 -3.178 -21.382 1.00 93.25 333 VAL A O 1
ATOM 2484 N N . VAL A 1 334 ? 18.102 -5.105 -22.190 1.00 91.69 334 VAL A N 1
ATOM 2485 C CA . VAL A 1 334 ? 19.385 -5.735 -22.538 1.00 91.69 334 VAL A CA 1
ATOM 2486 C C . VAL A 1 334 ? 19.820 -5.209 -23.903 1.00 91.69 334 VAL A C 1
ATOM 2488 O O . VAL A 1 334 ? 18.996 -5.172 -24.808 1.00 91.69 334 VAL A O 1
ATOM 2491 N N . ASP A 1 335 ? 21.076 -4.776 -24.032 1.00 86.31 335 ASP A N 1
ATOM 2492 C CA . ASP A 1 335 ? 21.649 -4.203 -25.261 1.00 86.31 335 ASP A CA 1
ATOM 2493 C C . ASP A 1 335 ? 20.732 -3.196 -25.977 1.00 86.31 335 ASP A C 1
ATOM 2495 O O . ASP A 1 335 ? 20.357 -3.392 -27.131 1.00 86.31 335 ASP A O 1
ATOM 2499 N N . PRO A 1 336 ? 20.348 -2.094 -25.297 1.00 84.81 336 PRO A N 1
ATOM 2500 C CA . PRO A 1 336 ? 19.434 -1.130 -25.881 1.00 84.81 336 PRO A CA 1
ATOM 2501 C C . PRO A 1 336 ? 20.093 -0.437 -27.076 1.00 84.81 336 PRO A C 1
ATOM 2503 O O . PRO A 1 336 ? 21.106 0.257 -26.913 1.00 84.81 336 PRO A O 1
ATOM 2506 N N . ASN A 1 337 ? 19.449 -0.514 -28.238 1.00 81.06 337 ASN A N 1
ATOM 2507 C CA . ASN A 1 337 ? 19.804 0.245 -29.438 1.00 81.06 337 ASN A CA 1
ATOM 2508 C C . ASN A 1 337 ? 19.500 1.746 -29.277 1.00 81.06 337 ASN A C 1
ATOM 2510 O O . ASN A 1 337 ? 19.995 2.590 -30.029 1.00 81.06 337 ASN A O 1
ATOM 2514 N N . GLY A 1 338 ? 18.733 2.092 -28.236 1.00 71.94 338 GLY A N 1
ATOM 2515 C CA . GLY A 1 338 ? 18.255 3.440 -27.963 1.00 71.94 338 GLY A CA 1
ATOM 2516 C C . GLY A 1 338 ? 17.020 3.772 -28.797 1.00 71.94 338 GLY A C 1
ATOM 2517 O O . GLY A 1 338 ? 16.813 3.230 -29.873 1.00 71.94 338 GLY A O 1
ATOM 2518 N N . GLY A 1 339 ? 16.174 4.680 -28.305 1.00 85.00 339 GLY A N 1
ATOM 2519 C CA . GLY A 1 339 ? 14.901 4.927 -28.978 1.00 85.00 339 GLY A CA 1
ATOM 2520 C C . GLY A 1 339 ? 13.827 5.538 -28.090 1.00 85.00 339 GLY A C 1
ATOM 2521 O O . GLY A 1 339 ? 14.102 6.395 -27.238 1.00 85.00 339 GLY A O 1
ATOM 2522 N N . ALA A 1 340 ? 12.586 5.118 -28.334 1.00 87.00 340 ALA A N 1
ATOM 2523 C CA . ALA A 1 340 ? 11.402 5.591 -27.627 1.00 87.00 340 ALA A CA 1
ATOM 2524 C C . ALA A 1 340 ? 11.426 5.202 -26.141 1.00 87.00 340 ALA A C 1
ATOM 2526 O O . ALA A 1 340 ? 11.053 6.018 -25.303 1.00 87.00 340 ALA A O 1
ATOM 2527 N N . GLU A 1 341 ? 11.975 4.037 -25.811 1.00 90.50 341 GLU A N 1
ATOM 2528 C CA . GLU A 1 341 ? 12.120 3.478 -24.461 1.00 90.50 341 GLU A CA 1
ATOM 2529 C C . GLU A 1 341 ? 13.056 4.356 -23.629 1.00 90.50 341 GLU A C 1
ATOM 2531 O O . GLU A 1 341 ? 12.753 4.703 -22.490 1.00 90.50 341 GLU A O 1
ATOM 2536 N N . ARG A 1 342 ? 14.171 4.812 -24.225 1.00 91.50 342 ARG A N 1
ATOM 2537 C CA . ARG A 1 342 ? 15.095 5.748 -23.565 1.00 91.50 342 ARG A CA 1
ATOM 2538 C C . ARG A 1 342 ? 14.421 7.089 -23.283 1.00 91.50 342 ARG A C 1
ATOM 2540 O O . ARG A 1 342 ? 14.614 7.642 -22.204 1.00 91.50 342 ARG A O 1
ATOM 2547 N N . ARG A 1 343 ? 13.640 7.624 -24.230 1.00 93.12 343 ARG A N 1
ATOM 2548 C CA . ARG A 1 343 ? 12.887 8.874 -24.013 1.00 93.12 343 ARG A CA 1
ATOM 2549 C C . ARG A 1 343 ? 11.816 8.702 -22.937 1.0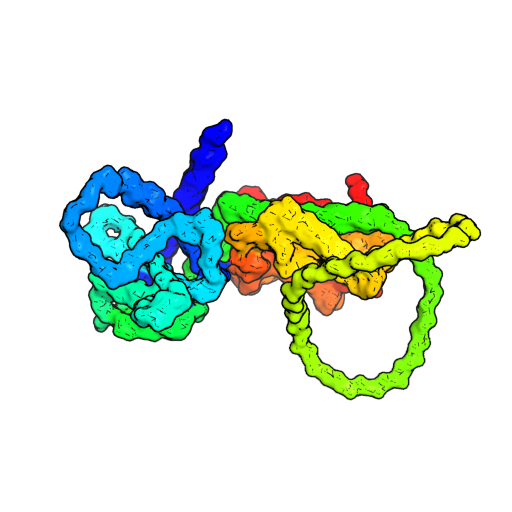0 93.12 343 ARG A C 1
ATOM 2551 O O . ARG A 1 343 ? 11.712 9.564 -22.073 1.00 93.12 343 ARG A O 1
ATOM 2558 N N . ALA A 1 344 ? 11.086 7.587 -22.955 1.00 94.44 344 ALA A N 1
ATOM 2559 C CA . ALA A 1 344 ? 10.072 7.252 -21.959 1.00 94.44 344 ALA A CA 1
ATOM 2560 C C . ALA A 1 344 ? 10.691 7.132 -20.562 1.00 94.44 344 ALA A C 1
ATOM 2562 O O . ALA A 1 344 ? 10.204 7.724 -19.605 1.00 94.44 344 ALA A O 1
ATOM 2563 N N . HIS A 1 345 ? 11.831 6.452 -20.455 1.00 94.81 345 HIS A N 1
ATOM 2564 C CA . HIS A 1 345 ? 12.568 6.318 -19.208 1.00 94.81 345 HIS A CA 1
ATOM 2565 C C . HIS A 1 345 ? 13.062 7.665 -18.652 1.00 94.81 345 HIS A C 1
ATOM 2567 O O . HIS A 1 345 ? 12.960 7.921 -17.450 1.00 94.81 345 HIS A O 1
ATOM 2573 N N . VAL A 1 346 ? 13.573 8.551 -19.517 1.00 95.25 346 VAL A N 1
ATOM 2574 C CA . VAL A 1 346 ? 13.962 9.915 -19.120 1.00 95.25 346 VAL A CA 1
ATOM 2575 C C . VAL A 1 346 ? 12.747 10.715 -18.650 1.00 95.25 346 VAL A C 1
ATOM 2577 O O . VAL A 1 346 ? 12.840 11.361 -17.608 1.00 95.25 346 VAL A O 1
ATOM 2580 N N . ALA A 1 347 ? 11.619 10.632 -19.362 1.00 95.88 347 ALA A N 1
ATOM 2581 C CA . ALA A 1 347 ? 10.375 11.298 -18.981 1.00 95.88 347 ALA A CA 1
ATOM 2582 C C . ALA A 1 347 ? 9.890 10.841 -17.597 1.00 95.88 347 ALA A C 1
ATOM 2584 O O . ALA A 1 347 ? 9.647 11.668 -16.724 1.00 95.88 347 ALA A O 1
ATOM 2585 N N . LEU A 1 348 ? 9.856 9.527 -17.355 1.00 97.06 348 LEU A N 1
ATOM 2586 C CA . LEU A 1 348 ? 9.475 8.948 -16.065 1.00 97.06 348 LEU A CA 1
ATOM 2587 C C . LEU A 1 348 ? 10.432 9.366 -14.941 1.00 97.06 348 LEU A C 1
ATOM 2589 O O . LEU A 1 348 ? 9.996 9.772 -13.869 1.00 97.06 348 LEU A O 1
ATOM 2593 N N . THR A 1 349 ? 11.744 9.330 -15.184 1.00 96.44 349 THR A N 1
ATOM 2594 C CA . THR A 1 349 ? 12.736 9.752 -14.180 1.00 96.44 349 THR A CA 1
ATOM 2595 C C . THR A 1 349 ? 12.607 11.245 -13.857 1.00 96.44 349 THR A C 1
ATOM 2597 O O . THR A 1 349 ? 12.798 11.646 -12.708 1.00 96.44 349 THR A O 1
ATOM 2600 N N . HIS A 1 350 ? 12.280 12.080 -14.850 1.00 96.88 350 HIS A N 1
ATOM 2601 C CA . HIS A 1 350 ? 12.010 13.502 -14.641 1.00 96.88 350 HIS A CA 1
ATOM 2602 C C . HIS A 1 350 ? 10.735 13.714 -13.818 1.00 96.88 350 HIS A C 1
ATOM 2604 O O . HIS A 1 350 ? 10.780 14.411 -12.807 1.00 96.88 350 HIS A O 1
ATOM 2610 N N . ALA A 1 351 ? 9.648 13.029 -14.176 1.00 97.25 351 ALA A N 1
ATOM 2611 C CA . ALA A 1 351 ? 8.375 13.080 -13.464 1.00 97.25 351 ALA A CA 1
ATOM 2612 C C . ALA A 1 351 ? 8.512 12.662 -11.988 1.00 97.25 351 ALA A C 1
ATOM 2614 O O . ALA A 1 351 ? 8.032 13.354 -11.097 1.00 97.25 351 ALA A O 1
ATOM 2615 N N . PHE A 1 352 ? 9.261 11.596 -11.692 1.00 97.19 352 PHE A N 1
ATOM 2616 C CA . PHE A 1 352 ? 9.528 11.179 -10.308 1.00 97.19 352 PHE A CA 1
ATOM 2617 C C . PHE A 1 352 ? 10.328 12.232 -9.525 1.00 97.19 352 PHE A C 1
ATOM 2619 O O . PHE A 1 352 ? 10.064 12.476 -8.346 1.00 97.19 352 PHE A O 1
ATOM 2626 N N . ARG A 1 353 ? 11.303 12.896 -10.160 1.00 95.50 353 ARG A N 1
ATOM 2627 C CA . ARG A 1 353 ? 12.025 14.011 -9.524 1.00 95.50 353 ARG A CA 1
ATOM 2628 C C . ARG A 1 353 ? 11.095 15.192 -9.251 1.00 95.50 353 ARG A C 1
ATOM 2630 O O . ARG A 1 353 ? 11.196 15.762 -8.167 1.00 95.50 353 ARG A O 1
ATOM 2637 N N . SER A 1 354 ? 10.195 15.507 -10.183 1.00 96.25 354 SER A N 1
ATOM 2638 C CA . SER A 1 354 ? 9.181 16.553 -10.014 1.00 96.25 354 SER A CA 1
ATOM 2639 C C . SER A 1 354 ? 8.269 16.262 -8.826 1.00 96.25 354 SER A C 1
ATOM 2641 O O . SER A 1 354 ? 8.214 17.071 -7.903 1.00 96.25 354 SER A O 1
ATOM 2643 N N . VAL A 1 355 ? 7.690 15.058 -8.749 1.00 95.50 355 VAL A N 1
ATOM 2644 C CA . VAL A 1 355 ? 6.842 14.639 -7.619 1.00 95.50 355 VAL A CA 1
ATOM 2645 C C . VAL A 1 355 ? 7.561 14.757 -6.288 1.00 95.50 355 VAL A C 1
ATOM 2647 O O . VAL A 1 355 ? 6.982 15.245 -5.319 1.00 95.50 355 VAL A O 1
ATOM 2650 N N . ARG A 1 356 ? 8.833 14.347 -6.219 1.00 95.19 356 ARG A N 1
ATOM 2651 C CA . ARG A 1 356 ? 9.631 14.519 -5.001 1.00 95.19 356 ARG A CA 1
ATOM 2652 C C . ARG A 1 356 ? 9.743 16.002 -4.629 1.00 95.19 356 ARG A C 1
ATOM 2654 O O . ARG A 1 356 ? 9.519 16.351 -3.475 1.00 95.19 356 ARG A O 1
ATOM 2661 N N . THR A 1 357 ? 10.077 16.872 -5.582 1.00 94.88 357 THR A N 1
ATOM 2662 C CA . THR A 1 357 ? 10.167 18.324 -5.351 1.00 94.88 357 THR A CA 1
ATOM 2663 C C . THR A 1 357 ? 8.823 18.924 -4.934 1.00 94.88 357 THR A C 1
ATOM 2665 O O . THR A 1 357 ? 8.783 19.732 -4.008 1.00 94.88 357 THR A O 1
ATOM 2668 N N . MET A 1 358 ? 7.728 18.503 -5.561 1.00 93.56 358 MET A N 1
ATOM 2669 C CA . MET A 1 358 ? 6.373 18.925 -5.221 1.00 93.56 358 MET A CA 1
ATOM 2670 C C . MET A 1 358 ? 5.986 18.477 -3.805 1.00 93.56 358 MET A C 1
ATOM 2672 O O . MET A 1 358 ? 5.505 19.288 -3.024 1.00 93.56 358 MET A O 1
ATOM 2676 N N . ALA A 1 359 ? 6.283 17.235 -3.415 1.00 91.06 359 ALA A N 1
ATOM 2677 C CA . ALA A 1 359 ? 6.008 16.724 -2.069 1.00 91.06 359 ALA A CA 1
ATOM 2678 C C . ALA A 1 359 ? 6.752 17.490 -0.954 1.00 91.06 359 ALA A C 1
ATOM 2680 O O . ALA A 1 359 ? 6.251 17.579 0.168 1.00 91.06 359 ALA A O 1
ATOM 2681 N N . VAL A 1 360 ? 7.924 18.066 -1.249 1.00 90.44 360 VAL A N 1
ATOM 2682 C CA . VAL A 1 360 ? 8.648 18.959 -0.322 1.00 90.44 360 VAL A CA 1
ATOM 2683 C C . VAL A 1 360 ? 7.980 20.336 -0.226 1.00 90.44 360 VAL A C 1
ATOM 2685 O O . VAL A 1 360 ? 8.014 20.965 0.828 1.00 90.44 360 VAL A O 1
ATOM 2688 N N . ALA A 1 361 ? 7.356 20.819 -1.304 1.00 88.56 361 ALA A N 1
ATOM 2689 C CA . ALA A 1 361 ? 6.775 22.160 -1.360 1.00 88.56 361 ALA A CA 1
ATOM 2690 C C . ALA A 1 361 ? 5.521 22.325 -0.482 1.00 88.56 361 ALA A C 1
ATOM 2692 O O . ALA A 1 361 ? 5.223 23.443 -0.054 1.00 88.56 361 ALA A O 1
ATOM 2693 N N . GLY A 1 362 ? 4.795 21.241 -0.197 1.00 88.88 362 GLY A N 1
ATOM 2694 C CA . GLY A 1 362 ? 3.651 21.282 0.705 1.00 88.88 362 GLY A CA 1
ATOM 2695 C C . GLY A 1 362 ? 2.770 20.039 0.675 1.00 88.88 362 GLY A C 1
ATOM 2696 O O . GLY A 1 362 ? 3.111 18.998 0.117 1.00 88.88 362 GLY A O 1
ATOM 2697 N N . ASP A 1 363 ? 1.614 20.163 1.322 1.00 91.88 363 ASP A N 1
ATOM 2698 C CA . ASP A 1 363 ? 0.552 19.162 1.288 1.00 91.88 363 ASP A CA 1
ATOM 2699 C C . ASP A 1 363 ? -0.150 19.207 -0.070 1.00 91.88 363 ASP A C 1
ATOM 2701 O O . ASP A 1 363 ? -0.666 20.246 -0.490 1.00 91.88 363 ASP A O 1
ATOM 2705 N N . HIS A 1 364 ? -0.209 18.061 -0.739 1.00 94.38 364 HIS A N 1
ATOM 2706 C CA . HIS A 1 364 ? -0.852 17.916 -2.039 1.00 94.38 364 HIS A CA 1
ATOM 2707 C C . HIS A 1 364 ? -1.819 16.744 -2.015 1.00 94.38 364 HIS A C 1
ATOM 2709 O O . HIS A 1 364 ? -1.622 15.782 -1.278 1.00 94.38 364 HIS A O 1
ATOM 2715 N N . THR A 1 365 ? -2.878 16.809 -2.815 1.00 96.00 365 THR A N 1
ATOM 2716 C CA . THR A 1 365 ? -3.782 15.669 -2.960 1.00 96.00 365 THR A CA 1
ATOM 2717 C C . THR A 1 365 ? -3.154 14.593 -3.839 1.00 96.00 365 THR A C 1
ATOM 2719 O O . THR A 1 365 ? -2.308 14.892 -4.682 1.00 96.00 365 THR A O 1
ATOM 2722 N N . VAL A 1 366 ? -3.615 13.350 -3.692 1.00 96.50 366 VAL A N 1
ATOM 2723 C CA . VAL A 1 366 ? -3.233 12.232 -4.576 1.00 96.50 366 VAL A CA 1
ATOM 2724 C C . VAL A 1 366 ? -3.357 12.626 -6.052 1.00 96.50 366 VAL A C 1
ATOM 2726 O O . VAL A 1 366 ? -2.390 12.528 -6.800 1.00 96.50 366 VAL A O 1
ATOM 2729 N N . SER A 1 367 ? -4.502 13.193 -6.443 1.00 96.25 367 SER A N 1
ATOM 2730 C CA . SER A 1 367 ? -4.738 13.627 -7.829 1.00 96.25 367 SER A CA 1
ATOM 2731 C C . SER A 1 367 ? -3.831 14.762 -8.298 1.00 96.25 367 SER A C 1
ATOM 2733 O O . SER A 1 367 ? -3.575 14.869 -9.492 1.00 96.25 367 SER A O 1
ATOM 2735 N N . ALA A 1 368 ? -3.344 15.616 -7.395 1.00 96.69 368 ALA A N 1
ATOM 2736 C CA . ALA A 1 368 ? -2.411 16.673 -7.768 1.00 96.69 368 ALA A CA 1
ATOM 2737 C C . ALA A 1 368 ? -1.033 16.091 -8.113 1.00 96.69 368 ALA A C 1
ATOM 2739 O O . ALA A 1 368 ? -0.430 16.523 -9.090 1.00 96.69 368 ALA A O 1
ATOM 2740 N N . LEU A 1 369 ? -0.564 15.090 -7.358 1.00 96.44 369 LEU A N 1
ATOM 2741 C CA . LEU A 1 369 ? 0.685 14.386 -7.666 1.00 96.44 369 LEU A CA 1
ATOM 2742 C C . LEU A 1 369 ? 0.560 13.539 -8.940 1.00 96.44 369 LEU A C 1
ATOM 2744 O O . LEU A 1 369 ? 1.477 13.521 -9.754 1.00 96.44 369 LEU A O 1
ATOM 2748 N N . GLU A 1 370 ? -0.578 12.870 -9.143 1.00 97.38 370 GLU A N 1
ATOM 2749 C CA . GLU A 1 370 ? -0.856 12.128 -10.382 1.00 97.38 370 GLU A CA 1
ATOM 2750 C C . GLU A 1 370 ? -0.890 13.056 -11.603 1.00 97.38 370 GLU A C 1
ATOM 2752 O O . GLU A 1 370 ? -0.282 12.747 -12.626 1.00 97.38 370 GLU A O 1
ATOM 2757 N N . ALA A 1 371 ? -1.530 14.224 -11.484 1.00 96.19 371 ALA A N 1
ATOM 2758 C CA . ALA A 1 371 ? -1.552 15.224 -12.547 1.00 96.19 371 ALA A CA 1
ATOM 2759 C C . ALA A 1 371 ? -0.156 15.794 -12.851 1.00 96.19 371 ALA A C 1
ATOM 2761 O O . ALA A 1 371 ? 0.143 16.043 -14.017 1.00 96.19 371 ALA A O 1
ATOM 2762 N N . ASP A 1 372 ? 0.697 15.980 -11.836 1.00 96.81 372 ASP A N 1
ATOM 2763 C CA . ASP A 1 372 ? 2.093 16.401 -12.020 1.00 96.81 372 ASP A CA 1
ATOM 2764 C C . ASP A 1 372 ? 2.899 15.344 -12.785 1.00 96.81 372 ASP A C 1
ATOM 2766 O O . ASP A 1 372 ? 3.509 15.663 -13.805 1.00 96.81 372 ASP A O 1
ATOM 2770 N N . LEU A 1 373 ? 2.815 14.067 -12.378 1.00 96.19 373 LEU A N 1
ATOM 2771 C CA . LEU A 1 373 ? 3.452 12.954 -13.100 1.00 96.19 373 LEU A CA 1
ATOM 2772 C C . LEU A 1 373 ? 3.049 12.942 -14.569 1.00 96.19 373 LEU A C 1
ATOM 2774 O O . LEU A 1 373 ? 3.894 12.859 -15.459 1.00 96.19 373 LEU A O 1
ATOM 2778 N N . GLU A 1 374 ? 1.745 13.012 -14.817 1.00 95.94 374 GLU A N 1
ATOM 2779 C CA . GLU A 1 374 ? 1.187 12.929 -16.155 1.00 95.94 374 GLU A CA 1
ATOM 2780 C C . GLU A 1 374 ? 1.591 14.142 -17.010 1.00 95.94 374 GLU A C 1
ATOM 2782 O O . GLU A 1 374 ? 1.969 13.983 -18.172 1.00 95.94 374 GLU A O 1
ATOM 2787 N N . ALA A 1 375 ? 1.559 15.354 -16.444 1.00 95.31 375 ALA A N 1
ATOM 2788 C CA . ALA A 1 375 ? 1.975 16.578 -17.124 1.00 95.31 375 ALA A CA 1
ATOM 2789 C C . ALA A 1 375 ? 3.466 16.553 -17.490 1.00 95.31 375 ALA A C 1
ATOM 2791 O O . ALA A 1 375 ? 3.827 16.871 -18.627 1.00 95.31 375 ALA A O 1
ATOM 2792 N N . GLU A 1 376 ? 4.317 16.118 -16.561 1.00 96.44 376 GLU A N 1
ATOM 2793 C CA . GLU A 1 376 ? 5.754 15.973 -16.778 1.00 96.44 376 GLU A CA 1
ATOM 2794 C C . GLU A 1 376 ? 6.054 14.940 -17.863 1.00 96.44 376 GLU A C 1
ATOM 2796 O O . GLU A 1 376 ? 6.828 15.215 -18.776 1.00 96.44 376 GLU A O 1
ATOM 2801 N N . ILE A 1 377 ? 5.387 13.783 -17.848 1.00 96.38 377 ILE A N 1
ATOM 2802 C CA . ILE A 1 377 ? 5.535 12.770 -18.903 1.00 96.38 377 ILE A CA 1
ATOM 2803 C C . ILE A 1 377 ? 5.101 13.334 -20.265 1.00 96.38 377 ILE A C 1
ATOM 2805 O O . ILE A 1 377 ? 5.812 13.164 -21.265 1.00 96.38 377 ILE A O 1
ATOM 2809 N N . ARG A 1 378 ? 3.973 14.056 -20.320 1.00 94.44 378 ARG A N 1
ATOM 2810 C CA . ARG A 1 378 ? 3.477 14.682 -21.556 1.00 94.44 378 ARG A CA 1
ATOM 2811 C C . ARG A 1 378 ? 4.430 15.718 -22.134 1.00 94.44 378 ARG A C 1
ATOM 2813 O O . ARG A 1 378 ? 4.524 15.834 -23.358 1.00 94.44 378 ARG A O 1
ATOM 2820 N N . ALA A 1 379 ? 5.182 16.428 -21.294 1.00 94.06 379 ALA A N 1
ATOM 2821 C CA . ALA A 1 379 ? 6.171 17.408 -21.742 1.00 94.06 379 ALA A CA 1
ATOM 2822 C C . ALA A 1 379 ? 7.279 16.791 -22.622 1.00 94.06 379 ALA A C 1
ATOM 2824 O O . ALA A 1 379 ? 7.877 17.489 -23.441 1.00 94.06 379 ALA A O 1
ATOM 2825 N N . PHE A 1 380 ? 7.511 15.476 -22.523 1.00 92.81 380 PHE A N 1
ATOM 2826 C CA . PHE A 1 380 ? 8.455 14.738 -23.371 1.00 92.81 380 PHE A CA 1
ATOM 2827 C C . PHE A 1 380 ? 7.843 14.209 -24.682 1.00 92.81 380 PHE A C 1
ATOM 2829 O O . PHE A 1 380 ? 8.537 13.545 -25.456 1.00 92.81 380 PHE A O 1
ATOM 2836 N N . GLY A 1 381 ? 6.577 14.533 -24.973 1.00 90.00 381 GLY A N 1
ATOM 2837 C CA . GLY A 1 381 ? 5.911 14.214 -26.240 1.00 90.00 381 GLY A CA 1
ATOM 2838 C C . GLY A 1 381 ? 5.130 12.897 -26.260 1.00 90.00 381 GLY A C 1
ATOM 2839 O O . GLY A 1 381 ? 4.793 12.419 -27.341 1.00 90.00 381 GLY A O 1
ATOM 2840 N N . PHE A 1 382 ? 4.836 12.313 -25.097 1.00 88.12 382 PHE A N 1
ATOM 2841 C CA . PHE A 1 382 ? 3.901 11.191 -24.955 1.00 88.12 382 PHE A CA 1
ATOM 2842 C C . PHE A 1 382 ? 2.497 11.769 -24.734 1.00 88.12 382 PHE A C 1
ATOM 2844 O O . PHE A 1 382 ? 2.328 12.561 -23.820 1.00 88.12 382 PHE A O 1
ATOM 2851 N N . GLY A 1 383 ? 1.514 11.493 -25.599 1.00 63.50 383 GLY A N 1
ATOM 2852 C CA . GLY A 1 383 ? 0.310 12.346 -25.675 1.00 63.50 383 GLY A CA 1
ATOM 2853 C C . GLY A 1 383 ? -1.043 11.652 -25.786 1.00 63.50 383 GLY A C 1
ATOM 2854 O O . GLY A 1 383 ? -2.051 12.297 -25.506 1.00 63.50 383 GLY A O 1
ATOM 2855 N N . GLU A 1 384 ? -1.091 10.370 -26.151 1.00 73.31 384 GLU A N 1
ATOM 2856 C CA . GLU A 1 384 ? -2.355 9.629 -26.133 1.00 73.31 384 GLU A CA 1
ATOM 2857 C C . GLU A 1 384 ? -2.687 9.239 -24.683 1.00 73.31 384 GLU A C 1
ATOM 2859 O O . GLU A 1 384 ? -1.803 8.715 -23.999 1.00 73.31 384 GLU A O 1
ATOM 2864 N N . PRO A 1 385 ? -3.915 9.488 -24.187 1.00 62.84 385 PRO A N 1
ATOM 2865 C CA . PRO A 1 385 ? -4.297 9.182 -22.806 1.00 62.84 385 PRO A CA 1
ATOM 2866 C C . PRO A 1 385 ? -4.022 7.726 -22.419 1.00 62.84 385 PRO A C 1
ATOM 2868 O O . PRO A 1 385 ? -3.539 7.465 -21.327 1.00 62.84 385 PRO A O 1
ATOM 2871 N N . ASP A 1 386 ? -4.235 6.794 -23.350 1.00 65.44 386 ASP A N 1
ATOM 2872 C CA . ASP A 1 386 ? -4.059 5.357 -23.113 1.00 65.44 386 ASP A CA 1
ATOM 2873 C C . ASP A 1 386 ? -2.581 4.920 -23.094 1.00 65.44 386 ASP A C 1
ATOM 2875 O O . ASP A 1 386 ? -2.268 3.775 -22.766 1.00 65.44 386 ASP A O 1
ATOM 2879 N N . ALA A 1 387 ? -1.654 5.815 -23.452 1.00 83.75 387 ALA A N 1
ATOM 2880 C CA . ALA A 1 387 ? -0.223 5.539 -23.425 1.00 83.75 387 ALA A CA 1
ATOM 2881 C C . ALA A 1 387 ? 0.425 5.876 -22.076 1.00 83.75 387 ALA A C 1
ATOM 2883 O O . ALA A 1 387 ? 1.575 5.492 -21.874 1.00 83.75 387 ALA A O 1
ATOM 2884 N N . ILE A 1 388 ? -0.259 6.588 -21.175 1.00 94.31 388 ILE A N 1
ATOM 2885 C CA . ILE A 1 388 ? 0.281 6.988 -19.872 1.00 94.31 388 ILE A CA 1
ATOM 2886 C C . ILE A 1 388 ? -0.616 6.426 -18.773 1.00 94.31 388 ILE A C 1
ATOM 2888 O O . ILE A 1 388 ? -1.820 6.649 -18.760 1.00 94.31 388 ILE A O 1
ATOM 2892 N N . ASP A 1 389 ? -0.007 5.721 -17.830 1.00 94.75 389 ASP A N 1
ATOM 2893 C CA . ASP A 1 389 ? -0.677 5.193 -16.646 1.00 94.75 389 ASP A CA 1
ATOM 2894 C C . ASP A 1 389 ? 0.038 5.749 -15.417 1.00 94.75 389 ASP A C 1
ATOM 2896 O O . ASP A 1 389 ? 1.260 5.631 -15.322 1.00 94.75 389 ASP A O 1
ATOM 2900 N N . VAL A 1 390 ? -0.697 6.399 -14.516 1.00 96.25 390 VAL A N 1
ATOM 2901 C CA . VAL A 1 390 ? -0.162 6.992 -13.285 1.00 96.25 390 VAL A CA 1
ATOM 2902 C C . VAL A 1 390 ? -1.034 6.596 -12.106 1.00 96.25 390 VAL A C 1
ATOM 2904 O O . VAL A 1 390 ? -2.261 6.603 -12.184 1.00 96.25 390 VAL A O 1
ATOM 2907 N N . GLN A 1 391 ? -0.386 6.262 -10.998 1.00 96.50 391 GLN A N 1
ATOM 2908 C CA . GLN A 1 391 ? -1.053 5.933 -9.754 1.00 96.50 391 GLN A CA 1
ATOM 2909 C C . GLN A 1 391 ? -0.204 6.380 -8.564 1.00 96.50 391 GLN A C 1
ATOM 2911 O O . GLN A 1 391 ? 0.976 6.038 -8.454 1.00 96.50 391 GLN A O 1
ATOM 2916 N N . VAL A 1 392 ? -0.834 7.085 -7.626 1.00 97.56 392 VAL A N 1
ATOM 2917 C CA . VAL A 1 392 ? -0.251 7.395 -6.318 1.00 97.56 392 VAL A CA 1
ATOM 2918 C C . VAL A 1 392 ? -1.159 6.838 -5.228 1.00 97.56 392 VAL A C 1
ATOM 2920 O O . VAL A 1 392 ? -2.331 7.180 -5.126 1.00 97.56 392 VAL A O 1
ATOM 2923 N N . THR A 1 393 ? -0.624 5.956 -4.385 1.00 97.19 393 THR A N 1
ATOM 2924 C CA . THR A 1 393 ? -1.386 5.362 -3.272 1.00 97.19 393 THR A CA 1
ATOM 2925 C C . THR A 1 393 ? -0.539 5.256 -2.021 1.00 97.19 393 THR A C 1
ATOM 2927 O O . THR A 1 393 ? 0.663 5.035 -2.119 1.00 97.19 393 THR A O 1
ATOM 2930 N N . GLY A 1 394 ? -1.143 5.325 -0.839 1.00 97.56 394 GLY A N 1
ATOM 2931 C CA . GLY A 1 394 ? -0.476 4.958 0.404 1.00 97.56 394 GLY A CA 1
ATOM 2932 C C . GLY A 1 394 ? -0.046 3.491 0.414 1.00 97.56 394 GLY A C 1
ATOM 2933 O O . GLY A 1 394 ? -0.660 2.637 -0.232 1.00 97.56 394 GLY A O 1
ATOM 2934 N N . ILE A 1 395 ? 1.014 3.187 1.159 1.00 97.56 395 ILE A N 1
ATOM 2935 C CA . ILE A 1 395 ? 1.523 1.821 1.332 1.00 97.56 395 ILE A CA 1
ATOM 2936 C C . ILE A 1 395 ? 1.906 1.568 2.792 1.00 97.56 395 ILE A C 1
ATOM 2938 O O . ILE A 1 395 ? 2.422 2.443 3.491 1.00 97.56 395 ILE A O 1
ATOM 2942 N N . GLY A 1 396 ? 1.641 0.356 3.273 1.00 96.44 396 GLY A N 1
ATOM 2943 C CA . GLY A 1 396 ? 1.897 -0.018 4.658 1.00 96.44 396 GLY A CA 1
ATOM 2944 C C . GLY A 1 396 ? 1.558 -1.471 4.935 1.00 96.44 396 GLY A C 1
ATOM 2945 O O . GLY A 1 396 ? 2.114 -2.382 4.323 1.00 96.44 396 GLY A O 1
ATOM 2946 N N . LEU A 1 397 ? 0.644 -1.707 5.872 1.00 94.31 397 LEU A N 1
ATOM 2947 C CA . LEU A 1 397 ? 0.162 -3.056 6.188 1.00 94.31 397 LEU A CA 1
ATOM 2948 C C . LEU A 1 397 ? -0.654 -3.664 5.042 1.00 94.31 397 LEU A C 1
ATOM 2950 O O . LEU A 1 397 ? -0.816 -4.884 4.985 1.00 94.31 397 LEU A O 1
ATOM 2954 N N . GLU A 1 398 ? -1.117 -2.830 4.115 1.00 94.94 398 GLU A N 1
ATOM 2955 C CA . GLU A 1 398 ? -1.645 -3.228 2.815 1.00 94.94 398 GLU A CA 1
ATOM 2956 C C . GLU A 1 398 ? -0.763 -2.679 1.681 1.00 94.94 398 GLU A C 1
ATOM 2958 O O . GLU A 1 398 ? -0.129 -1.631 1.837 1.00 94.94 398 GLU A O 1
ATOM 2963 N N . PRO A 1 399 ? -0.725 -3.362 0.521 1.00 95.38 399 PRO A N 1
ATOM 2964 C CA . PRO A 1 399 ? 0.009 -2.882 -0.651 1.00 95.38 399 PRO A CA 1
ATOM 2965 C C . PRO A 1 399 ? -0.579 -1.591 -1.237 1.00 95.38 399 PRO A C 1
ATOM 2967 O O . PRO A 1 399 ? 0.121 -0.871 -1.941 1.00 95.38 399 PRO A O 1
ATOM 2970 N N . ARG A 1 400 ? -1.857 -1.315 -0.951 1.00 95.56 400 ARG A N 1
ATOM 2971 C CA . ARG A 1 400 ? -2.543 -0.049 -1.211 1.00 95.56 400 ARG A CA 1
ATOM 2972 C C . ARG A 1 400 ? -3.406 0.277 0.003 1.00 95.56 400 ARG A C 1
ATOM 2974 O O . ARG A 1 400 ? -4.354 -0.447 0.293 1.00 95.56 400 ARG A O 1
ATOM 2981 N N . GLU A 1 401 ? -3.065 1.339 0.713 1.00 95.06 401 GLU A N 1
ATOM 2982 C CA . GLU A 1 401 ? -3.826 1.887 1.839 1.00 95.06 401 GLU A CA 1
ATOM 2983 C C . GLU A 1 401 ? -3.896 3.412 1.737 1.00 95.06 401 GLU A C 1
ATOM 2985 O O . GLU A 1 401 ? -3.395 3.995 0.778 1.00 95.06 401 GLU A O 1
ATOM 2990 N N . ARG A 1 402 ? -4.563 4.071 2.690 1.00 94.69 402 ARG A N 1
ATOM 2991 C CA . ARG A 1 402 ? -4.701 5.530 2.662 1.00 94.69 402 ARG A CA 1
ATOM 2992 C C . ARG A 1 402 ? -3.331 6.217 2.624 1.00 94.69 402 ARG A C 1
ATOM 2994 O O . ARG A 1 402 ? -2.438 5.789 3.356 1.00 94.69 402 ARG A O 1
ATOM 3001 N N . PRO A 1 403 ? -3.183 7.288 1.827 1.00 94.75 403 PRO A N 1
ATOM 3002 C CA . PRO A 1 403 ? -4.208 7.921 0.981 1.00 94.75 403 PRO A CA 1
ATOM 3003 C C . PRO A 1 403 ? -4.482 7.140 -0.323 1.00 94.75 403 PRO A C 1
ATOM 3005 O O . PRO A 1 403 ? -3.549 6.711 -0.991 1.00 94.75 403 PRO A O 1
ATOM 3008 N N . ILE A 1 404 ? -5.757 6.948 -0.694 1.00 90.00 404 ILE A N 1
ATOM 3009 C CA . ILE A 1 404 ? -6.150 6.271 -1.957 1.00 90.00 404 ILE A CA 1
ATOM 3010 C C . ILE A 1 404 ? -7.048 7.175 -2.805 1.00 90.00 404 ILE A C 1
ATOM 3012 O O . ILE A 1 404 ? -6.982 7.156 -4.030 1.00 90.00 404 ILE A O 1
ATOM 3016 N N . GLY A 1 405 ? -7.933 7.941 -2.165 1.00 86.50 405 GLY A N 1
ATOM 3017 C CA . GLY A 1 405 ? -8.862 8.815 -2.864 1.00 86.50 405 GLY A CA 1
ATOM 3018 C C . GLY A 1 405 ? -8.157 10.007 -3.503 1.00 86.50 405 GLY A C 1
ATOM 3019 O O . GLY A 1 405 ? -7.291 10.625 -2.893 1.00 86.50 405 GLY A O 1
ATOM 3020 N N . SER A 1 406 ? -8.609 10.395 -4.695 1.00 87.62 406 SER A N 1
ATOM 3021 C CA . SER A 1 406 ? -8.071 11.528 -5.459 1.00 87.62 406 SER A CA 1
ATOM 3022 C C . SER A 1 406 ? -7.963 12.831 -4.655 1.00 87.62 406 SER A C 1
ATOM 3024 O O . SER A 1 406 ? -7.036 13.606 -4.878 1.00 87.62 406 SER A O 1
ATOM 3026 N N . GLY A 1 407 ? -8.890 13.082 -3.724 1.00 91.81 407 GLY A N 1
ATOM 3027 C CA . GLY A 1 407 ? -8.906 14.262 -2.852 1.00 91.81 407 GLY A CA 1
ATOM 3028 C C . GLY A 1 407 ? -8.202 14.089 -1.502 1.00 91.81 407 GLY A C 1
ATOM 3029 O O . GLY A 1 407 ? -8.204 15.023 -0.704 1.00 91.81 407 GLY A O 1
ATOM 3030 N N . GLU A 1 408 ? -7.639 12.918 -1.205 1.00 92.94 408 GLU A N 1
ATOM 3031 C CA . GLU A 1 408 ? -6.914 12.696 0.046 1.00 92.94 408 GLU A CA 1
ATOM 3032 C C . GLU A 1 408 ? -5.542 13.371 0.008 1.00 92.94 408 GLU A C 1
ATOM 3034 O O . GLU A 1 408 ? -4.845 13.319 -1.005 1.00 92.94 408 GLU A O 1
ATOM 3039 N N . SER A 1 409 ? -5.165 14.006 1.119 1.00 91.81 409 SER A N 1
ATOM 3040 C CA . SER A 1 409 ? -3.881 14.696 1.251 1.00 91.81 409 SER A CA 1
ATOM 3041 C C . SER A 1 409 ? -2.739 13.704 1.467 1.00 91.81 409 SER A C 1
ATOM 3043 O O . SER A 1 409 ? -2.834 12.801 2.300 1.00 91.81 409 SER A O 1
ATOM 3045 N N . VAL A 1 410 ? -1.633 13.927 0.768 1.00 90.44 410 VAL A N 1
ATOM 3046 C CA . VAL A 1 410 ? -0.317 13.362 1.059 1.00 90.44 410 VAL A CA 1
ATOM 3047 C C . VAL A 1 410 ? 0.369 14.298 2.054 1.00 90.44 410 VAL A C 1
ATOM 3049 O O . VAL A 1 410 ? 1.172 15.161 1.697 1.00 90.44 410 VAL A O 1
ATOM 3052 N N . ALA A 1 411 ? -0.018 14.159 3.323 1.00 87.44 411 ALA A N 1
ATOM 3053 C CA . ALA A 1 411 ? 0.479 14.959 4.440 1.00 87.44 411 ALA A CA 1
ATOM 3054 C C . ALA A 1 411 ? 1.873 14.494 4.911 1.00 87.44 411 ALA A C 1
ATOM 3056 O O . ALA A 1 411 ? 2.341 13.412 4.546 1.00 87.44 411 ALA A O 1
ATOM 3057 N N . VAL A 1 412 ? 2.528 15.289 5.756 1.00 89.38 412 VAL A N 1
ATOM 3058 C CA . VAL A 1 412 ? 3.779 14.892 6.413 1.00 89.38 412 VAL A CA 1
ATOM 3059 C C . VAL A 1 412 ? 3.573 13.588 7.192 1.00 89.38 412 VAL A C 1
ATOM 3061 O O . VAL A 1 412 ? 2.513 13.353 7.772 1.00 89.38 412 VAL A O 1
ATOM 3064 N N . GLY A 1 413 ? 4.576 12.712 7.170 1.00 86.38 413 GLY A N 1
ATOM 3065 C CA . GLY A 1 413 ? 4.531 11.375 7.761 1.00 86.38 413 GLY A CA 1
ATOM 3066 C C . GLY A 1 413 ? 3.839 10.338 6.875 1.00 86.38 413 GLY A C 1
ATOM 3067 O O . GLY A 1 413 ? 3.889 9.146 7.179 1.00 86.38 413 GLY A O 1
ATOM 3068 N N . THR A 1 414 ? 3.205 10.750 5.772 1.00 92.06 414 THR A N 1
ATOM 3069 C CA . THR A 1 414 ? 2.582 9.819 4.827 1.00 92.06 414 THR A CA 1
ATOM 3070 C C . THR A 1 414 ? 3.645 9.103 4.005 1.00 92.06 414 THR A C 1
ATOM 3072 O O . THR A 1 414 ? 4.613 9.706 3.538 1.00 92.06 414 THR A O 1
ATOM 3075 N N . THR A 1 415 ? 3.444 7.803 3.797 1.00 95.38 415 THR A N 1
ATOM 3076 C CA . THR A 1 415 ? 4.261 7.007 2.876 1.00 95.38 415 THR A CA 1
ATOM 3077 C C . THR A 1 415 ? 3.426 6.583 1.679 1.00 95.38 415 THR A C 1
ATOM 3079 O O . THR A 1 415 ? 2.368 5.978 1.847 1.00 95.38 415 THR A O 1
ATOM 3082 N N . THR A 1 416 ? 3.902 6.889 0.473 1.00 96.75 416 THR A N 1
ATOM 3083 C CA . THR A 1 416 ? 3.182 6.637 -0.783 1.00 96.75 416 THR A CA 1
ATOM 3084 C C . THR A 1 416 ? 4.014 5.797 -1.739 1.00 96.75 416 THR A C 1
ATOM 3086 O O . THR A 1 416 ? 5.222 5.970 -1.845 1.00 96.75 416 THR A O 1
ATOM 3089 N N . CYS A 1 417 ? 3.370 4.877 -2.443 1.00 97.56 417 CYS A N 1
ATOM 3090 C CA . CYS A 1 417 ? 3.896 4.262 -3.646 1.00 97.56 417 CYS A CA 1
ATOM 3091 C C . CYS A 1 417 ? 3.504 5.139 -4.839 1.00 97.56 417 CYS A C 1
ATOM 3093 O O . CYS A 1 417 ? 2.316 5.375 -5.068 1.00 97.56 417 CYS A O 1
ATOM 3095 N N . VAL A 1 418 ? 4.513 5.618 -5.560 1.00 97.94 418 VAL A N 1
ATOM 3096 C CA . VAL A 1 418 ? 4.376 6.344 -6.823 1.00 97.94 418 VAL A CA 1
ATOM 3097 C C . VAL A 1 418 ? 4.660 5.350 -7.939 1.00 97.94 418 VAL A C 1
ATOM 3099 O O . VAL A 1 418 ? 5.728 4.746 -7.945 1.00 97.94 418 VAL A O 1
ATOM 3102 N N . ASP A 1 419 ? 3.714 5.159 -8.851 1.00 97.94 419 ASP A N 1
ATOM 3103 C CA . ASP A 1 419 ? 3.764 4.185 -9.943 1.00 97.94 419 ASP A CA 1
ATOM 3104 C C . ASP A 1 419 ? 3.368 4.894 -11.239 1.00 97.94 419 ASP A C 1
ATOM 3106 O O . ASP A 1 419 ? 2.293 5.485 -11.317 1.00 97.94 419 ASP A O 1
ATOM 3110 N N . ALA A 1 420 ? 4.244 4.881 -12.241 1.00 97.69 420 ALA A N 1
ATOM 3111 C CA . ALA A 1 420 ? 3.926 5.434 -13.547 1.00 97.69 420 ALA A CA 1
ATOM 3112 C C . ALA A 1 420 ? 4.514 4.596 -14.676 1.00 97.69 420 ALA A C 1
ATOM 3114 O O . ALA A 1 420 ? 5.603 4.022 -14.561 1.00 97.69 420 ALA A O 1
ATOM 3115 N N . ALA A 1 421 ? 3.812 4.582 -15.802 1.00 96.94 421 ALA A N 1
ATOM 3116 C CA . ALA A 1 421 ? 4.246 3.908 -17.004 1.00 96.94 421 ALA A CA 1
ATOM 3117 C C . ALA A 1 421 ? 3.910 4.669 -18.276 1.00 96.94 421 ALA A C 1
ATOM 3119 O O . ALA A 1 421 ? 2.957 5.441 -18.341 1.00 96.94 421 ALA A O 1
ATOM 3120 N N . VAL A 1 422 ? 4.694 4.369 -19.305 1.00 96.06 422 VAL A N 1
ATOM 3121 C CA . VAL A 1 422 ? 4.558 4.895 -20.655 1.00 96.06 422 VAL A CA 1
ATOM 3122 C C . VAL A 1 422 ? 4.592 3.735 -21.647 1.00 96.06 422 VAL A C 1
ATOM 3124 O O . VAL A 1 422 ? 5.524 2.926 -21.645 1.00 96.06 422 VAL A O 1
ATOM 3127 N N . GLY A 1 423 ? 3.576 3.650 -22.498 1.00 92.50 423 GLY A N 1
ATOM 3128 C CA . GLY A 1 423 ? 3.533 2.756 -23.649 1.00 92.50 423 GLY A CA 1
ATOM 3129 C C . GLY A 1 423 ? 4.402 3.273 -24.796 1.00 92.50 423 GLY A C 1
ATOM 3130 O O . GLY A 1 423 ? 4.420 4.464 -25.102 1.00 92.50 423 GLY A O 1
ATOM 3131 N N . THR A 1 424 ? 5.124 2.364 -25.442 1.00 88.81 424 THR A N 1
ATOM 3132 C CA . THR A 1 424 ? 5.927 2.610 -26.644 1.00 88.81 424 THR A CA 1
ATOM 3133 C C . THR A 1 424 ? 5.674 1.499 -27.661 1.00 88.81 424 THR A C 1
ATOM 3135 O O . THR A 1 424 ? 5.169 0.432 -27.305 1.00 88.81 424 THR A O 1
ATOM 3138 N N . ASP A 1 425 ? 6.088 1.703 -28.911 1.00 83.81 425 ASP A N 1
ATOM 3139 C CA . ASP A 1 425 ? 5.988 0.674 -29.955 1.00 83.81 425 ASP A CA 1
ATOM 3140 C C . ASP A 1 425 ? 6.777 -0.601 -29.596 1.00 83.81 425 ASP A C 1
ATOM 3142 O O . ASP A 1 425 ? 6.401 -1.712 -29.984 1.00 83.81 425 ASP A O 1
ATOM 3146 N N . ALA A 1 426 ? 7.857 -0.468 -28.815 1.00 81.50 426 ALA A N 1
ATOM 3147 C CA . ALA A 1 426 ? 8.640 -1.608 -28.355 1.00 81.50 426 ALA A CA 1
ATOM 3148 C C . ALA A 1 426 ? 8.103 -2.260 -27.072 1.00 81.50 426 ALA A C 1
ATOM 3150 O O . ALA A 1 426 ? 8.626 -3.283 -26.639 1.00 81.50 426 ALA A O 1
ATOM 3151 N N . GLY A 1 427 ? 7.062 -1.706 -26.454 1.00 88.06 427 GLY A N 1
ATOM 3152 C CA . GLY A 1 427 ? 6.506 -2.198 -25.197 1.00 88.06 427 GLY A CA 1
ATOM 3153 C C . GLY A 1 427 ? 6.367 -1.102 -24.150 1.00 88.06 427 GLY A C 1
ATOM 3154 O O . GLY A 1 427 ? 6.405 0.089 -24.450 1.00 88.06 427 GLY A O 1
ATOM 3155 N N . ARG A 1 428 ? 6.175 -1.499 -22.896 1.00 92.62 428 ARG A N 1
ATOM 3156 C CA . ARG A 1 428 ? 5.879 -0.580 -21.795 1.00 92.62 428 ARG A CA 1
ATOM 3157 C C . ARG A 1 428 ? 7.130 -0.309 -20.966 1.00 92.62 428 ARG A C 1
ATOM 3159 O O . ARG A 1 428 ? 7.865 -1.233 -20.635 1.00 92.62 428 ARG A O 1
ATOM 3166 N N . VAL A 1 429 ? 7.351 0.956 -20.617 1.00 95.44 429 VAL A N 1
ATOM 3167 C CA . VAL A 1 429 ? 8.361 1.374 -19.640 1.00 95.44 429 VAL A CA 1
ATOM 3168 C C . VAL A 1 429 ? 7.631 1.840 -18.393 1.00 95.44 429 VAL A C 1
ATOM 3170 O O . VAL A 1 429 ? 6.826 2.759 -18.465 1.00 95.44 429 VAL A O 1
ATOM 3173 N N . ARG A 1 430 ? 7.908 1.217 -17.253 1.00 96.94 430 ARG A N 1
ATOM 3174 C CA . ARG A 1 430 ? 7.298 1.510 -15.954 1.00 96.94 430 ARG A CA 1
ATOM 3175 C C . ARG A 1 430 ? 8.350 1.696 -14.874 1.00 96.94 430 ARG A C 1
ATOM 3177 O O . ARG A 1 430 ? 9.351 0.972 -14.839 1.00 96.94 430 ARG A O 1
ATOM 3184 N N . LEU A 1 431 ? 8.083 2.634 -13.972 1.00 97.88 431 LEU A N 1
ATOM 3185 C CA . LEU A 1 431 ? 8.798 2.824 -12.718 1.00 97.88 431 LEU A CA 1
ATOM 3186 C C . LEU A 1 431 ? 7.778 2.864 -11.582 1.00 97.88 431 LEU A C 1
ATOM 3188 O O . LEU A 1 431 ? 6.741 3.508 -11.707 1.00 97.88 431 LEU A O 1
ATOM 3192 N N . ALA A 1 432 ? 8.092 2.210 -10.470 1.00 97.81 432 ALA A N 1
ATOM 3193 C CA . ALA A 1 432 ? 7.392 2.448 -9.219 1.00 97.81 432 ALA A CA 1
ATOM 3194 C C . ALA A 1 432 ? 8.358 2.388 -8.044 1.00 97.81 432 ALA A C 1
ATOM 3196 O O . ALA A 1 432 ? 9.289 1.576 -8.038 1.00 97.81 432 ALA A O 1
ATOM 3197 N N . ASP A 1 433 ? 8.147 3.259 -7.068 1.00 97.31 433 ASP A N 1
ATOM 3198 C CA . ASP A 1 433 ? 8.996 3.381 -5.888 1.00 97.31 433 ASP A CA 1
ATOM 3199 C C . ASP A 1 433 ? 8.188 3.943 -4.709 1.00 97.31 433 ASP A C 1
ATOM 3201 O O . ASP A 1 433 ? 7.062 4.422 -4.884 1.00 97.31 433 ASP A O 1
ATOM 3205 N N . VAL A 1 434 ? 8.734 3.858 -3.498 1.00 97.50 434 VAL A N 1
ATOM 3206 C CA . VAL A 1 434 ? 8.076 4.323 -2.277 1.00 97.50 434 VAL A CA 1
ATOM 3207 C C . VAL A 1 434 ? 8.722 5.602 -1.771 1.00 97.50 434 VAL A C 1
ATOM 3209 O O . VAL A 1 434 ? 9.889 5.629 -1.388 1.00 97.50 434 VAL A O 1
ATOM 3212 N N . LEU A 1 435 ? 7.916 6.658 -1.746 1.00 96.25 435 LEU A N 1
ATOM 3213 C CA . LEU A 1 435 ? 8.258 7.984 -1.266 1.00 96.25 435 LEU A CA 1
ATOM 3214 C C . LEU A 1 435 ? 7.742 8.171 0.162 1.00 96.25 435 LEU A C 1
ATOM 3216 O O . LEU A 1 435 ? 6.546 8.024 0.430 1.00 96.25 435 LEU A O 1
ATOM 3220 N N . VAL A 1 436 ? 8.636 8.553 1.066 1.00 94.38 436 VAL A N 1
ATOM 3221 C CA . VAL A 1 436 ? 8.297 8.995 2.421 1.00 94.38 436 VAL A CA 1
ATOM 3222 C C . VAL A 1 436 ? 8.399 10.502 2.480 1.00 94.38 436 VAL A C 1
ATOM 3224 O O . VAL A 1 436 ? 9.446 11.060 2.154 1.00 94.38 436 VAL A O 1
ATOM 3227 N N . ARG A 1 437 ? 7.328 11.152 2.935 1.00 90.06 437 ARG A N 1
ATOM 3228 C CA . ARG A 1 437 ? 7.328 12.584 3.220 1.00 90.06 437 ARG A CA 1
ATOM 3229 C C . ARG A 1 437 ? 7.608 12.817 4.702 1.00 90.06 437 ARG A C 1
ATOM 3231 O O . ARG A 1 437 ? 6.819 12.397 5.545 1.00 90.06 437 ARG A O 1
ATOM 3238 N N . THR A 1 438 ? 8.713 13.481 5.017 1.00 87.69 438 THR A N 1
ATOM 3239 C CA . THR A 1 438 ? 9.034 13.974 6.364 1.00 87.69 438 THR A CA 1
ATOM 3240 C C . THR A 1 438 ? 8.677 15.462 6.469 1.00 87.69 438 THR A C 1
ATOM 3242 O O . THR A 1 438 ? 8.111 16.030 5.535 1.00 87.69 438 THR A O 1
ATOM 3245 N N . GLU A 1 439 ? 8.925 16.090 7.622 1.00 84.38 439 GLU A N 1
ATOM 3246 C CA . GLU A 1 439 ? 8.669 17.530 7.806 1.00 84.38 439 GLU A CA 1
ATOM 3247 C C . GLU A 1 439 ? 9.533 18.395 6.876 1.00 84.38 439 GLU A C 1
ATOM 3249 O O . GLU A 1 439 ? 9.046 19.386 6.337 1.00 84.38 439 GLU A O 1
ATOM 3254 N N . ASP A 1 440 ? 10.786 17.984 6.654 1.00 84.56 440 ASP A N 1
ATOM 3255 C CA . ASP A 1 440 ? 11.800 18.791 5.967 1.00 84.56 440 ASP A CA 1
ATOM 3256 C C . ASP A 1 440 ? 12.159 18.287 4.556 1.00 84.56 440 ASP A C 1
ATOM 3258 O O . ASP A 1 440 ? 12.811 19.005 3.796 1.00 84.56 440 ASP A O 1
ATOM 3262 N N . ASP A 1 441 ? 11.790 17.052 4.193 1.00 90.06 441 ASP A N 1
ATOM 3263 C CA . ASP A 1 441 ? 12.168 16.439 2.912 1.00 90.06 441 ASP A CA 1
ATOM 3264 C C . ASP A 1 441 ? 11.137 15.393 2.445 1.00 90.06 441 ASP A C 1
ATOM 3266 O O . ASP A 1 441 ? 10.247 14.957 3.175 1.00 90.06 441 ASP A O 1
ATOM 3270 N N . ALA A 1 442 ? 11.277 14.947 1.202 1.00 92.38 442 ALA A N 1
ATOM 3271 C CA . ALA A 1 442 ? 10.626 13.761 0.675 1.00 92.38 442 ALA A CA 1
ATOM 3272 C C . ALA A 1 442 ? 11.709 12.837 0.118 1.00 92.38 442 ALA A C 1
ATOM 3274 O O . ALA A 1 442 ? 12.509 13.259 -0.712 1.00 92.38 442 ALA A O 1
ATOM 3275 N N . GLN A 1 443 ? 11.758 11.579 0.547 1.00 92.81 443 GLN A N 1
ATOM 3276 C CA . GLN A 1 443 ? 12.835 10.654 0.184 1.00 92.81 443 GLN A CA 1
ATOM 3277 C C . GLN A 1 443 ? 12.302 9.327 -0.352 1.00 92.81 443 GLN A C 1
ATOM 3279 O O . GLN A 1 443 ? 11.340 8.770 0.175 1.00 92.81 443 GLN A O 1
ATOM 3284 N N . TRP A 1 444 ? 12.950 8.815 -1.400 1.00 94.94 444 TRP A N 1
ATOM 3285 C CA . TRP A 1 444 ? 12.740 7.449 -1.873 1.00 94.94 444 TRP A CA 1
ATOM 3286 C C . TRP A 1 444 ? 13.367 6.478 -0.871 1.00 94.94 444 TRP A C 1
ATOM 3288 O O . TRP A 1 444 ? 14.534 6.643 -0.510 1.00 94.94 444 TRP A O 1
ATOM 3298 N N . LEU A 1 445 ? 12.604 5.494 -0.401 1.00 92.38 445 LEU A N 1
ATOM 3299 C CA . LEU A 1 445 ? 13.099 4.490 0.540 1.00 92.38 445 LEU A CA 1
ATOM 3300 C C . LEU A 1 445 ? 14.034 3.503 -0.159 1.00 92.38 445 LEU A C 1
ATOM 3302 O O . LEU A 1 445 ? 13.649 2.903 -1.155 1.00 92.38 445 LEU A O 1
ATOM 3306 N N . SER A 1 446 ? 15.232 3.299 0.400 1.00 88.25 446 SER A N 1
ATOM 3307 C CA . SER A 1 446 ? 16.258 2.387 -0.136 1.00 88.25 446 SER A CA 1
ATOM 3308 C C . SER A 1 446 ? 16.448 2.537 -1.658 1.00 88.25 446 SER A C 1
ATOM 3310 O O . SER A 1 446 ? 16.203 1.586 -2.403 1.00 88.25 446 SER A O 1
ATOM 3312 N N . PRO A 1 447 ? 16.844 3.732 -2.144 1.00 82.94 447 PRO A N 1
ATOM 3313 C CA . PRO A 1 447 ? 16.744 4.083 -3.554 1.00 82.94 447 PRO A CA 1
ATOM 3314 C C . PRO A 1 447 ? 17.549 3.130 -4.440 1.00 82.94 447 PRO A C 1
ATOM 3316 O O . PRO A 1 447 ? 18.769 3.019 -4.317 1.00 82.94 447 PRO A O 1
ATOM 3319 N N . ALA A 1 448 ? 16.849 2.492 -5.376 1.00 81.88 448 ALA A N 1
ATOM 3320 C CA . ALA A 1 448 ? 17.439 1.620 -6.381 1.00 81.88 448 ALA A CA 1
ATOM 3321 C C . ALA A 1 448 ? 18.124 2.406 -7.504 1.00 81.88 448 ALA A C 1
ATOM 3323 O O . ALA A 1 448 ? 17.763 3.553 -7.794 1.00 81.88 448 ALA A O 1
ATOM 3324 N N . SER A 1 449 ? 19.033 1.748 -8.231 1.00 86.44 449 SER A N 1
ATOM 3325 C CA . SER A 1 449 ? 19.527 2.289 -9.499 1.00 86.44 449 SER A CA 1
ATOM 3326 C C . SER A 1 449 ? 18.364 2.572 -10.455 1.00 86.44 449 SER A C 1
ATOM 3328 O O . SER A 1 449 ? 17.525 1.707 -10.735 1.00 86.44 449 SER A O 1
ATOM 3330 N N . TRP A 1 450 ? 18.344 3.792 -10.991 1.00 88.75 450 TRP A N 1
ATOM 3331 C CA . TRP A 1 450 ? 17.410 4.205 -12.035 1.00 88.75 450 TRP A CA 1
ATOM 3332 C C . TRP A 1 450 ? 17.869 3.744 -13.420 1.00 88.75 450 TRP A C 1
ATOM 3334 O O . TRP A 1 450 ? 17.133 3.927 -14.371 1.00 88.75 450 TRP A O 1
ATOM 3344 N N . SER A 1 451 ? 19.049 3.130 -13.573 1.00 89.25 451 SER A N 1
ATOM 3345 C CA . SER A 1 451 ? 19.537 2.717 -14.894 1.00 89.25 451 SER A CA 1
ATOM 3346 C C . SER A 1 451 ? 18.624 1.674 -15.544 1.00 89.25 451 SER A C 1
ATOM 3348 O O . SER A 1 451 ? 18.337 0.629 -14.956 1.00 89.25 451 SER A O 1
ATOM 3350 N N . MET A 1 452 ? 18.238 1.925 -16.795 1.00 89.94 452 MET A N 1
ATOM 3351 C CA . MET A 1 452 ? 17.537 0.958 -17.646 1.00 89.94 452 MET A CA 1
ATOM 3352 C C . MET A 1 452 ? 18.467 -0.165 -18.144 1.00 89.94 452 MET A C 1
ATOM 3354 O O . MET A 1 452 ? 17.993 -1.206 -18.587 1.00 89.94 452 MET A O 1
ATOM 3358 N N . ARG A 1 453 ? 19.793 0.011 -18.064 1.00 89.19 453 ARG A N 1
ATOM 3359 C CA . ARG A 1 453 ? 20.756 -1.041 -18.419 1.00 89.19 453 ARG A CA 1
ATOM 3360 C C . ARG A 1 453 ? 20.971 -1.988 -17.237 1.00 89.19 453 ARG A C 1
ATOM 3362 O O . ARG A 1 453 ? 21.139 -1.493 -16.123 1.00 89.19 453 ARG A O 1
ATOM 3369 N N . PRO A 1 454 ? 21.006 -3.317 -17.451 1.00 84.00 454 PRO A N 1
ATOM 3370 C CA . PRO A 1 454 ? 21.308 -4.279 -16.393 1.00 84.00 454 PRO A CA 1
ATOM 3371 C C . PRO A 1 454 ? 22.676 -4.058 -15.745 1.00 84.00 454 PRO A C 1
ATOM 3373 O O . PRO A 1 454 ? 22.773 -4.100 -14.522 1.00 84.00 454 PRO A O 1
ATOM 3376 N N . SER A 1 455 ? 23.700 -3.756 -16.545 1.00 78.69 455 SER A N 1
ATOM 3377 C CA . SER A 1 455 ? 25.032 -3.418 -16.053 1.00 78.69 455 SER A CA 1
ATOM 3378 C C . SER A 1 455 ? 25.001 -2.100 -15.274 1.00 78.69 455 SER A C 1
ATOM 3380 O O . SER A 1 455 ? 24.530 -1.084 -15.795 1.00 78.69 455 SER A O 1
ATOM 3382 N N . SER A 1 456 ? 25.534 -2.104 -14.055 1.00 55.59 456 SER A N 1
ATOM 3383 C CA . SER A 1 456 ? 25.818 -0.878 -13.308 1.00 55.59 456 SER A CA 1
ATOM 3384 C C . SER A 1 456 ? 26.894 -0.068 -14.040 1.00 55.59 456 SER A C 1
ATOM 3386 O O . SER A 1 456 ? 27.971 -0.607 -14.301 1.00 55.59 456 SER A O 1
ATOM 3388 N N . GLU A 1 457 ? 26.605 1.192 -14.375 1.00 42.81 457 GLU A N 1
ATOM 3389 C CA . GLU A 1 457 ? 27.664 2.190 -14.610 1.00 42.81 457 GLU A CA 1
ATOM 3390 C C . GLU A 1 457 ? 28.335 2.582 -13.293 1.00 42.81 457 GLU A C 1
ATOM 3392 O O . GLU A 1 457 ? 27.607 2.689 -12.275 1.00 42.81 457 GLU A O 1
#

Foldseek 3Di:
DPPVVVVVVVLLVVLLVVLQVLQVVVCVVVVAFKEKAKFFQLPLLVLSVLSSCLPVQVVVVVPPPDDDDDDDDPPADDPPHSVVVVPPPDPPRRWMKMWMWGWQDDDPDTDIDIDIFTDDPVRVVVVHDDNLLVVLVVSCVRVNQLCVQGEYEYAPPGDPVSVVSNVNSNHDYDYDCSSLVSQQFDGPVQLVQQLLQQVLLQLLLLQLLVVLVPFDADPPPPDPPPPDPPDDDDDDDDDDDDDDDDDDDDDDDDDDDDDDDDPDDDDPPPPPQADAQVNSQVRSQVSSVVSQKGWPDWGWDDDRHDHAQFWIKIWTWIAHPSQFIFIWIFIAHEPHPDDPLNLQLVLQVQLVVQLFVVLQVFKDFQLVSQVSSVVSSVVSPQDDPVFKDWGKAFTTSDNGGPPHDRGGIPHASGKIKTKMWGADPRGIGITIFIWHHHNRGIDTRPDHDSDNYSDDD

Radius of gyration: 27.82 Å; chains: 1; bounding box: 64×74×89 Å